Protein 7TH4 (pdb70)

B-factor: mean 32.33, std 13.58, range [15.91, 173.48]

Foldseek 3Di:
DFPLVCLVDPPAAAAEEEEEPAPDDVLVVLLLVVLLVCCLLVHQEYEYEADQQRPCLPVLLVVLLSCVVSVGQYAREAAWANHACVRRVVSVVSNVVSVHQHYEQYHGDDPPLDLDDDHDPRIDRGSLVVLLVCCVPQNNSHAYEYEAELLAQPNDPDPVVRVVVVVSSVVSPHQEYEYQAELDLVSVVVSVVVCVVVVHDHAYAYEHEFFQAPVCVCCCCRPSVYDDDDVLVVQCVVCRVPRVSSLVSRLVSRLVSVVVVSVVPHNYYYYHDYSPDCSVVSSCVVVVSSD/DAPLVCLVPPDAAAAEEEEEDADDDVLVVLLVVVLLVCVVLVHQEYAYDQDAQCPCLPVRLVVCLSCVVSVGQYAREAEWANDAQVSSVVSVVSNVVSVRQHYEQAHGDDPPPDHDGDHDPRIDDGSLVVLLVCCVPPNNSHAYEYEDELQAFPPDPDVVRRLVVVVSSVVSPHQEYEYQAELDLVSVVVSVVVCVVVPNDHAYAYEHEFFQAPVCVCCCCRHSVYDDDPVLNVQCVVCRVPRVSSLVSRLVSRLVSVVVVSVVRRNYYYYHDYSPDCSVVSSCVVNVSHD

Sequence (582 aa):
MKIRDLLKARRGPLFSFEFFPPKDPEGEEALFRTLEELKAFRPAFVSITYGAMGSTRERSVAWAQRIQSLGLNPLAHLTVAGQSRKEVAEVLHRFVESGVENLLALRGDPPRGERVFRPHPEGFRYAAELVALIRERYGDRVSVGGAAYPEGHPESESLEADLRHFKAKVEAGLDFAITQLFFNNAHYFGFLERARRAGIGIPILPGIMPVTSYRQLRRFTEVCGASIPGPLLAKLERHQDDPKAVLEIGVEHAVRQVAELLEAGVEGVHFYTLNKSPATRMVLERLGLRPMKIRDLLKARRGPLFSFEFFPPKDPEEGEEALFRTLEELKAFRPAFVVSITYGAMGSTRERSVAWAQRIQSLGLNPLAHLTVAGQSRKEVAEVLHRFVESGVENLLALRGDPPRGERVFRPHPEGFRYAAELVALIRERYGDRVSVGGAAYPEGHPESESLEADLRHFKAKVEAGLDFAITQLFFNNAHYFGFLERARRAGIGIPILPGIMPVTSYRQLRRRFTEVCGASIPGPLLAKLERHQDDPKAVLEIGVEHAVRQVAELLEAGVEGVHFYTLNKSPATRMVLERLGLRP

Secondary structure (DSSP, 8-state):
--HHHHHHH-SS-EEEEEE---SSHHHHHHHHHHHHHHGGG--SEEEEPPPTTSTTHHHHHHHHHHHHHTT--B-EEEE-TTS-HHHHHHHHHHHHHTT--EEEEE--PPGGG-SS----TTS-SSHHHHHHHHHHHHGGGSEEEEEE-TT--TT-S-HHHHHHHHHHHHHTT-SEEEEEE-S-HHHHHHHHHHHHHTT--S-EEEEE-----GGGHHHHHHTS-----HHHHHHHHHTTT-HHHHHHHHHHHHHHHHHHHHHTT-SEEEEE--TT--HHHHHHHHTT---/--HHHHHHT-SS-EEEEEE---SSHHHHHHHHHHHHHHGGG--SEEEEPPPGGGTTHHHHHHHHHHHHHTT--B-EEE--TTS-HHHHHHHHHHHHHTT--EEEE---PPPTT--S----TTS-SSHHHHHHHHHHHHGGGSEEEEEE-TT--TTSS-HHHHHHHHHHHHHTT-SEEEEPP-S-HHHHHHHHHHHHHTT--S-EEPEE-----TTHHHIIIIIS-----HHHHHHHHHSTT-HHHHHHHHHHHHHHHHHHHHHTT-SEEEEE--TT--HHHHHHHHTTS--

InterPro domains:
  IPR003171 Methylenetetrahydrofolate reductase-like, catalytic domain [PF02219] (4-288)
  IPR003171 Methylenetetrahydrofolate reductase-like, catalytic domain [cd00537] (15-287)
  IPR004620 5,10-methylenetetrahydrofolate reductase [TIGR00676] (15-287)
  IPR029041 FAD-linked oxidoreductase-like [SSF51730] (1-291)

Organism: Thermus thermophilus (strain ATCC 27634 / DSM 579 / HB8) (NCBI:txid300852)

Solvent-accessible surface area: 26859 Å² total; per-residue (Å²): 121,43,0,49,47,41,2,152,71,102,252,36,56,14,21,1,0,13,1,55,42,17,204,71,111,110,6,52,74,34,1,5,160,16,0,82,106,0,79,40,11,184,19,19,1,0,1,15,36,8,14,37,92,9,85,5,63,121,114,10,2,53,11,6,84,86,4,51,97,45,70,17,28,8,4,5,8,0,7,0,1,24,3,17,125,176,75,0,10,82,0,0,81,83,2,28,131,31,44,4,58,0,0,9,0,32,45,17,77,16,43,206,62,71,226,92,18,171,36,56,117,120,12,16,108,131,9,26,56,0,0,38,15,0,49,144,136,19,33,102,151,3,0,0,0,0,14,0,40,5,43,6,58,80,91,33,169,47,74,112,13,5,16,150,112,10,62,58,20,16,125,29,23,11,28,0,0,6,0,36,10,2,5,27,11,2,51,2,8,4,1,16,8,67,0,4,104,34,58,4,29,29,10,6,1,0,0,2,16,4,2,21,48,64,211,28,17,182,154,5,58,118,55,17,20,4,45,23,28,50,96,1,61,38,97,0,80,184,78,79,137,67,103,76,23,2,48,60,25,1,0,88,40,2,25,171,11,0,46,41,0,44,92,3,40,13,9,0,1,0,0,30,2,69,28,147,16,64,2,2,44,44,0,1,77,113,44,64,60,123,91,119,46,0,67,58,38,10,180,71,84,239,33,54,22,23,1,3,13,5,54,36,15,201,82,110,110,8,53,65,31,2,4,125,50,0,99,124,16,87,84,27,206,16,15,1,0,1,13,34,13,10,69,72,7,74,6,92,144,119,9,16,52,11,6,78,85,3,54,103,32,67,15,30,7,4,4,8,0,12,0,2,23,19,17,118,169,60,2,36,87,10,1,49,110,2,15,94,25,41,4,56,0,0,9,0,31,48,22,86,25,40,232,57,103,228,106,31,198,53,50,122,109,6,18,129,115,9,26,66,0,0,47,42,0,51,161,119,10,27,106,119,0,0,0,0,0,13,0,38,5,42,7,60,75,111,37,175,55,84,131,12,7,24,141,118,11,66,58,21,15,128,30,20,11,31,0,0,6,0,34,10,1,6,24,11,2,53,2,9,4,3,12,16,81,0,5,104,34,59,4,25,29,10,0,2,0,0,2,16,5,1,25,46,74,213,28,16,126,130,5,56,120,56,18,21,4,44,22,29,50,93,5,58,57,110,0,83,80,72,85,141,63,94,174,22,1,40,70,26,1,0,68,44,2,17,179,11,0,41,39,0,48,100,2,41,5,8,0,1,0,0,29,12,68,35,162,28,52,2,7,119,38,0,3,63,101,41,66,61,54,156

Structure (mmCIF, N/CA/C/O backbone):
data_7TH4
#
_entry.id   7TH4
#
_cell.length_a   45.069
_cell.length_b   89.545
_cell.length_c   161.258
_cell.angle_alpha   90.000
_cell.angle_beta   90.000
_cell.angle_gamma   90.000
#
_symmetry.space_group_name_H-M   'P 21 21 21'
#
loop_
_entity.id
_entity.type
_entity.pdbx_description
1 polymer 'Methylenetetrahydrofolate reductase'
2 non-polymer 'FLAVIN-ADENINE DINUCLEOTIDE'
3 non-polymer 'N-[4-({[(6S)-2-amino-5-formyl-4-oxo-3,4,5,6,7,8-hexahydropteridin-6-yl]methyl}amino)benzoyl]-L-glutamic acid'
4 non-polymer 'CHLORIDE ION'
5 non-polymer 'ACETATE ION'
6 water water
#
loop_
_atom_site.group_PDB
_atom_site.id
_atom_site.type_symbol
_atom_site.label_atom_id
_atom_site.label_alt_id
_atom_site.label_comp_id
_atom_site.label_asym_id
_atom_site.label_entity_id
_atom_site.label_seq_id
_atom_site.pdbx_PDB_ins_code
_atom_site.Cartn_x
_atom_site.Cartn_y
_atom_site.Cartn_z
_atom_site.occupancy
_atom_site.B_iso_or_equiv
_atom_site.auth_seq_id
_atom_site.auth_comp_id
_atom_site.auth_asym_id
_atom_site.auth_atom_id
_atom_site.pdbx_PDB_model_num
ATOM 1 N N . MET A 1 1 ? 20.119 -9.634 -36.166 1.00 33.45 1 MET A N 1
ATOM 2 C CA . MET A 1 1 ? 20.641 -10.260 -34.926 1.00 30.93 1 MET A CA 1
ATOM 3 C C . MET A 1 1 ? 19.507 -10.661 -33.984 1.00 27.07 1 MET A C 1
ATOM 4 O O . MET A 1 1 ? 18.451 -10.051 -33.916 1.00 27.89 1 MET A O 1
ATOM 19 N N . LYS A 1 2 ? 19.741 -11.726 -33.223 1.00 27.40 2 LYS A N 1
ATOM 20 C CA . LYS A 1 2 ? 18.803 -12.099 -32.175 1.00 25.72 2 LYS A CA 1
ATOM 21 C C . LYS A 1 2 ? 18.785 -11.035 -31.071 1.00 24.70 2 LYS A C 1
ATOM 22 O O . LYS A 1 2 ? 19.845 -10.573 -30.616 1.00 27.08 2 LYS A O 1
ATOM 41 N N . ILE A 1 3 ? 17.578 -10.724 -30.607 1.00 23.91 3 ILE A N 1
ATOM 42 C CA . ILE A 1 3 ? 17.406 -9.731 -29.550 1.00 23.72 3 ILE A CA 1
ATOM 43 C C . ILE A 1 3 ? 18.167 -10.105 -28.282 1.00 25.11 3 ILE A C 1
ATOM 44 O O . ILE A 1 3 ? 18.761 -9.230 -27.652 1.00 27.12 3 ILE A O 1
ATOM 60 N N . ARG A 1 4 ? 18.214 -11.386 -27.924 1.00 26.28 4 ARG A N 1
ATOM 61 C CA . ARG A 1 4 ? 18.961 -11.727 -26.719 1.00 30.47 4 ARG A CA 1
ATOM 62 C C . ARG A 1 4 ? 20.439 -11.331 -26.853 1.00 28.94 4 ARG A C 1
ATOM 63 O O . ARG A 1 4 ? 21.053 -10.922 -25.871 1.00 32.93 4 ARG A O 1
ATOM 84 N N . ASP A 1 5 ? 21.006 -11.443 -28.067 1.00 29.96 5 ASP A N 1
ATOM 85 C CA . ASP A 1 5 ? 22.379 -11.067 -28.348 1.00 29.99 5 ASP A CA 1
ATOM 86 C C . ASP A 1 5 ? 22.535 -9.539 -28.362 1.00 28.48 5 ASP A C 1
ATOM 87 O O . ASP A 1 5 ? 23.519 -9.029 -27.837 1.00 28.37 5 ASP A O 1
ATOM 96 N N . LEU A 1 6 ? 21.591 -8.819 -28.991 1.00 27.21 6 LEU A N 1
ATOM 97 C CA . LEU A 1 6 ? 21.627 -7.356 -28.959 1.00 26.79 6 LEU A CA 1
ATOM 98 C C . LEU A 1 6 ? 21.613 -6.851 -27.517 1.00 30.26 6 LEU A C 1
ATOM 99 O O . LEU A 1 6 ? 22.313 -5.886 -27.180 1.00 31.32 6 LEU A O 1
ATOM 115 N N . LEU A 1 7 ? 20.862 -7.524 -26.646 1.00 29.97 7 LEU A N 1
ATOM 116 C CA . LEU A 1 7 ? 20.783 -7.068 -25.267 1.00 33.91 7 LEU A CA 1
ATOM 117 C C . LEU A 1 7 ? 22.096 -7.300 -24.531 1.00 41.98 7 LEU A C 1
ATOM 118 O O . LEU A 1 7 ? 22.540 -6.409 -23.799 1.00 50.36 7 LEU A O 1
ATOM 134 N N . LYS A 1 8 ? 22.730 -8.455 -24.769 1.00 33.77 8 LYS A N 1
ATOM 135 C CA . LYS A 1 8 ? 23.989 -8.820 -24.122 1.00 41.46 8 LYS A CA 1
ATOM 136 C C . LYS A 1 8 ? 25.137 -7.914 -24.565 1.00 36.15 8 LYS A C 1
ATOM 137 O O . LYS A 1 8 ? 26.137 -7.820 -23.864 1.00 44.64 8 LYS A O 1
ATOM 156 N N . ALA A 1 9 ? 25.004 -7.278 -25.735 1.00 32.45 9 ALA A N 1
ATOM 157 C CA . ALA A 1 9 ? 26.107 -6.612 -26.405 1.00 40.41 9 ALA A CA 1
ATOM 158 C C . ALA A 1 9 ? 26.021 -5.103 -26.282 1.00 46.78 9 ALA A C 1
ATOM 159 O O . ALA A 1 9 ? 26.908 -4.407 -26.756 1.00 59.22 9 ALA A O 1
ATOM 166 N N . ARG A 1 10 ? 24.943 -4.583 -25.700 1.00 53.53 10 ARG A N 1
ATOM 167 C CA . ARG A 1 10 ? 24.560 -3.210 -26.005 1.00 50.44 10 ARG A CA 1
ATOM 168 C C . ARG A 1 10 ? 25.661 -2.239 -25.538 1.00 49.20 10 ARG A C 1
ATOM 169 O O . ARG A 1 10 ? 26.367 -2.488 -24.562 1.00 54.52 10 ARG A O 1
ATOM 190 N N . ARG A 1 11 ? 25.840 -1.138 -26.284 1.00 51.76 11 ARG A N 1
ATOM 191 C CA . ARG A 1 11 ? 26.712 -0.043 -25.882 1.00 55.34 11 ARG A CA 1
ATOM 192 C C . ARG A 1 11 ? 25.893 1.059 -25.224 1.00 57.87 11 ARG A C 1
ATOM 193 O O . ARG A 1 11 ? 26.448 2.016 -24.683 1.00 68.16 11 ARG A O 1
ATOM 214 N N . GLY A 1 12 ? 24.570 0.921 -25.311 1.00 50.63 12 GLY A N 1
ATOM 215 C CA . GLY A 1 12 ? 23.631 1.830 -24.681 1.00 49.16 12 GLY A CA 1
ATOM 216 C C . GLY A 1 12 ? 22.240 1.219 -24.750 1.00 42.50 12 GLY A C 1
ATOM 217 O O . GLY A 1 12 ? 22.096 0.113 -25.283 1.00 40.67 12 GLY A O 1
ATOM 221 N N . PRO A 1 13 ? 21.178 1.910 -24.273 1.00 41.09 13 PRO A N 1
ATOM 222 C CA . PRO A 1 13 ? 19.823 1.348 -24.322 1.00 36.56 13 PRO A CA 1
ATOM 223 C C . PRO A 1 13 ? 19.358 1.040 -25.747 1.00 30.54 13 PRO A C 1
ATOM 224 O O . PRO A 1 13 ? 19.633 1.811 -26.650 1.00 39.17 13 PRO A O 1
ATOM 235 N N . LEU A 1 14 ? 18.657 -0.086 -25.920 1.00 30.94 14 LEU A N 1
ATOM 236 C CA . LEU A 1 14 ? 18.035 -0.448 -27.184 1.00 32.12 14 LEU A CA 1
ATOM 237 C C . LEU A 1 14 ? 16.714 0.300 -27.283 1.00 28.38 14 LEU A C 1
ATOM 238 O O . LEU A 1 14 ? 15.851 0.168 -26.389 1.00 28.65 14 LEU A O 1
ATOM 254 N N . PHE A 1 15 ? 16.495 0.973 -28.431 1.00 25.53 15 PHE A N 1
ATOM 255 C CA . PHE A 1 15 ? 15.200 1.551 -28.704 1.00 22.18 15 PHE A CA 1
ATOM 256 C C . PHE A 1 15 ? 14.504 0.781 -29.829 1.00 23.39 15 PHE A C 1
ATOM 257 O O . PHE A 1 15 ? 15.097 0.569 -30.893 1.00 25.87 15 PHE A O 1
ATOM 274 N N . SER A 1 16 ? 13.252 0.400 -29.585 1.00 22.23 16 SER A N 1
ATOM 275 C CA . SER A 1 16 ? 12.473 -0.374 -30.538 1.00 22.85 16 SER A CA 1
ATOM 276 C C . SER A 1 16 ? 11.117 0.289 -30.743 1.00 22.93 16 SER A C 1
ATOM 277 O O . SER A 1 16 ? 10.690 1.145 -29.945 1.00 21.23 16 SER A O 1
ATOM 285 N N . PHE A 1 17 ? 10.464 -0.083 -31.843 1.00 21.84 17 PHE A N 1
ATOM 286 C CA . PHE A 1 17 ? 9.274 0.592 -32.295 1.00 20.47 17 PHE A CA 1
ATOM 287 C C . PHE A 1 17 ? 8.300 -0.438 -32.853 1.00 21.19 17 PHE A C 1
ATOM 288 O O . PHE A 1 17 ? 8.678 -1.330 -33.647 1.00 23.76 17 PHE A O 1
ATOM 305 N N . GLU A 1 18 ? 7.072 -0.351 -32.373 1.00 20.33 18 GLU A N 1
ATOM 306 C CA . GLU A 1 18 ? 5.975 -1.200 -32.808 1.00 19.29 18 GLU A CA 1
ATOM 307 C C . GLU A 1 18 ? 4.901 -0.335 -33.436 1.00 22.30 18 GLU A C 1
ATOM 308 O O . GLU A 1 18 ? 4.366 0.571 -32.799 1.00 22.33 18 GLU A O 1
ATOM 320 N N . PHE A 1 19 ? 4.559 -0.691 -34.680 1.00 21.11 19 PHE A N 1
ATOM 321 C CA . PHE A 1 19 ? 3.519 -0.061 -35.464 1.00 19.74 19 PHE A CA 1
ATOM 322 C C . PHE A 1 19 ? 2.285 -0.960 -35.565 1.00 21.67 19 PHE A C 1
ATOM 323 O O . PHE A 1 19 ? 2.230 -2.012 -34.931 1.00 23.52 19 PHE A O 1
ATOM 340 N N . PHE A 1 20 ? 1.306 -0.579 -36.404 1.00 24.32 20 PHE A N 1
ATOM 341 C CA . PHE A 1 20 ? -0.010 -1.196 -36.463 1.00 24.74 20 PHE A CA 1
ATOM 342 C C . PHE A 1 20 ? -0.372 -1.494 -37.898 1.00 24.65 20 PHE A C 1
ATOM 343 O O . PHE A 1 20 ? 0.159 -0.863 -38.818 1.00 24.27 20 PHE A O 1
ATOM 360 N N . PRO A 1 21 ? -1.206 -2.526 -38.131 1.00 24.36 21 PRO A N 1
ATOM 361 C CA . PRO A 1 21 ? -1.630 -2.821 -39.498 1.00 24.34 21 PRO A CA 1
ATOM 362 C C . PRO A 1 21 ? -2.190 -1.553 -40.150 1.00 26.68 21 PRO A C 1
ATOM 363 O O . PRO A 1 21 ? -3.081 -0.874 -39.620 1.00 27.17 21 PRO A O 1
ATOM 374 N N . PRO A 1 22 ? -1.698 -1.187 -41.352 1.00 24.93 22 PRO A N 1
ATOM 375 C CA . PRO A 1 22 ? -2.211 -0.000 -42.032 1.00 30.66 22 PRO A CA 1
ATOM 376 C C . PRO A 1 22 ? -3.664 -0.223 -42.462 1.00 28.59 22 PRO A C 1
ATOM 377 O O . PRO A 1 22 ? -4.064 -1.350 -42.700 1.00 30.90 22 PRO A O 1
ATOM 388 N N . LYS A 1 23 ? -4.440 0.857 -42.580 1.00 30.54 23 LYS A N 1
ATOM 389 C CA . LYS A 1 23 ? -5.864 0.809 -42.886 1.00 34.25 23 LYS A CA 1
ATOM 390 C C . LYS A 1 23 ? -6.142 0.779 -44.388 1.00 33.78 23 LYS A C 1
ATOM 391 O O . LYS A 1 23 ? -7.227 0.382 -44.764 1.00 36.31 23 LYS A O 1
ATOM 410 N N . ASP A 1 24 ? -5.180 1.199 -45.211 1.00 30.34 24 ASP A N 1
ATOM 411 C CA . ASP A 1 24 ? -5.421 1.270 -46.649 1.00 31.72 24 ASP A CA 1
ATOM 412 C C . ASP A 1 24 ? -4.072 1.239 -47.357 1.00 28.42 24 ASP A C 1
ATOM 413 O O . ASP A 1 24 ? -3.030 1.329 -46.735 1.00 27.23 24 ASP A O 1
ATOM 422 N N . PRO A 1 25 ? -4.040 1.101 -48.700 1.00 28.77 25 PRO A N 1
ATOM 423 C CA . PRO A 1 25 ? -2.765 1.005 -49.410 1.00 28.28 25 PRO A CA 1
ATOM 424 C C . PRO A 1 25 ? -1.862 2.230 -49.261 1.00 24.75 25 PRO A C 1
ATOM 425 O O . PRO A 1 25 ? -0.667 2.071 -49.111 1.00 27.31 25 PRO A O 1
ATOM 436 N N . GLU A 1 26 ? -2.430 3.452 -49.342 1.00 27.44 26 GLU A N 1
ATOM 437 C CA . GLU A 1 26 ? -1.638 4.662 -49.119 1.00 32.15 26 GLU A CA 1
ATOM 438 C C . GLU A 1 26 ? -1.003 4.609 -47.734 1.00 25.92 26 GLU A C 1
ATOM 439 O O . GLU A 1 26 ? 0.155 5.012 -47.553 1.00 27.99 26 GLU A O 1
ATOM 451 N N . GLY A 1 27 ? -1.778 4.154 -46.747 1.00 27.25 27 GLY A N 1
ATOM 452 C CA . GLY A 1 27 ? -1.276 4.139 -45.381 1.00 28.65 27 GLY A CA 1
ATOM 453 C C . GLY A 1 27 ? -0.137 3.132 -45.209 1.00 27.05 27 GLY A C 1
ATOM 454 O O . GLY A 1 27 ? 0.815 3.366 -44.474 1.00 26.37 27 GLY A O 1
ATOM 458 N N . GLU A 1 28 ? -0.240 1.998 -45.925 1.00 24.21 28 GLU A N 1
ATOM 459 C CA . GLU A 1 28 ? 0.777 0.970 -45.900 1.00 29.09 28 GLU A CA 1
ATOM 460 C C . GLU A 1 28 ? 2.071 1.515 -46.485 1.00 24.02 28 GLU A C 1
ATOM 461 O O . GLU A 1 28 ? 3.140 1.322 -45.914 1.00 25.27 28 GLU A O 1
ATOM 473 N N . GLU A 1 29 ? 1.982 2.202 -47.646 1.00 24.72 29 GLU A N 1
ATOM 474 C CA . GLU A 1 29 ? 3.186 2.770 -48.229 1.00 26.42 29 GLU A CA 1
ATOM 475 C C . GLU A 1 29 ? 3.792 3.843 -47.308 1.00 26.04 29 GLU A C 1
ATOM 476 O O . GLU A 1 29 ? 5.018 3.922 -47.145 1.00 25.77 29 GLU A O 1
ATOM 488 N N . ALA A 1 30 ? 2.924 4.657 -46.685 1.00 25.94 30 ALA A N 1
ATOM 489 C CA . ALA A 1 30 ? 3.384 5.695 -45.767 1.00 25.67 30 ALA A CA 1
ATOM 490 C C . ALA A 1 30 ? 4.092 5.082 -44.551 1.00 24.49 30 ALA A C 1
ATOM 491 O O . ALA A 1 30 ? 5.114 5.618 -44.087 1.00 25.36 30 ALA A O 1
ATOM 498 N N . LEU A 1 31 ? 3.581 3.944 -44.048 1.00 24.01 31 LEU A N 1
ATOM 499 C CA . LEU A 1 31 ? 4.227 3.251 -42.930 1.00 23.57 31 LEU A CA 1
ATOM 500 C C . LEU A 1 31 ? 5.635 2.786 -43.313 1.00 22.53 31 LEU A C 1
ATOM 501 O O . LEU A 1 31 ? 6.592 2.985 -42.582 1.00 24.33 31 LEU A O 1
ATOM 517 N N . PHE A 1 32 ? 5.796 2.228 -44.532 1.00 25.09 32 PHE A N 1
ATOM 518 C CA . PHE A 1 32 ? 7.110 1.735 -44.927 1.00 27.08 32 PHE A CA 1
ATOM 519 C C . PHE A 1 32 ? 8.077 2.881 -45.237 1.00 26.06 32 PHE A C 1
ATOM 520 O O . PHE A 1 32 ? 9.282 2.730 -45.050 1.00 29.25 32 PHE A O 1
ATOM 537 N N . ARG A 1 33 ? 7.569 4.035 -45.694 1.00 26.58 33 ARG A N 1
ATOM 538 C CA . ARG A 1 33 ? 8.421 5.224 -45.779 1.00 27.57 33 ARG A CA 1
ATOM 539 C C . ARG A 1 33 ? 8.836 5.682 -44.381 1.00 24.41 33 ARG A C 1
ATOM 540 O O . ARG A 1 33 ? 9.986 6.094 -44.218 1.00 27.69 33 ARG A O 1
ATOM 561 N N . THR A 1 34 ? 7.916 5.591 -43.400 1.00 26.04 34 THR A N 1
ATOM 562 C CA . THR A 1 34 ? 8.221 5.937 -42.007 1.00 26.95 34 THR A CA 1
ATOM 563 C C . THR A 1 34 ? 9.313 5.034 -41.453 1.00 25.43 34 THR A C 1
ATOM 564 O O . THR A 1 34 ? 10.223 5.506 -40.780 1.00 27.40 34 THR A O 1
ATOM 575 N N . LEU A 1 35 ? 9.253 3.738 -41.782 1.00 26.29 35 LEU A N 1
ATOM 576 C CA . LEU A 1 35 ? 10.273 2.806 -41.323 1.00 28.57 35 LEU A CA 1
ATOM 577 C C . LEU A 1 35 ? 11.622 3.147 -41.946 1.00 31.34 35 LEU A C 1
ATOM 578 O O . LEU A 1 35 ? 12.670 3.019 -41.310 1.00 29.50 35 LEU A O 1
ATOM 594 N N . GLU A 1 36 ? 11.606 3.539 -43.241 1.00 30.43 36 GLU A N 1
ATOM 595 C CA . GLU A 1 36 ? 12.830 3.986 -43.874 1.00 33.49 36 GLU A CA 1
ATOM 596 C C . GLU A 1 36 ? 13.398 5.212 -43.130 1.00 35.36 36 GLU A C 1
ATOM 597 O O . GLU A 1 36 ? 14.602 5.283 -42.888 1.00 36.22 36 GLU A O 1
ATOM 609 N N . GLU A 1 37 ? 12.548 6.196 -42.802 1.00 33.57 37 GLU A N 1
ATOM 610 C CA . GLU A 1 37 ? 12.969 7.411 -42.104 1.00 37.98 37 GLU A CA 1
ATOM 611 C C . GLU A 1 37 ? 13.468 7.057 -40.702 1.00 39.55 37 GLU A C 1
ATOM 612 O O . GLU A 1 37 ? 14.347 7.722 -40.166 1.00 38.30 37 GLU A O 1
ATOM 624 N N . LEU A 1 38 ? 12.973 5.945 -40.154 1.00 35.35 38 LEU A N 1
ATOM 625 C CA . LEU A 1 38 ? 13.248 5.578 -38.768 1.00 34.94 38 LEU A CA 1
ATOM 626 C C . LEU A 1 38 ? 14.688 5.108 -38.583 1.00 36.70 38 LEU A C 1
ATOM 627 O O . LEU A 1 38 ? 15.189 5.136 -37.466 1.00 34.93 38 LEU A O 1
ATOM 643 N N . LYS A 1 39 ? 15.380 4.705 -39.650 1.00 37.24 39 LYS A N 1
ATOM 644 C CA . LYS A 1 39 ? 16.798 4.379 -39.515 1.00 42.91 39 LYS A CA 1
ATOM 645 C C . LYS A 1 39 ? 17.607 5.506 -38.862 1.00 43.21 39 LYS A C 1
ATOM 646 O O . LYS A 1 39 ? 18.669 5.260 -38.289 1.00 43.96 39 LYS A O 1
ATOM 665 N N . ALA A 1 40 ? 17.103 6.740 -38.936 1.00 39.27 40 ALA A N 1
ATOM 666 C CA . ALA A 1 40 ? 17.769 7.882 -38.304 1.00 42.59 40 ALA A CA 1
ATOM 667 C C . ALA A 1 40 ? 17.949 7.653 -36.807 1.00 42.83 40 ALA A C 1
ATOM 668 O O . ALA A 1 40 ? 18.841 8.243 -36.208 1.00 47.20 40 ALA A O 1
ATOM 675 N N . PHE A 1 41 ? 17.079 6.813 -36.227 1.00 39.11 41 PHE A N 1
ATOM 676 C CA . PHE A 1 41 ? 17.091 6.571 -34.797 1.00 36.72 41 PHE A CA 1
ATOM 677 C C . PHE A 1 41 ? 17.823 5.272 -34.471 1.00 39.71 41 PHE A C 1
ATOM 678 O O . PHE A 1 41 ? 17.896 4.927 -33.295 1.00 40.01 41 PHE A O 1
ATOM 695 N N . ARG A 1 42 ? 18.343 4.564 -35.494 1.00 40.86 42 ARG A N 1
ATOM 696 C CA . ARG A 1 42 ? 19.072 3.308 -35.332 1.00 39.27 42 ARG A CA 1
ATOM 697 C C . ARG A 1 42 ? 18.302 2.305 -34.465 1.00 35.91 42 ARG A C 1
ATOM 698 O O . ARG A 1 42 ? 18.797 1.809 -33.450 1.00 32.99 42 ARG A O 1
ATOM 719 N N . PRO A 1 43 ? 17.075 1.922 -34.843 1.00 32.38 43 PRO A N 1
ATOM 720 C CA . PRO A 1 43 ? 16.260 1.063 -33.992 1.00 25.57 43 PRO A CA 1
ATOM 721 C C . PRO A 1 43 ? 16.858 -0.338 -33.835 1.00 26.14 43 PRO A C 1
ATOM 722 O O . PRO A 1 43 ? 17.351 -0.931 -34.785 1.00 28.14 43 PRO A O 1
ATOM 733 N N . ALA A 1 44 ? 16.818 -0.861 -32.615 1.00 27.00 44 ALA A N 1
ATOM 734 C CA . ALA A 1 44 ? 17.301 -2.211 -32.358 1.00 26.16 44 ALA A CA 1
ATOM 735 C C . ALA A 1 44 ? 16.442 -3.263 -33.058 1.00 26.28 44 ALA A C 1
ATOM 736 O O . ALA A 1 44 ? 16.975 -4.235 -33.568 1.00 24.61 44 ALA A O 1
ATOM 743 N N . PHE A 1 45 ? 15.132 -3.046 -33.097 1.00 23.73 45 PHE A N 1
ATOM 744 C CA . PHE A 1 45 ? 14.192 -3.892 -33.810 1.00 23.75 45 PHE A CA 1
ATOM 745 C C . PHE A 1 45 ? 12.906 -3.104 -34.039 1.00 21.60 45 PHE A C 1
ATOM 746 O O . PHE A 1 45 ? 12.657 -2.093 -33.365 1.00 21.84 45 PHE A O 1
ATOM 763 N N . VAL A 1 46 ? 12.095 -3.560 -35.013 1.00 21.75 46 VAL A N 1
ATOM 764 C CA . VAL A 1 46 ? 10.845 -2.924 -35.377 1.00 21.36 46 VAL A CA 1
ATOM 765 C C . VAL A 1 46 ? 9.840 -4.044 -35.590 1.00 20.59 46 VAL A C 1
ATOM 766 O O . VAL A 1 46 ? 10.215 -5.155 -35.957 1.00 23.22 46 VAL A O 1
ATOM 779 N N . SER A 1 47 ? 8.577 -3.748 -35.352 1.00 23.61 47 SER A N 1
ATOM 780 C CA . SER A 1 47 ? 7.509 -4.706 -35.560 1.00 24.29 47 SER A CA 1
ATOM 781 C C . SER A 1 47 ? 6.234 -4.012 -36.005 1.00 20.52 47 SER A C 1
ATOM 782 O O . SER A 1 47 ? 6.088 -2.790 -35.880 1.00 21.80 47 SER A O 1
ATOM 790 N N . ILE A 1 48 ? 5.314 -4.810 -36.526 1.00 22.47 48 ILE A N 1
ATOM 791 C CA . ILE A 1 48 ? 3.952 -4.397 -36.762 1.00 24.36 48 ILE A CA 1
ATOM 792 C C . ILE A 1 48 ? 3.041 -5.386 -36.040 1.00 22.10 48 ILE A C 1
ATOM 793 O O . ILE A 1 48 ? 3.228 -6.603 -36.116 1.00 23.97 48 ILE A O 1
ATOM 809 N N . THR A 1 49 ? 2.101 -4.851 -35.290 1.00 23.91 49 THR A N 1
ATOM 810 C CA . THR A 1 49 ? 1.172 -5.651 -34.493 1.00 23.17 49 THR A CA 1
ATOM 811 C C . THR A 1 49 ? 0.508 -6.685 -35.417 1.00 22.96 49 THR A C 1
ATOM 812 O O . THR A 1 49 ? 0.174 -6.358 -36.575 1.00 25.12 49 THR A O 1
ATOM 823 N N . TYR A 1 50 ? 0.303 -7.920 -34.924 1.00 23.90 50 TYR A N 1
ATOM 824 C CA . TYR A 1 50 ? -0.380 -8.999 -35.645 1.00 23.75 50 TYR A CA 1
ATOM 825 C C . TYR A 1 50 ? -1.894 -9.004 -35.363 1.00 25.17 50 TYR A C 1
ATOM 826 O O . TYR A 1 50 ? -2.284 -8.912 -34.192 1.00 29.59 50 TYR A O 1
ATOM 844 N N . GLY A 1 51 ? -2.778 -9.042 -36.392 1.00 29.70 51 GLY A N 1
ATOM 845 C CA . GLY A 1 51 ? -4.221 -9.073 -36.138 1.00 36.29 51 GLY A CA 1
ATOM 846 C C . GLY A 1 51 ? -4.602 -10.238 -35.220 1.00 32.84 51 GLY A C 1
ATOM 847 O O . GLY A 1 51 ? -4.182 -11.347 -35.473 1.00 36.21 51 GLY A O 1
ATOM 851 N N . ALA A 1 52 ? -5.394 -10.001 -34.159 1.00 46.34 52 ALA A N 1
ATOM 852 C CA . ALA A 1 52 ? -5.470 -10.915 -33.004 1.00 46.73 52 ALA A CA 1
ATOM 853 C C . ALA A 1 52 ? -5.938 -12.319 -33.387 1.00 35.44 52 ALA A C 1
ATOM 854 O O . ALA A 1 52 ? -5.487 -13.299 -32.782 1.00 40.75 52 ALA A O 1
ATOM 861 N N . MET A 1 53 ? -6.892 -12.395 -34.331 1.00 33.69 53 MET A N 1
ATOM 862 C CA . MET A 1 53 ? -7.554 -13.642 -34.694 1.00 39.60 53 MET A CA 1
ATOM 863 C C . MET A 1 53 ? -6.972 -14.204 -35.996 1.00 35.30 53 MET A C 1
ATOM 864 O O . MET A 1 53 ? -7.549 -15.104 -36.598 1.00 40.99 53 MET A O 1
ATOM 878 N N . GLY A 1 54 ? -5.829 -13.682 -36.415 1.00 31.72 54 GLY A N 1
ATOM 879 C CA . GLY A 1 54 ? -5.174 -14.149 -37.629 1.00 35.21 54 GLY A CA 1
ATOM 880 C C . GLY A 1 54 ? -5.609 -13.424 -38.902 1.00 38.83 54 GLY A C 1
ATOM 881 O O . GLY A 1 54 ? -5.272 -13.929 -39.973 1.00 42.10 54 GLY A O 1
ATOM 885 N N . SER A 1 55 ? -6.287 -12.253 -38.784 1.00 38.00 55 SER A N 1
ATOM 886 C CA . SER A 1 55 ? -6.815 -11.490 -39.920 1.00 41.03 55 SER A CA 1
ATOM 887 C C . SER A 1 55 ? -5.702 -11.012 -40.854 1.00 37.08 55 SER A C 1
ATOM 888 O O . SER A 1 55 ? -5.976 -10.702 -42.010 1.00 45.71 55 SER A O 1
ATOM 896 N N . THR A 1 56 ? -4.476 -10.872 -40.320 1.00 30.18 56 THR A N 1
ATOM 897 C CA . THR A 1 56 ? -3.311 -10.421 -41.072 1.00 29.08 56 THR A CA 1
ATOM 898 C C . THR A 1 56 ? -2.283 -11.521 -41.324 1.00 28.06 56 THR A C 1
ATOM 899 O O . THR A 1 56 ? -1.173 -11.199 -41.680 1.00 30.45 56 THR A O 1
ATOM 910 N N . ARG A 1 57 ? -2.655 -12.805 -41.244 1.00 30.86 57 ARG A N 1
ATOM 911 C CA . ARG A 1 57 ? -1.645 -13.860 -41.269 1.00 32.26 57 ARG A CA 1
ATOM 912 C C . ARG A 1 57 ? -0.768 -13.793 -42.534 1.00 35.04 57 ARG A C 1
ATOM 913 O O . ARG A 1 57 ? 0.442 -13.899 -42.411 1.00 35.79 57 ARG A O 1
ATOM 934 N N . GLU A 1 58 ? -1.306 -13.557 -43.743 1.00 30.04 58 GLU A N 1
ATOM 935 C CA . GLU A 1 58 ? -0.447 -13.531 -44.925 1.00 31.23 58 GLU A CA 1
ATOM 936 C C . GLU A 1 58 ? 0.306 -12.197 -45.022 1.00 28.01 58 GLU A C 1
ATOM 937 O O . GLU A 1 58 ? 1.495 -12.148 -45.403 1.00 28.32 58 GLU A O 1
ATOM 949 N N . ARG A 1 59 ? -0.415 -11.104 -44.734 1.00 24.34 59 ARG A N 1
ATOM 950 C CA . ARG A 1 59 ? 0.198 -9.790 -44.831 1.00 25.88 59 ARG A CA 1
ATOM 951 C C . ARG A 1 59 ? 1.375 -9.665 -43.855 1.00 23.24 59 ARG A C 1
ATOM 952 O O . ARG A 1 59 ? 2.422 -9.086 -44.185 1.00 23.33 59 ARG A O 1
ATOM 973 N N . SER A 1 60 ? 1.210 -10.225 -42.638 1.00 22.85 60 SER A N 1
ATOM 974 C CA . SER A 1 60 ? 2.240 -10.104 -41.612 1.00 24.22 60 SER A CA 1
ATOM 975 C C . SER A 1 60 ? 3.554 -10.775 -42.033 1.00 23.03 60 SER A C 1
ATOM 976 O O . SER A 1 60 ? 4.644 -10.315 -41.737 1.00 23.06 60 SER A O 1
ATOM 984 N N . VAL A 1 61 ? 3.463 -11.923 -42.743 1.00 23.80 61 VAL A N 1
ATOM 985 C CA . VAL A 1 61 ? 4.684 -12.555 -43.225 1.00 23.42 61 VAL A CA 1
ATOM 986 C C . VAL A 1 61 ? 5.350 -11.664 -44.274 1.00 23.94 61 VAL A C 1
ATOM 987 O O . VAL A 1 61 ? 6.567 -11.490 -44.252 1.00 23.43 61 VAL A O 1
ATOM 1000 N N . ALA A 1 62 ? 4.539 -11.109 -45.191 1.00 23.62 62 ALA A N 1
ATOM 1001 C CA . ALA A 1 62 ? 5.086 -10.238 -46.234 1.00 24.18 62 ALA A CA 1
ATOM 1002 C C . ALA A 1 62 ? 5.680 -8.960 -45.618 1.00 22.16 62 ALA A C 1
ATOM 1003 O O . ALA A 1 62 ? 6.744 -8.534 -46.031 1.00 23.44 62 ALA A O 1
ATOM 1010 N N . TRP A 1 63 ? 5.079 -8.444 -44.542 1.00 23.18 63 TRP A N 1
ATOM 1011 C CA . TRP A 1 63 ? 5.626 -7.281 -43.863 1.00 24.12 63 TRP A CA 1
ATOM 1012 C C . TRP A 1 63 ? 6.979 -7.586 -43.199 1.00 22.52 63 TRP A C 1
ATOM 1013 O O . TRP A 1 63 ? 7.877 -6.756 -43.254 1.00 22.67 63 TRP A O 1
ATOM 1034 N N . ALA A 1 64 ? 7.137 -8.775 -42.570 1.00 24.00 64 ALA A N 1
ATOM 1035 C CA . ALA A 1 64 ? 8.400 -9.183 -41.985 1.00 26.17 64 ALA A CA 1
ATOM 1036 C C . ALA A 1 64 ? 9.477 -9.189 -43.061 1.00 22.82 64 ALA A C 1
ATOM 1037 O O . ALA A 1 64 ? 10.586 -8.677 -42.838 1.00 27.03 64 ALA A O 1
ATOM 1044 N N . GLN A 1 65 ? 9.120 -9.716 -44.247 1.00 23.95 65 GLN A N 1
ATOM 1045 C CA . GLN A 1 65 ? 10.047 -9.761 -45.386 1.00 23.56 65 GLN A CA 1
ATOM 1046 C C . GLN A 1 65 ? 10.420 -8.340 -45.814 1.00 22.89 65 GLN A C 1
ATOM 1047 O O . GLN A 1 65 ? 11.580 -8.059 -46.074 1.00 25.18 65 GLN A O 1
ATOM 1061 N N . ARG A 1 66 ? 9.439 -7.435 -45.867 1.00 23.92 66 ARG A N 1
ATOM 1062 C CA . ARG A 1 66 ? 9.690 -6.092 -46.370 1.00 24.53 66 ARG A CA 1
ATOM 1063 C C . ARG A 1 66 ? 10.560 -5.327 -45.372 1.00 24.45 66 ARG A C 1
ATOM 1064 O O . ARG A 1 66 ? 11.471 -4.615 -45.776 1.00 25.95 66 ARG A O 1
ATOM 1085 N N . ILE A 1 67 ? 10.305 -5.520 -44.061 1.00 22.84 67 ILE A N 1
ATOM 1086 C CA . ILE A 1 67 ? 11.182 -4.935 -43.054 1.00 25.11 67 ILE A CA 1
ATOM 1087 C C . ILE A 1 67 ? 12.634 -5.392 -43.255 1.00 23.16 67 ILE A C 1
ATOM 1088 O O . ILE A 1 67 ? 13.557 -4.585 -43.187 1.00 24.13 67 ILE A O 1
ATOM 1104 N N . GLN A 1 68 ? 12.859 -6.704 -43.461 1.00 25.13 68 GLN A N 1
ATOM 1105 C CA . GLN A 1 68 ? 14.212 -7.221 -43.626 1.00 28.59 68 GLN A CA 1
ATOM 1106 C C . GLN A 1 68 ? 14.856 -6.633 -44.882 1.00 28.06 68 GLN A C 1
ATOM 1107 O O . GLN A 1 68 ? 16.015 -6.286 -44.885 1.00 28.47 68 GLN A O 1
ATOM 1121 N N . SER A 1 69 ? 14.074 -6.458 -45.943 1.00 30.03 69 SER A N 1
ATOM 1122 C CA . SER A 1 69 ? 14.632 -5.973 -47.202 1.00 30.83 69 SER A CA 1
ATOM 1123 C C . SER A 1 69 ? 14.975 -4.472 -47.100 1.00 29.33 69 SER A C 1
ATOM 1124 O O . SER A 1 69 ? 15.797 -3.984 -47.880 1.00 31.94 69 SER A O 1
ATOM 1132 N N . LEU A 1 70 ? 14.443 -3.736 -46.089 1.00 29.78 70 LEU A N 1
ATOM 1133 C CA . LEU A 1 70 ? 14.876 -2.367 -45.770 1.00 32.40 70 LEU A CA 1
ATOM 1134 C C . LEU A 1 70 ? 16.137 -2.331 -44.897 1.00 30.85 70 LEU A C 1
ATOM 1135 O O . LEU A 1 70 ? 16.636 -1.255 -44.591 1.00 35.15 70 LEU A O 1
ATOM 1151 N N . GLY A 1 71 ? 16.658 -3.485 -44.472 1.00 28.58 71 GLY A N 1
ATOM 1152 C CA . GLY A 1 71 ? 17.837 -3.521 -43.615 1.00 30.23 71 GLY A CA 1
ATOM 1153 C C . GLY A 1 71 ? 17.498 -3.299 -42.139 1.00 29.15 71 GLY A C 1
ATOM 1154 O O . GLY A 1 71 ? 18.375 -2.986 -41.3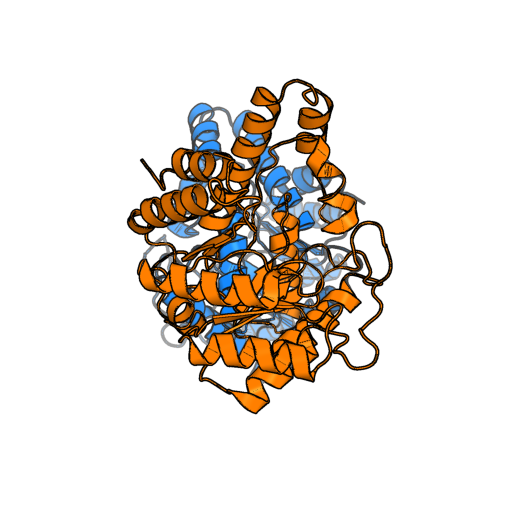50 1.00 34.99 71 GLY A O 1
ATOM 1158 N N . LEU A 1 72 ? 16.233 -3.460 -41.772 1.00 27.01 72 LEU A N 1
ATOM 1159 C CA . LEU A 1 72 ? 15.814 -3.365 -40.369 1.00 28.33 72 LEU A CA 1
ATOM 1160 C C . LEU A 1 72 ? 15.664 -4.777 -39.805 1.00 26.73 72 LEU A C 1
ATOM 1161 O O . LEU A 1 72 ? 15.547 -5.749 -40.554 1.00 27.26 72 LEU A O 1
ATOM 1177 N N . ASN A 1 73 ? 15.616 -4.880 -38.467 1.00 24.67 73 ASN A N 1
ATOM 1178 C CA . ASN A 1 73 ? 15.592 -6.137 -37.762 1.00 24.19 73 ASN A CA 1
ATOM 1179 C C . ASN A 1 73 ? 14.158 -6.362 -37.305 1.00 23.53 73 ASN A C 1
ATOM 1180 O O . ASN A 1 73 ? 13.691 -5.695 -36.379 1.00 23.42 73 ASN A O 1
ATOM 1191 N N . PRO A 1 74 ? 13.379 -7.285 -37.927 1.00 23.03 74 PRO A N 1
ATOM 1192 C CA . PRO A 1 74 ? 11.992 -7.471 -37.532 1.00 22.89 74 PRO A CA 1
ATOM 1193 C C . PRO A 1 74 ? 11.850 -8.322 -36.270 1.00 22.89 74 PRO A C 1
ATOM 1194 O O . PRO A 1 74 ? 12.538 -9.316 -36.074 1.00 25.22 74 PRO A O 1
ATOM 1205 N N . LEU A 1 75 ? 10.947 -7.886 -35.417 1.00 20.70 75 LEU A N 1
ATOM 1206 C CA . LEU A 1 75 ? 10.369 -8.725 -34.380 1.00 21.58 75 LEU A CA 1
ATOM 1207 C C . LEU A 1 75 ? 8.994 -9.129 -34.901 1.00 22.85 75 LEU A C 1
ATOM 1208 O O . LEU A 1 75 ? 8.143 -8.293 -35.173 1.00 23.76 75 LEU A O 1
ATOM 1224 N N . ALA A 1 76 ? 8.799 -10.444 -35.065 1.00 21.71 76 ALA A N 1
ATOM 1225 C CA . ALA A 1 76 ? 7.573 -10.950 -35.623 1.00 21.34 76 ALA A CA 1
ATOM 1226 C C . ALA A 1 76 ? 6.605 -11.277 -34.494 1.00 21.31 76 ALA A C 1
ATOM 1227 O O . ALA A 1 76 ? 6.843 -12.242 -33.748 1.00 23.12 76 ALA A O 1
ATOM 1234 N N . HIS A 1 77 ? 5.544 -10.487 -34.369 1.00 21.18 77 HIS A N 1
ATOM 1235 C CA . HIS A 1 77 ? 4.459 -10.796 -33.423 1.00 21.28 77 HIS A CA 1
ATOM 1236 C C . HIS A 1 77 ? 3.623 -11.950 -33.993 1.00 21.67 77 HIS A C 1
ATOM 1237 O O . HIS A 1 77 ? 3.289 -11.958 -35.202 1.00 23.75 77 HIS A O 1
ATOM 1251 N N . LEU A 1 78 ? 3.209 -12.875 -33.121 1.00 21.52 78 LEU A N 1
ATOM 1252 C CA . LEU A 1 78 ? 2.355 -13.984 -33.499 1.00 22.50 78 LEU A CA 1
ATOM 1253 C C . LEU A 1 78 ? 1.442 -14.313 -32.320 1.00 21.78 78 LEU A C 1
ATOM 1254 O O . LEU A 1 78 ? 1.952 -14.444 -31.214 1.00 22.47 78 LEU A O 1
ATOM 1270 N N . THR A 1 79 ? 0.149 -14.413 -32.575 1.00 21.90 79 THR A N 1
ATOM 1271 C CA . THR A 1 79 ? -0.860 -14.730 -31.564 1.00 21.64 79 THR A CA 1
ATOM 1272 C C . THR A 1 79 ? -1.429 -16.123 -31.804 1.00 22.89 79 THR A C 1
ATOM 1273 O O . THR A 1 79 ? -1.223 -16.719 -32.878 1.00 24.80 79 THR A O 1
ATOM 1284 N N . VAL A 1 80 ? -2.221 -16.618 -30.834 1.00 22.81 80 VAL A N 1
ATOM 1285 C CA . VAL A 1 80 ? -2.869 -17.919 -30.961 1.00 25.42 80 VAL A CA 1
ATOM 1286 C C . VAL A 1 80 ? -4.397 -17.816 -31.052 1.00 25.62 80 VAL A C 1
ATOM 1287 O O . VAL A 1 80 ? -5.054 -18.796 -31.448 1.00 27.20 80 VAL A O 1
ATOM 1300 N N . ALA A 1 81 ? -4.984 -16.640 -30.766 1.00 28.19 81 ALA A N 1
ATOM 1301 C CA . ALA A 1 81 ? -6.430 -16.478 -30.808 1.00 31.04 81 ALA A CA 1
ATOM 1302 C C . ALA A 1 81 ? -6.975 -16.718 -32.214 1.00 35.13 81 ALA A C 1
ATOM 1303 O O . ALA A 1 81 ? -6.357 -16.334 -33.205 1.00 30.86 81 ALA A O 1
ATOM 1310 N N . GLY A 1 82 ? -8.145 -17.358 -32.281 1.00 34.02 82 GLY A N 1
ATOM 1311 C CA . GLY A 1 82 ? -8.894 -17.413 -33.522 1.00 37.55 82 GLY A CA 1
ATOM 1312 C C . GLY A 1 82 ? -8.272 -18.325 -34.582 1.00 32.94 82 GLY A C 1
ATOM 1313 O O . GLY A 1 82 ? -8.726 -18.311 -35.715 1.00 37.35 82 GLY A O 1
ATOM 1317 N N . GLN A 1 83 ? -7.256 -19.109 -34.214 1.00 31.64 83 GLN A N 1
ATOM 1318 C CA . GLN A 1 83 ? -6.442 -19.867 -35.161 1.00 34.55 83 GLN A CA 1
ATOM 1319 C C . GLN A 1 83 ? -6.217 -21.277 -34.618 1.00 31.63 83 GLN A C 1
ATOM 1320 O O . GLN A 1 83 ? -6.106 -21.446 -33.397 1.00 33.47 83 GLN A O 1
ATOM 1334 N N . SER A 1 84 ? -6.155 -22.302 -35.475 1.00 33.71 84 SER A N 1
ATOM 1335 C CA . SER A 1 84 ? -5.810 -23.637 -34.988 1.00 32.61 84 SER A CA 1
ATOM 1336 C C . SER A 1 84 ? -4.313 -23.703 -34.650 1.00 31.75 84 SER A C 1
ATOM 1337 O O . SER A 1 84 ? -3.521 -22.868 -35.087 1.00 30.29 84 SER A O 1
ATOM 1345 N N . ARG A 1 85 ? -3.898 -24.738 -33.906 1.00 30.96 85 ARG A N 1
ATOM 1346 C CA . ARG A 1 85 ? -2.482 -24.959 -33.649 1.00 30.80 85 ARG A CA 1
ATOM 1347 C C . ARG A 1 85 ? -1.701 -25.145 -34.956 1.00 32.66 85 ARG A C 1
ATOM 1348 O O . ARG A 1 85 ? -0.561 -24.671 -35.048 1.00 30.02 85 ARG A O 1
ATOM 1369 N N . LYS A 1 86 ? -2.280 -25.867 -35.934 1.00 33.53 86 LYS A N 1
ATOM 1370 C CA . LYS A 1 86 ? -1.631 -26.066 -37.227 1.00 36.08 86 LYS A CA 1
ATOM 1371 C C . LYS A 1 86 ? -1.460 -24.719 -37.930 1.00 29.23 86 LYS A C 1
ATOM 1372 O O . LYS A 1 86 ? -0.381 -24.466 -38.474 1.00 32.73 86 LYS A O 1
ATOM 1391 N N . GLU A 1 87 ? -2.492 -23.857 -37.891 1.00 31.74 87 GLU A N 1
ATOM 1392 C CA . GLU A 1 87 ? -2.438 -22.566 -38.586 1.00 29.44 87 GLU A CA 1
ATOM 1393 C C . GLU A 1 87 ? -1.353 -21.688 -37.956 1.00 28.38 87 GLU A C 1
ATOM 1394 O O . GLU A 1 87 ? -0.586 -21.034 -38.660 1.00 30.76 87 GLU A O 1
ATOM 1406 N N . VAL A 1 88 ? -1.231 -21.735 -36.606 1.00 29.54 88 VAL A N 1
ATOM 1407 C CA . VAL A 1 88 ? -0.219 -20.942 -35.920 1.00 27.77 88 VAL A CA 1
ATOM 1408 C C . VAL A 1 88 ? 1.173 -21.449 -36.290 1.00 24.49 88 VAL A C 1
ATOM 1409 O O . VAL A 1 88 ? 2.105 -20.678 -36.561 1.00 26.54 88 VAL A O 1
ATOM 1422 N N . ALA A 1 89 ? 1.337 -22.773 -36.270 1.00 27.48 89 ALA A N 1
ATOM 1423 C CA . ALA A 1 89 ? 2.639 -23.341 -36.586 1.00 28.79 89 ALA A CA 1
ATOM 1424 C C . ALA A 1 89 ? 3.024 -23.028 -38.028 1.00 28.54 89 ALA A C 1
ATOM 1425 O O . ALA A 1 89 ? 4.210 -22.880 -38.284 1.00 27.22 89 ALA A O 1
ATOM 1432 N N . GLU A 1 90 ? 2.053 -22.983 -38.960 1.00 30.57 90 GLU A N 1
ATOM 1433 C CA . GLU A 1 90 ? 2.361 -22.651 -40.355 1.00 30.39 90 GLU A CA 1
ATOM 1434 C C . GLU A 1 90 ? 2.906 -21.214 -40.467 1.00 28.02 90 GLU A C 1
ATOM 1435 O O . GLU A 1 90 ? 3.904 -20.957 -41.162 1.00 27.83 90 GLU A O 1
ATOM 1447 N N . VAL A 1 91 ? 2.274 -20.266 -39.779 1.00 27.12 91 VAL A N 1
ATOM 1448 C CA . VAL A 1 91 ? 2.738 -18.885 -39.839 1.00 26.79 91 VAL A CA 1
ATOM 1449 C C . VAL A 1 91 ? 4.141 -18.787 -39.239 1.00 26.67 91 VAL A C 1
ATOM 1450 O O . VAL A 1 91 ? 5.029 -18.138 -39.803 1.00 25.59 91 VAL A O 1
ATOM 1463 N N . LEU A 1 92 ? 4.347 -19.439 -38.088 1.00 27.02 92 LEU A N 1
ATOM 1464 C CA . LEU A 1 92 ? 5.654 -19.473 -37.456 1.00 26.12 92 LEU A CA 1
ATOM 1465 C C . LEU A 1 92 ? 6.716 -19.950 -38.441 1.00 23.66 92 LEU A C 1
ATOM 1466 O O . LEU A 1 92 ? 7.775 -19.337 -38.555 1.00 25.80 92 LEU A O 1
ATOM 1482 N N . HIS A 1 93 ? 6.415 -21.049 -39.140 1.00 26.58 93 HIS A N 1
ATOM 1483 C CA . HIS A 1 93 ? 7.340 -21.645 -40.097 1.00 29.30 93 HIS A CA 1
ATOM 1484 C C . HIS A 1 93 ? 7.664 -20.656 -41.217 1.00 27.47 93 HIS A C 1
ATOM 1485 O O . HIS A 1 93 ? 8.834 -20.525 -41.600 1.00 29.48 93 HIS A O 1
ATOM 1499 N N . ARG A 1 94 ? 6.637 -19.932 -41.694 1.00 28.53 94 ARG A N 1
ATOM 1500 C CA . ARG A 1 94 ? 6.862 -18.968 -42.774 1.00 28.82 94 ARG A CA 1
ATOM 1501 C C . ARG A 1 94 ? 7.745 -17.817 -42.295 1.00 25.63 94 ARG A C 1
ATOM 1502 O O . ARG A 1 94 ? 8.618 -17.374 -43.032 1.00 26.97 94 ARG A O 1
ATOM 1523 N N . PHE A 1 95 ? 7.562 -17.354 -41.040 1.00 25.19 95 PHE A N 1
ATOM 1524 C CA . PHE A 1 95 ? 8.437 -16.305 -40.542 1.00 25.58 95 PHE A CA 1
ATOM 1525 C C . PHE A 1 95 ? 9.888 -16.775 -40.528 1.00 25.51 95 PHE A C 1
ATOM 1526 O O . PHE A 1 95 ? 10.770 -16.055 -40.990 1.00 27.00 95 PHE A O 1
ATOM 1543 N N . VAL A 1 96 ? 10.140 -17.972 -39.959 1.00 25.75 96 VAL A N 1
ATOM 1544 C CA . VAL A 1 96 ? 11.511 -18.412 -39.757 1.00 27.20 96 VAL A CA 1
ATOM 1545 C C . VAL A 1 96 ? 12.177 -18.707 -41.096 1.00 30.17 96 VAL A C 1
ATOM 1546 O O . VAL A 1 96 ? 13.358 -18.360 -41.296 1.00 31.60 96 VAL A O 1
ATOM 1559 N N . GLU A 1 97 ? 11.413 -19.333 -42.005 1.00 30.60 97 GLU A N 1
ATOM 1560 C CA . GLU A 1 97 ? 11.913 -19.620 -43.355 1.00 34.11 97 GLU A CA 1
ATOM 1561 C C . GLU A 1 97 ? 12.291 -18.327 -44.078 1.00 33.71 97 GLU A C 1
ATOM 1562 O O . GLU A 1 97 ? 13.135 -18.369 -44.967 1.00 37.23 97 GLU A O 1
ATOM 1574 N N . SER A 1 98 ? 11.639 -17.203 -43.712 1.00 34.87 98 SER A N 1
ATOM 1575 C CA . SER A 1 98 ? 11.904 -15.884 -44.288 1.00 30.47 98 SER A CA 1
ATOM 1576 C C . SER A 1 98 ? 13.177 -15.259 -43.739 1.00 32.22 98 SER A C 1
ATOM 1577 O O . SER A 1 98 ? 13.580 -14.218 -44.227 1.00 36.94 98 SER A O 1
ATOM 1585 N N . GLY A 1 99 ? 13.760 -15.828 -42.685 1.00 28.85 99 GLY A N 1
ATOM 1586 C CA . GLY A 1 99 ? 14.975 -15.279 -42.102 1.00 33.83 99 GLY A CA 1
ATOM 1587 C C . GLY A 1 99 ? 14.718 -14.525 -40.788 1.00 30.42 99 GLY A C 1
ATOM 1588 O O . GLY A 1 99 ? 15.645 -13.978 -40.202 1.00 28.34 99 GLY A O 1
ATOM 1592 N N . VAL A 1 100 ? 13.469 -14.504 -40.331 1.00 27.06 100 VAL A N 1
ATOM 1593 C CA . VAL A 1 100 ? 13.138 -13.922 -39.031 1.00 25.58 100 VAL A CA 1
ATOM 1594 C C . VAL A 1 100 ? 13.792 -14.728 -37.908 1.00 25.37 100 VAL A C 1
ATOM 1595 O O . VAL A 1 100 ? 13.626 -15.947 -37.876 1.00 27.39 100 VAL A O 1
ATOM 1608 N N . GLU A 1 101 ? 14.476 -14.013 -36.991 1.00 24.22 101 GLU A N 1
ATOM 1609 C CA . GLU A 1 101 ? 15.240 -14.585 -35.893 1.00 28.23 101 GLU A CA 1
ATOM 1610 C C . GLU A 1 101 ? 14.624 -14.243 -34.533 1.00 24.82 101 GLU A C 1
ATOM 1611 O O . GLU A 1 101 ? 15.127 -14.711 -33.498 1.00 28.90 101 GLU A O 1
ATOM 1623 N N . ASN A 1 102 ? 13.588 -13.393 -34.551 1.00 22.40 102 ASN A N 1
ATOM 1624 C CA . ASN A 1 102 ? 12.997 -12.808 -33.346 1.00 23.38 102 ASN A CA 1
ATOM 1625 C C . ASN A 1 102 ? 11.471 -12.906 -33.393 1.00 23.51 102 ASN A C 1
ATOM 1626 O O . ASN A 1 102 ? 10.855 -12.392 -34.321 1.00 22.77 102 ASN A O 1
ATOM 1637 N N . LEU A 1 103 ? 10.879 -13.542 -32.369 1.00 22.26 103 LEU A N 1
ATOM 1638 C CA . LEU A 1 103 ? 9.463 -13.796 -32.287 1.00 22.39 103 LEU A CA 1
ATOM 1639 C C . LEU A 1 103 ? 8.919 -13.253 -30.971 1.00 18.51 103 LEU A C 1
ATOM 1640 O O . LEU A 1 103 ? 9.580 -13.383 -29.938 1.00 22.11 103 LEU A O 1
ATOM 1656 N N . LEU A 1 104 ? 7.756 -12.606 -31.055 1.00 19.03 104 LEU A N 1
ATOM 1657 C CA . LEU A 1 104 ? 7.015 -12.210 -29.859 1.00 18.97 104 LEU A CA 1
ATOM 1658 C C . LEU A 1 104 ? 5.769 -13.101 -29.806 1.00 20.59 104 LEU A C 1
ATOM 1659 O O . LEU A 1 104 ? 4.855 -13.000 -30.639 1.00 21.11 104 LEU A O 1
ATOM 1675 N N . ALA A 1 105 ? 5.753 -14.006 -28.808 1.00 20.07 105 ALA A N 1
ATOM 1676 C CA . ALA A 1 105 ? 4.695 -14.984 -28.662 1.00 20.46 105 ALA A CA 1
ATOM 1677 C C . ALA A 1 105 ? 3.600 -14.423 -27.755 1.00 18.70 105 ALA A C 1
ATOM 1678 O O . ALA A 1 105 ? 3.881 -14.091 -26.604 1.00 21.31 105 ALA A O 1
ATOM 1685 N N . LEU A 1 106 ? 2.402 -14.316 -28.294 1.00 20.48 106 LEU A N 1
ATOM 1686 C CA . LEU A 1 106 ? 1.256 -13.638 -27.685 1.00 22.55 106 LEU A CA 1
ATOM 1687 C C . LEU A 1 106 ? -0.005 -14.488 -27.748 1.00 21.20 106 LEU A C 1
ATOM 1688 O O . LEU A 1 106 ? -0.174 -15.318 -28.653 1.00 23.21 106 LEU A O 1
ATOM 1704 N N . ARG A 1 107 ? -0.925 -14.236 -26.837 1.00 19.68 107 ARG A N 1
ATOM 1705 C CA . ARG A 1 107 ? -2.229 -14.884 -26.894 1.00 21.77 107 ARG A CA 1
ATOM 1706 C C . ARG A 1 107 ? -3.116 -14.207 -27.933 1.00 23.06 107 ARG A C 1
ATOM 1707 O O . ARG A 1 107 ? -3.700 -14.914 -28.756 1.00 24.38 107 ARG A O 1
ATOM 1728 N N . GLY A 1 108 ? -3.272 -12.880 -27.823 1.00 22.99 108 GLY A N 1
ATOM 1729 C CA . GLY A 1 108 ? -4.374 -12.133 -28.426 1.00 23.78 108 GLY A CA 1
ATOM 1730 C C . GLY A 1 108 ? -5.507 -11.834 -27.440 1.00 25.66 108 GLY A C 1
ATOM 1731 O O . GLY A 1 108 ? -5.747 -12.611 -26.510 1.00 27.69 108 GLY A O 1
ATOM 1735 N N . ASP A 1 109 ? -6.196 -10.695 -27.613 1.00 28.76 109 ASP A N 1
ATOM 1736 C CA . ASP A 1 109 ? -7.382 -10.368 -26.833 1.00 31.48 109 ASP A CA 1
ATOM 1737 C C . ASP A 1 109 ? -8.563 -11.200 -27.309 1.00 28.93 109 ASP A C 1
ATOM 1738 O O . ASP A 1 109 ? -8.614 -11.575 -28.485 1.00 35.65 109 ASP A O 1
ATOM 1747 N N . PRO A 1 110 ?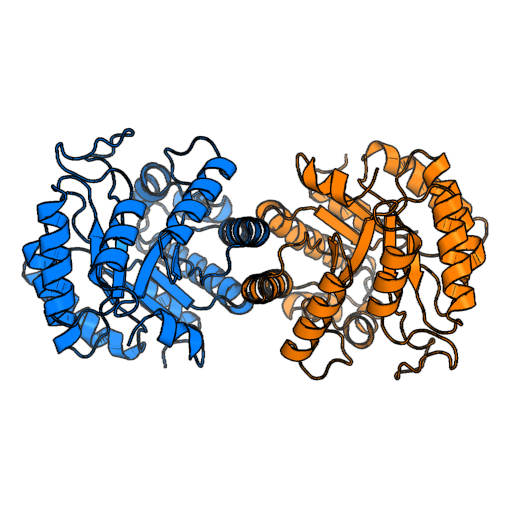 -9.600 -11.368 -26.459 1.00 37.01 110 PRO A N 1
ATOM 1748 C CA . PRO A 1 110 ? -10.910 -11.831 -26.922 1.00 41.35 110 PRO A CA 1
ATOM 1749 C C . PRO A 1 110 ? -11.465 -10.777 -27.861 1.00 43.68 110 PRO A C 1
ATOM 1750 O O . PRO A 1 110 ? -11.035 -9.627 -27.796 1.00 42.23 110 PRO A O 1
ATOM 1761 N N . PRO A 1 111 ? -12.429 -11.122 -28.746 1.00 47.13 111 PRO A N 1
ATOM 1762 C CA . PRO A 1 111 ? -12.924 -10.152 -29.730 1.00 52.38 111 PRO A CA 1
ATOM 1763 C C . PRO A 1 111 ? -13.798 -9.068 -29.092 1.00 51.97 111 PRO A C 1
ATOM 1764 O O . PRO A 1 111 ? -14.290 -9.263 -27.973 1.00 55.81 111 PRO A O 1
ATOM 1775 N N . ARG A 1 112 ? -13.937 -7.929 -29.813 1.00 48.76 112 ARG A N 1
ATOM 1776 C CA . ARG A 1 112 ? -14.895 -6.849 -29.538 1.00 49.75 112 ARG A CA 1
ATOM 1777 C C . ARG A 1 112 ? -14.921 -6.410 -28.059 1.00 61.41 112 ARG A C 1
ATOM 1778 O O . ARG A 1 112 ? -15.950 -5.947 -27.547 1.00 51.59 112 ARG A O 1
ATOM 1799 N N . GLY A 1 113 ? -13.800 -6.545 -27.346 1.00 58.84 113 GLY A N 1
ATOM 1800 C CA . GLY A 1 113 ? -13.730 -6.055 -25.983 1.00 55.97 113 GLY A CA 1
ATOM 1801 C C . GLY A 1 113 ? -14.453 -6.946 -24.970 1.00 52.83 113 GLY A C 1
ATOM 1802 O O . GLY A 1 113 ? -14.598 -6.545 -23.818 1.00 66.39 113 GLY A O 1
ATOM 1806 N N . GLU A 1 114 ? -14.879 -8.152 -25.368 1.00 50.28 114 GLU A N 1
ATOM 1807 C CA . GLU A 1 114 ? -15.361 -9.140 -24.404 1.00 47.28 114 GLU A CA 1
ATOM 1808 C C . GLU A 1 114 ? -14.335 -9.416 -23.297 1.00 48.21 114 GLU A C 1
ATOM 1809 O O . GLU A 1 114 ? -13.114 -9.379 -23.528 1.00 49.07 114 GLU A O 1
ATOM 1821 N N . ARG A 1 115 ? -14.856 -9.728 -22.100 1.00 44.60 115 ARG A N 1
ATOM 1822 C CA . ARG A 1 115 ? -14.018 -9.948 -20.922 1.00 49.61 115 ARG A CA 1
ATOM 1823 C C . ARG A 1 115 ? -13.403 -11.351 -20.966 1.00 51.68 115 ARG A C 1
ATOM 1824 O O . ARG A 1 115 ? -12.257 -11.501 -20.527 1.00 55.48 115 ARG A O 1
ATOM 1845 N N . VAL A 1 116 ? -14.131 -12.366 -21.481 1.00 46.53 116 VAL A N 1
ATOM 1846 C CA . VAL A 1 116 ? -13.669 -13.753 -21.347 1.00 48.71 116 VAL A CA 1
ATOM 1847 C C . VAL A 1 116 ? -13.103 -14.311 -22.659 1.00 48.89 116 VAL A C 1
ATOM 1848 O O . VAL A 1 116 ? -13.814 -14.349 -23.665 1.00 53.16 116 VAL A O 1
ATOM 1861 N N . PHE A 1 117 ? -11.857 -14.830 -22.601 1.00 40.22 117 PHE A N 1
ATOM 1862 C CA . PHE A 1 117 ? -11.158 -15.472 -23.719 1.00 39.76 117 PHE A CA 1
ATOM 1863 C C . PHE A 1 117 ? -11.629 -16.910 -23.926 1.00 39.30 117 PHE A C 1
ATOM 1864 O O . PHE A 1 117 ? -11.686 -17.649 -22.947 1.00 44.16 117 PHE A O 1
ATOM 1881 N N . ARG A 1 118 ? -11.903 -17.280 -25.200 1.00 46.14 118 ARG A N 1
ATOM 1882 C CA . ARG A 1 118 ? -12.237 -18.645 -25.612 1.00 44.57 118 ARG A CA 1
ATOM 1883 C C . ARG A 1 118 ? -11.305 -19.066 -26.742 1.00 40.28 118 ARG A C 1
ATOM 1884 O O . ARG A 1 118 ? -11.267 -18.422 -27.793 1.00 44.07 118 ARG A O 1
ATOM 1905 N N . PRO A 1 119 ? -10.537 -20.163 -26.585 1.00 38.69 119 PRO A N 1
ATOM 1906 C CA . PRO A 1 119 ? -9.596 -20.591 -27.621 1.00 38.66 119 PRO A CA 1
ATOM 1907 C C . PRO A 1 119 ? -10.354 -21.073 -28.844 1.00 39.32 119 PRO A C 1
ATOM 1908 O O . PRO A 1 119 ? -11.452 -21.577 -28.703 1.00 42.46 119 PRO A O 1
ATOM 1919 N N . HIS A 1 120 ? -9.704 -21.003 -30.001 1.00 37.37 120 HIS A N 1
ATOM 1920 C CA . HIS A 1 120 ? -10.184 -21.689 -31.195 1.00 39.22 120 HIS A CA 1
ATOM 1921 C C . HIS A 1 120 ? -10.299 -23.188 -30.897 1.00 44.50 120 HIS A C 1
ATOM 1922 O O . HIS A 1 120 ? -9.447 -23.742 -30.203 1.00 48.68 120 HIS A O 1
ATOM 1936 N N . PRO A 1 121 ? -11.334 -23.897 -31.419 1.00 46.57 121 PRO A N 1
ATOM 1937 C CA . PRO A 1 121 ? -11.552 -25.310 -31.095 1.00 53.40 121 PRO A CA 1
ATOM 1938 C C . PRO A 1 121 ? -10.346 -26.250 -31.124 1.00 54.23 121 PRO A C 1
ATOM 1939 O O . PRO A 1 121 ? -10.274 -27.161 -30.302 1.00 59.67 121 PRO A O 1
ATOM 1950 N N . GLU A 1 122 ? -9.445 -26.074 -32.096 1.00 53.10 122 GLU A N 1
ATOM 1951 C CA . GLU A 1 122 ? -8.242 -26.891 -32.193 1.00 54.15 122 GLU A CA 1
ATOM 1952 C C . GLU A 1 122 ? -7.004 -26.020 -31.971 1.00 41.17 122 GLU A C 1
ATOM 1953 O O . GLU A 1 122 ? -5.962 -26.256 -32.580 1.00 35.48 122 GLU A O 1
ATOM 1965 N N . GLY A 1 123 ? -7.135 -25.031 -31.080 1.00 36.68 123 GLY A N 1
ATOM 1966 C CA . GLY A 1 123 ? -6.134 -23.977 -30.909 1.00 34.85 123 GLY A CA 1
ATOM 1967 C C . GLY A 1 123 ? -5.439 -24.024 -29.546 1.00 32.51 123 GLY A C 1
ATOM 1968 O O . GLY A 1 123 ? -5.674 -24.933 -28.749 1.00 35.69 123 GLY A O 1
ATOM 1972 N N . PHE A 1 124 ? -4.549 -23.051 -29.319 1.00 28.47 124 PHE A N 1
ATOM 1973 C CA . PHE A 1 124 ? -3.908 -22.841 -28.027 1.00 27.54 124 PHE A CA 1
ATOM 1974 C C . PHE A 1 124 ? -4.727 -21.894 -27.141 1.00 28.79 124 PHE A C 1
ATOM 1975 O O . PHE A 1 124 ? -5.519 -21.073 -27.612 1.00 27.72 124 PHE A O 1
ATOM 1992 N N . ARG A 1 125 ? -4.525 -22.012 -25.828 1.00 24.94 125 ARG A N 1
ATOM 1993 C CA . ARG A 1 125 ? -5.177 -21.127 -24.854 1.00 23.41 125 ARG A CA 1
ATOM 1994 C C . ARG A 1 125 ? -4.223 -20.044 -24.318 1.00 24.43 125 ARG A C 1
ATOM 1995 O O . ARG A 1 125 ? -4.679 -18.944 -23.993 1.00 26.05 125 ARG A O 1
ATOM 2016 N N . TYR A 1 126 ? -2.928 -20.359 -24.198 1.00 22.43 126 TYR A N 1
ATOM 2017 C CA . TYR A 1 126 ? -1.979 -19.479 -23.516 1.00 22.29 126 TYR A CA 1
ATOM 2018 C C . TYR A 1 126 ? -0.750 -19.207 -24.379 1.00 21.09 126 TYR A C 1
ATOM 2019 O O . TYR A 1 126 ? -0.320 -20.089 -25.118 1.00 22.36 126 TYR A O 1
ATOM 2037 N N . ALA A 1 127 ? -0.203 -17.984 -24.304 1.00 20.61 127 ALA A N 1
ATOM 2038 C CA . ALA A 1 127 ? 1.030 -17.646 -24.998 1.00 20.86 127 ALA A CA 1
ATOM 2039 C C . ALA A 1 127 ? 2.162 -18.629 -24.685 1.00 19.97 127 ALA A C 1
ATOM 2040 O O . ALA A 1 127 ? 2.993 -18.911 -25.521 1.00 21.44 127 ALA A O 1
ATOM 2047 N N . ALA A 1 128 ? 2.244 -19.122 -23.446 1.00 20.98 128 ALA A N 1
ATOM 2048 C CA . ALA A 1 128 ? 3.283 -20.063 -23.054 1.00 21.12 128 ALA A CA 1
ATOM 2049 C C . ALA A 1 128 ? 3.320 -21.314 -23.955 1.00 19.35 128 ALA A C 1
ATOM 2050 O O . ALA A 1 128 ? 4.405 -21.851 -24.192 1.00 21.39 128 ALA A O 1
ATOM 2057 N N . GLU A 1 129 ? 2.159 -21.703 -24.480 1.00 20.94 129 GLU A N 1
ATOM 2058 C CA . GLU A 1 129 ? 2.105 -22.886 -25.341 1.00 21.93 129 GLU A CA 1
ATOM 2059 C C . GLU A 1 129 ? 2.799 -22.584 -26.678 1.00 23.02 129 GLU A C 1
ATOM 2060 O O . GLU A 1 129 ? 3.469 -23.461 -27.233 1.00 24.12 129 GLU A O 1
ATOM 2072 N N . LEU A 1 130 ? 2.667 -21.333 -27.166 1.00 21.29 130 LEU A N 1
ATOM 2073 C CA . LEU A 1 130 ? 3.376 -20.915 -28.362 1.00 23.51 130 LEU A CA 1
ATOM 2074 C C . LEU A 1 130 ? 4.873 -20.754 -28.097 1.00 22.03 130 LEU A C 1
ATOM 2075 O O . LEU A 1 130 ? 5.686 -21.187 -28.904 1.00 23.12 130 LEU A O 1
ATOM 2091 N N . VAL A 1 131 ? 5.276 -20.190 -26.938 1.00 21.09 131 VAL A N 1
ATOM 2092 C CA . VAL A 1 131 ? 6.686 -20.195 -26.584 1.00 20.68 131 VAL A CA 1
ATOM 2093 C C . VAL A 1 131 ? 7.248 -21.618 -26.642 1.00 20.52 131 VAL A C 1
ATOM 2094 O O . VAL A 1 131 ? 8.331 -21.834 -27.182 1.00 21.91 131 VAL A O 1
ATOM 2107 N N . ALA A 1 132 ? 6.549 -22.565 -25.998 1.00 22.63 132 ALA A N 1
ATOM 2108 C CA . ALA A 1 132 ? 7.048 -23.929 -25.984 1.00 24.71 132 ALA A CA 1
ATOM 2109 C C . ALA A 1 132 ? 7.125 -24.556 -27.376 1.00 24.65 132 ALA A C 1
ATOM 2110 O O . ALA A 1 132 ? 8.066 -25.283 -27.658 1.00 26.79 132 ALA A O 1
ATOM 2117 N N . LEU A 1 133 ? 6.157 -24.252 -28.233 1.00 23.73 133 LEU A N 1
ATOM 2118 C CA . LEU A 1 133 ? 6.172 -24.750 -29.606 1.00 24.70 133 LEU A CA 1
ATOM 2119 C C . LEU A 1 133 ? 7.421 -24.229 -30.304 1.00 24.55 133 LEU A C 1
ATOM 2120 O O . LEU A 1 133 ? 8.088 -24.981 -31.019 1.00 26.84 133 LEU A O 1
ATOM 2136 N N . ILE A 1 134 ? 7.681 -22.926 -30.175 1.00 23.54 134 ILE A N 1
ATOM 2137 C CA . ILE A 1 134 ? 8.826 -22.347 -30.857 1.00 25.39 134 ILE A CA 1
ATOM 2138 C C . ILE A 1 134 ? 10.099 -23.057 -30.406 1.00 25.03 134 ILE A C 1
ATOM 2139 O O . ILE A 1 134 ? 10.925 -23.395 -31.233 1.00 27.10 134 ILE A O 1
ATOM 2155 N N . ARG A 1 135 ? 10.275 -23.248 -29.089 1.00 24.93 135 ARG A N 1
ATOM 2156 C CA . ARG A 1 135 ? 11.464 -23.917 -28.592 1.00 25.58 135 ARG A CA 1
ATOM 2157 C C . ARG A 1 135 ? 11.549 -25.374 -29.058 1.00 26.32 135 ARG A C 1
ATOM 2158 O O . ARG A 1 135 ? 12.657 -25.843 -29.336 1.00 29.30 135 ARG A O 1
ATOM 2179 N N . GLU A 1 136 ? 10.417 -26.088 -29.092 1.00 25.42 136 GLU A N 1
ATOM 2180 C CA . GLU A 1 136 ? 10.425 -27.485 -29.505 1.00 29.58 136 GLU A CA 1
ATOM 2181 C C . GLU A 1 136 ? 10.983 -27.572 -30.935 1.00 32.95 136 GLU A C 1
ATOM 2182 O O . GLU A 1 136 ? 11.796 -28.433 -31.255 1.00 33.86 136 GLU A O 1
ATOM 2194 N N . ARG A 1 137 ? 10.553 -26.635 -31.795 1.00 29.98 137 ARG A N 1
ATOM 2195 C CA . ARG A 1 137 ? 10.825 -26.722 -33.229 1.00 31.72 137 ARG A CA 1
ATOM 2196 C C . ARG A 1 137 ? 12.146 -26.061 -33.601 1.00 31.84 137 ARG A C 1
ATOM 2197 O O . ARG A 1 137 ? 12.835 -26.570 -34.474 1.00 36.40 137 ARG A O 1
ATOM 2218 N N . TYR A 1 138 ? 12.528 -24.978 -32.913 1.00 30.49 138 TYR A N 1
ATOM 2219 C CA . TYR A 1 138 ? 13.683 -24.207 -33.354 1.00 32.57 138 TYR A CA 1
ATOM 2220 C C . TYR A 1 138 ? 14.785 -24.075 -32.299 1.00 29.25 138 TYR A C 1
ATOM 2221 O O . TYR A 1 138 ? 15.870 -23.568 -32.605 1.00 30.67 138 TYR A O 1
ATOM 2239 N N . GLY A 1 139 ? 14.529 -24.543 -31.069 1.00 31.23 139 GLY A N 1
ATOM 2240 C CA . GLY A 1 139 ? 15.512 -24.446 -29.992 1.00 32.35 139 GLY A CA 1
ATOM 2241 C C . GLY A 1 139 ? 15.977 -23.007 -29.822 1.00 33.43 139 GLY A C 1
ATOM 2242 O O . GLY A 1 139 ? 15.143 -22.111 -29.846 1.00 33.09 139 GLY A O 1
ATOM 2246 N N . ASP A 1 140 ? 17.297 -22.798 -29.745 1.00 35.02 140 ASP A N 1
ATOM 2247 C CA . ASP A 1 140 ? 17.863 -21.475 -29.518 1.00 34.12 140 ASP A CA 1
ATOM 2248 C C . ASP A 1 140 ? 18.212 -20.785 -30.838 1.00 37.04 140 ASP A C 1
ATOM 2249 O O . ASP A 1 140 ? 18.882 -19.757 -30.817 1.00 38.47 140 ASP A O 1
ATOM 2258 N N . ARG A 1 141 ? 17.723 -21.300 -31.980 1.00 38.70 141 ARG A N 1
ATOM 2259 C CA . ARG A 1 141 ? 18.046 -20.716 -33.277 1.00 39.55 141 ARG A CA 1
ATOM 2260 C C . ARG A 1 141 ? 17.242 -19.430 -33.495 1.00 30.49 141 ARG A C 1
ATOM 2261 O O . ARG A 1 141 ? 17.541 -18.663 -34.395 1.00 38.06 141 ARG A O 1
ATOM 2282 N N . VAL A 1 142 ? 16.265 -19.160 -32.619 1.00 28.28 142 VAL A N 1
ATOM 2283 C CA . VAL A 1 142 ? 15.529 -17.903 -32.618 1.00 29.90 142 VAL A CA 1
ATOM 2284 C C . VAL A 1 142 ? 15.526 -17.350 -31.193 1.00 28.36 142 VAL A C 1
ATOM 2285 O O . VAL A 1 142 ? 15.746 -18.070 -30.212 1.00 28.45 142 VAL A O 1
ATOM 2298 N N . SER A 1 143 ? 15.232 -16.066 -31.082 1.00 26.47 143 SER A N 1
ATOM 2299 C CA . SER A 1 143 ? 15.023 -15.416 -29.793 1.00 23.97 143 SER A CA 1
ATOM 2300 C C . SER A 1 143 ? 13.531 -15.159 -29.636 1.00 23.45 143 SER A C 1
ATOM 2301 O O . SER A 1 143 ? 12.895 -14.707 -30.588 1.00 26.06 143 SER A O 1
ATOM 2309 N N . VAL A 1 144 ? 12.991 -15.439 -28.437 1.00 22.51 144 VAL A N 1
ATOM 2310 C CA . VAL A 1 144 ? 11.570 -15.421 -28.167 1.00 21.42 144 VAL A CA 1
ATOM 2311 C C . VAL A 1 144 ? 11.319 -14.468 -27.006 1.00 20.62 144 VAL A C 1
ATOM 2312 O O . VAL A 1 144 ? 11.902 -14.627 -25.921 1.00 22.66 144 VAL A O 1
ATOM 2325 N N . GLY A 1 145 ? 10.417 -13.516 -27.257 1.00 19.65 145 GLY A N 1
ATOM 2326 C CA . GLY A 1 145 ? 9.905 -12.673 -26.191 1.00 20.19 145 GLY A CA 1
ATOM 2327 C C . GLY A 1 145 ? 8.422 -12.926 -25.925 1.00 21.42 145 GLY A C 1
ATOM 2328 O O . GLY A 1 145 ? 7.718 -13.579 -26.706 1.00 20.55 145 GLY A O 1
ATOM 2332 N N . GLY A 1 146 ? 7.949 -12.392 -24.786 1.00 20.97 146 GLY A N 1
ATOM 2333 C CA . GLY A 1 146 ? 6.538 -12.367 -24.500 1.00 22.02 146 GLY A CA 1
ATOM 2334 C C . GLY A 1 146 ? 6.133 -11.074 -23.797 1.00 18.82 146 GLY A C 1
ATOM 2335 O O . GLY A 1 146 ? 7.024 -10.291 -23.463 1.00 20.05 146 GLY A O 1
ATOM 2339 N N . ALA A 1 147 ? 4.831 -10.899 -23.639 1.00 19.16 147 ALA A N 1
ATOM 2340 C CA . ALA A 1 147 ? 4.278 -9.718 -22.992 1.00 18.36 147 ALA A CA 1
ATOM 2341 C C . ALA A 1 147 ? 4.330 -9.890 -21.470 1.00 18.68 147 ALA A C 1
ATOM 2342 O O . ALA A 1 147 ? 4.102 -10.994 -20.982 1.00 19.97 147 ALA A O 1
ATOM 2349 N N . ALA A 1 148 ? 4.645 -8.784 -20.784 1.00 17.56 148 ALA A N 1
ATOM 2350 C CA . ALA A 1 148 ? 4.591 -8.681 -19.327 1.00 19.71 148 ALA A CA 1
ATOM 2351 C C . ALA A 1 148 ? 3.623 -7.570 -18.934 1.00 18.13 148 ALA A C 1
ATOM 2352 O O . ALA A 1 148 ? 3.556 -6.547 -19.621 1.00 19.74 148 ALA A O 1
ATOM 2359 N N . TYR A 1 149 ? 3.002 -7.673 -17.755 1.00 19.36 149 TYR A N 1
ATOM 2360 C CA . TYR A 1 149 ? 1.948 -6.729 -17.363 1.00 20.22 149 TYR A CA 1
ATOM 2361 C C . TYR A 1 149 ? 2.234 -6.183 -15.977 1.00 21.15 149 TYR A C 1
ATOM 2362 O O . TYR A 1 149 ? 1.782 -6.765 -14.978 1.00 21.46 149 TYR A O 1
ATOM 2380 N N . PRO A 1 150 ? 2.940 -5.045 -15.873 1.00 20.44 150 PRO A N 1
ATOM 2381 C CA . PRO A 1 150 ? 3.265 -4.465 -14.573 1.00 20.65 150 PRO A CA 1
ATOM 2382 C C . PRO A 1 150 ? 2.036 -4.235 -13.694 1.00 19.77 150 PRO A C 1
ATOM 2383 O O . PRO A 1 150 ? 2.185 -4.263 -12.459 1.00 22.65 150 PRO A O 1
ATOM 2394 N N . GLU A 1 151 ? 0.874 -3.944 -14.311 1.00 20.77 151 GLU A N 1
ATOM 2395 C CA . GLU A 1 151 ? -0.366 -3.621 -13.611 1.00 20.88 151 GLU A CA 1
ATOM 2396 C C . GLU A 1 151 ? -1.336 -4.803 -13.638 1.00 23.00 151 GLU A C 1
ATOM 2397 O O . GLU A 1 151 ? -2.455 -4.697 -13.167 1.00 25.67 151 GLU A O 1
ATOM 2409 N N . GLY A 1 152 ? -0.866 -5.924 -14.188 1.00 22.53 152 GLY A N 1
ATOM 2410 C CA . GLY A 1 152 ? -1.630 -7.158 -14.244 1.00 22.89 152 GLY A CA 1
ATOM 2411 C C . GLY A 1 152 ? -2.511 -7.208 -15.489 1.00 21.55 152 GLY A C 1
ATOM 2412 O O . GLY A 1 152 ? -3.094 -6.200 -15.897 1.00 24.71 152 GLY A O 1
ATOM 2416 N N . HIS A 1 153 ? -2.666 -8.394 -16.090 1.00 22.92 153 HIS A N 1
ATOM 2417 C CA . HIS A 1 153 ? -3.748 -8.550 -17.067 1.00 24.85 153 HIS A CA 1
ATOM 2418 C C . HIS A 1 153 ? -5.097 -8.184 -16.429 1.00 24.97 153 HIS A C 1
ATOM 2419 O O . HIS A 1 153 ? -5.373 -8.589 -15.288 1.00 27.53 153 HIS A O 1
ATOM 2434 N N . PRO A 1 154 ? -6.001 -7.430 -17.103 1.00 27.53 154 PRO A N 1
ATOM 2435 C CA . PRO A 1 154 ? -7.344 -7.160 -16.551 1.00 31.64 154 PRO A CA 1
ATOM 2436 C C . PRO A 1 154 ? -8.114 -8.381 -16.037 1.00 29.06 154 PRO A C 1
ATOM 2437 O O . PRO A 1 154 ? -8.789 -8.315 -15.001 1.00 33.74 154 PRO A O 1
ATOM 2448 N N . GLU A 1 155 ? -7.924 -9.527 -16.699 1.00 28.99 155 GLU A N 1
ATOM 2449 C CA . GLU A 1 155 ? -8.674 -10.725 -16.364 1.00 31.51 155 GLU A CA 1
ATOM 2450 C C . GLU A 1 155 ? -8.031 -11.507 -15.219 1.00 31.70 155 GLU A C 1
ATOM 2451 O O . GLU A 1 155 ? -8.663 -12.426 -14.755 1.00 33.53 155 GLU A O 1
ATOM 2463 N N . SER A 1 156 ? -6.842 -11.133 -14.723 1.00 30.39 156 SER A N 1
ATOM 2464 C CA . SER A 1 156 ? -6.208 -11.850 -13.601 1.00 33.25 156 SER A CA 1
ATOM 2465 C C . SER A 1 156 ? -6.887 -11.502 -12.275 1.00 29.91 156 SER A C 1
ATOM 2466 O O . SER A 1 156 ? -7.402 -10.409 -12.146 1.00 34.11 156 SER A O 1
ATOM 2474 N N . GLU A 1 157 ? -6.872 -12.414 -11.277 1.00 34.89 157 GLU A N 1
ATOM 2475 C CA . GLU A 1 157 ? -7.565 -12.176 -10.003 1.00 38.00 157 GLU A CA 1
ATOM 2476 C C . GLU A 1 157 ? -6.740 -11.310 -9.040 1.00 38.44 157 GLU A C 1
ATOM 2477 O O . GLU A 1 157 ? -7.313 -10.654 -8.156 1.00 39.55 157 GLU A O 1
ATOM 2489 N N . SER A 1 158 ? -5.415 -11.294 -9.228 1.00 35.30 158 SER A N 1
ATOM 2490 C CA . SER A 1 158 ? -4.479 -10.601 -8.350 1.00 30.64 158 SER A CA 1
ATOM 2491 C C . SER A 1 158 ? -3.141 -10.412 -9.041 1.00 28.55 158 SER A C 1
ATOM 2492 O O . SER A 1 158 ? -2.826 -11.122 -10.009 1.00 27.01 158 SER A O 1
ATOM 2500 N N . LEU A 1 159 ? -2.369 -9.418 -8.579 1.00 27.36 159 LEU A N 1
ATOM 2501 C CA . LEU A 1 159 ? -1.024 -9.241 -9.116 1.00 26.42 159 LEU A CA 1
ATOM 2502 C C . LEU A 1 159 ? -0.137 -10.457 -8.808 1.00 24.11 159 LEU A C 1
ATOM 2503 O O . LEU A 1 159 ? 0.759 -10.805 -9.559 1.00 25.65 159 LEU A O 1
ATOM 2519 N N . GLU A 1 160 ? -0.359 -11.102 -7.663 1.00 27.01 160 GLU A N 1
ATOM 2520 C CA . GLU A 1 160 ? 0.396 -12.290 -7.276 1.00 28.63 160 GLU A CA 1
ATOM 2521 C C . GLU A 1 160 ? 0.141 -13.444 -8.252 1.00 26.50 160 GLU A C 1
ATOM 2522 O O . GLU A 1 160 ? 1.111 -14.079 -8.694 1.00 26.03 160 GLU A O 1
ATOM 2534 N N . ALA A 1 161 ? -1.130 -13.699 -8.601 1.00 27.51 161 ALA A N 1
ATOM 2535 C CA . ALA A 1 161 ? -1.436 -14.757 -9.562 1.00 26.66 161 ALA A CA 1
ATOM 2536 C C . ALA A 1 161 ? -0.831 -14.380 -10.930 1.00 24.41 161 ALA A C 1
ATOM 2537 O O . ALA A 1 161 ? -0.239 -15.210 -11.611 1.00 24.84 161 ALA A O 1
ATOM 2544 N N . ASP A 1 162 ? -0.968 -13.100 -11.311 1.00 21.27 162 ASP A N 1
ATOM 2545 C CA . ASP A 1 162 ? -0.454 -12.645 -12.601 1.00 24.14 162 ASP A CA 1
ATOM 2546 C C . ASP A 1 162 ? 1.054 -12.894 -12.704 1.00 22.07 162 ASP A C 1
ATOM 2547 O O . ASP A 1 162 ? 1.570 -13.390 -13.705 1.00 21.70 162 ASP A O 1
ATOM 2556 N N . LEU A 1 163 ? 1.811 -12.597 -11.638 1.00 22.06 163 LEU A N 1
ATOM 2557 C CA . LEU A 1 163 ? 3.242 -12.836 -11.639 1.00 21.15 163 LEU A CA 1
ATOM 2558 C C . LEU A 1 163 ? 3.531 -14.337 -11.741 1.00 21.70 163 LEU A C 1
ATOM 2559 O O . LEU A 1 163 ? 4.468 -14.689 -12.429 1.00 20.83 163 LEU A O 1
ATOM 2575 N N . ARG A 1 164 ? 2.825 -15.190 -10.977 1.00 20.72 164 ARG A N 1
ATOM 2576 C CA . ARG A 1 164 ? 3.077 -16.627 -11.091 1.00 23.27 164 ARG A CA 1
ATOM 2577 C C . ARG A 1 164 ? 2.919 -17.091 -12.554 1.00 22.41 164 ARG A C 1
ATOM 2578 O O . ARG A 1 164 ? 3.731 -17.899 -13.057 1.00 22.42 164 ARG A O 1
ATOM 2599 N N . HIS A 1 165 ? 1.893 -16.572 -13.231 1.00 21.37 165 HIS A N 1
ATOM 2600 C CA . HIS A 1 165 ? 1.631 -16.928 -14.624 1.00 22.28 165 HIS A CA 1
ATOM 2601 C C . HIS A 1 165 ? 2.719 -16.421 -15.555 1.00 21.65 165 HIS A C 1
ATOM 2602 O O . HIS A 1 165 ? 3.119 -17.093 -16.509 1.00 20.64 165 HIS A O 1
ATOM 2616 N N . PHE A 1 166 ? 3.220 -15.210 -15.295 1.00 19.62 166 PHE A N 1
ATOM 2617 C CA . PHE A 1 166 ? 4.385 -14.708 -16.002 1.00 19.50 166 PHE A CA 1
ATOM 2618 C C . PHE A 1 166 ? 5.618 -15.589 -15.830 1.00 19.82 166 PHE A C 1
ATOM 2619 O O . PHE A 1 166 ? 6.329 -15.885 -16.779 1.00 20.53 166 PHE A O 1
ATOM 2636 N N . LYS A 1 167 ? 5.900 -16.000 -14.581 1.00 20.38 167 LYS A N 1
ATOM 2637 C CA . LYS A 1 167 ? 7.009 -16.874 -14.329 1.00 19.60 167 LYS A CA 1
ATOM 2638 C C . LYS A 1 167 ? 6.873 -18.187 -15.134 1.00 18.73 167 LYS A C 1
ATOM 2639 O O . LYS A 1 167 ? 7.862 -18.651 -15.704 1.00 20.69 167 LYS A O 1
ATOM 2658 N N . ALA A 1 168 ? 5.660 -18.743 -15.195 1.00 19.56 168 ALA A N 1
ATOM 2659 C CA . ALA A 1 168 ? 5.402 -19.953 -15.971 1.00 20.08 168 ALA A CA 1
ATOM 2660 C C . ALA A 1 168 ? 5.717 -19.749 -17.455 1.00 21.25 168 ALA A C 1
ATOM 2661 O O . ALA A 1 168 ? 6.393 -20.601 -18.068 1.00 20.45 168 ALA A O 1
ATOM 2668 N N . LYS A 1 169 ? 5.369 -18.565 -17.983 1.00 20.78 169 LYS A N 1
ATOM 2669 C CA . LYS A 1 169 ? 5.660 -18.254 -19.372 1.00 21.65 169 LYS A CA 1
ATOM 2670 C C . LYS A 1 169 ? 7.154 -18.078 -19.604 1.00 2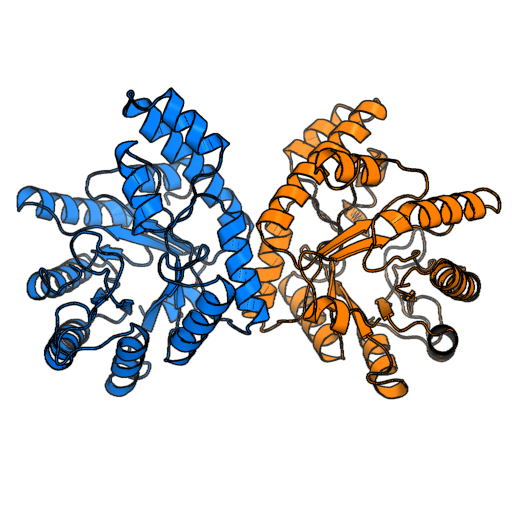1.19 169 LYS A C 1
ATOM 2671 O O . LYS A 1 169 ? 7.683 -18.539 -20.621 1.00 20.25 169 LYS A O 1
ATOM 2690 N N . VAL A 1 170 ? 7.858 -17.397 -18.686 1.00 20.23 170 VAL A N 1
ATOM 2691 C CA . VAL A 1 170 ? 9.303 -17.322 -18.767 1.00 20.45 170 VAL A CA 1
ATOM 2692 C C . VAL A 1 170 ? 9.896 -18.726 -18.844 1.00 21.04 170 VAL A C 1
ATOM 2693 O O . VAL A 1 170 ? 10.775 -18.982 -19.681 1.00 20.22 170 VAL A O 1
ATOM 2706 N N . GLU A 1 171 ? 9.429 -19.601 -17.951 1.00 21.09 171 GLU A N 1
ATOM 2707 C CA . GLU A 1 171 ? 9.969 -20.956 -17.871 1.00 22.57 171 GLU A CA 1
ATOM 2708 C C . GLU A 1 171 ? 9.681 -21.784 -19.126 1.00 21.65 171 GLU A C 1
ATOM 2709 O O . GLU A 1 171 ? 10.427 -22.717 -19.390 1.00 25.18 171 GLU A O 1
ATOM 2721 N N . ALA A 1 172 ? 8.661 -21.415 -19.912 1.00 21.12 172 ALA A N 1
ATOM 2722 C CA . ALA A 1 172 ? 8.431 -22.071 -21.189 1.00 22.73 172 ALA A CA 1
ATOM 2723 C C . ALA A 1 172 ? 9.551 -21.788 -22.205 1.00 22.17 172 ALA A C 1
ATOM 2724 O O . ALA A 1 172 ? 9.612 -22.473 -23.226 1.00 24.44 172 ALA A O 1
ATOM 2731 N N . GLY A 1 173 ? 10.335 -20.723 -22.007 1.00 21.36 173 GLY A N 1
ATOM 2732 C CA . GLY A 1 173 ? 11.495 -20.448 -22.823 1.00 23.26 173 GLY A CA 1
ATOM 2733 C C . GLY A 1 173 ? 11.590 -19.020 -23.328 1.00 22.44 173 GLY A C 1
ATOM 2734 O O . GLY A 1 173 ? 12.132 -18.833 -24.415 1.00 24.68 173 GLY A O 1
ATOM 2738 N N . LEU A 1 174 ? 11.191 -17.997 -22.555 1.00 20.81 174 LEU A N 1
ATOM 2739 C CA . LEU A 1 174 ? 11.447 -16.624 -23.011 1.00 19.95 174 LEU A CA 1
ATOM 2740 C C . LEU A 1 174 ? 12.921 -16.258 -22.792 1.00 21.09 174 LEU A C 1
ATOM 2741 O O . LEU A 1 174 ? 13.536 -16.541 -21.748 1.00 23.47 174 LEU A O 1
ATOM 2757 N N . ASP A 1 175 ? 13.463 -15.472 -23.744 1.00 20.02 175 ASP A N 1
ATOM 2758 C CA . ASP A 1 175 ? 14.749 -14.799 -23.651 1.00 21.39 175 ASP A CA 1
ATOM 2759 C C . ASP A 1 175 ? 14.585 -13.370 -23.112 1.00 21.21 175 ASP A C 1
ATOM 2760 O O . ASP A 1 175 ? 15.544 -12.803 -22.572 1.00 22.74 175 ASP A O 1
ATOM 2769 N N . PHE A 1 176 ? 13.408 -12.780 -23.309 1.00 19.94 176 PHE A N 1
ATOM 2770 C CA . PHE A 1 176 ? 13.157 -11.395 -22.906 1.00 19.14 176 PHE A CA 1
ATOM 2771 C C . PHE A 1 176 ? 11.646 -11.195 -22.795 1.00 18.78 176 PHE A C 1
ATOM 2772 O O . PHE A 1 176 ? 10.849 -12.007 -23.300 1.00 18.59 176 PHE A O 1
ATOM 2789 N N . ALA A 1 177 ? 11.237 -10.038 -22.243 1.00 19.67 177 ALA A N 1
ATOM 2790 C CA . ALA A 1 177 ? 9.845 -9.660 -22.251 1.00 19.54 177 ALA A CA 1
ATOM 2791 C C . ALA A 1 177 ? 9.763 -8.172 -22.544 1.00 19.75 177 ALA A C 1
ATOM 2792 O O . ALA A 1 177 ? 10.757 -7.454 -22.333 1.00 20.05 177 ALA A O 1
ATOM 2799 N N . ILE A 1 178 ? 8.584 -7.775 -23.033 1.00 18.40 178 ILE A N 1
ATOM 2800 C CA . ILE A 1 178 ? 8.254 -6.364 -23.270 1.00 17.57 178 ILE A CA 1
ATOM 2801 C C . ILE A 1 178 ? 6.998 -6.079 -22.474 1.00 17.82 178 ILE A C 1
ATOM 2802 O O . ILE A 1 178 ? 6.022 -6.842 -22.542 1.00 18.48 178 ILE A O 1
ATOM 2818 N N . THR A 1 179 ? 6.990 -4.952 -21.745 1.00 18.65 179 THR A N 1
ATOM 2819 C CA . THR A 1 179 ? 5.791 -4.698 -20.978 1.00 19.85 179 THR A CA 1
ATOM 2820 C C . THR A 1 179 ? 4.665 -4.041 -21.782 1.00 18.34 179 THR A C 1
ATOM 2821 O O . THR A 1 179 ? 4.891 -3.243 -22.710 1.00 20.43 179 THR A O 1
ATOM 2832 N N . GLN A 1 180 ? 3.449 -4.288 -21.317 1.00 19.53 180 GLN A N 1
ATOM 2833 C CA . GLN A 1 180 ? 2.286 -3.443 -21.559 1.00 19.69 180 GLN A CA 1
ATOM 2834 C C . GLN A 1 180 ? 2.658 -1.982 -21.273 1.00 16.95 180 GLN A C 1
ATOM 2835 O O . GLN A 1 180 ? 3.485 -1.691 -20.384 1.00 19.40 180 GLN A O 1
ATOM 2849 N N . LEU A 1 181 ? 2.028 -1.090 -22.024 1.00 19.01 181 LEU A N 1
ATOM 2850 C CA . LEU A 1 181 ? 2.232 0.330 -21.783 1.00 19.42 181 LEU A CA 1
ATOM 2851 C C . LEU A 1 181 ? 1.806 0.690 -20.363 1.00 20.11 181 LEU A C 1
ATOM 2852 O O . LEU A 1 181 ? 0.839 0.153 -19.843 1.00 21.24 181 LEU A O 1
ATOM 2868 N N . PHE A 1 182 ? 2.503 1.683 -19.808 1.00 21.47 182 PHE A N 1
ATOM 2869 C CA . PHE A 1 182 ? 2.188 2.217 -18.481 1.00 19.90 182 PHE A CA 1
ATOM 2870 C C . PHE A 1 182 ? 2.555 3.697 -18.495 1.00 21.29 182 PHE A C 1
ATOM 2871 O O . PHE A 1 182 ? 3.408 4.111 -19.250 1.00 20.67 182 PHE A O 1
ATOM 2888 N N . PHE A 1 183 ? 1.916 4.427 -17.569 1.00 20.95 183 PHE A N 1
ATOM 2889 C CA . PHE A 1 183 ? 2.085 5.857 -17.394 1.00 22.61 183 PHE A CA 1
ATOM 2890 C C . PHE A 1 183 ? 2.676 6.204 -16.029 1.00 20.93 183 PHE A C 1
ATOM 2891 O O . PHE A 1 183 ? 3.196 7.296 -15.881 1.00 22.88 183 PHE A O 1
ATOM 2908 N N . ASN A 1 184 ? 2.706 5.255 -15.105 1.00 24.34 184 ASN A N 1
ATOM 2909 C CA . ASN A 1 184 ? 3.232 5.462 -13.760 1.00 23.02 184 ASN A CA 1
ATOM 2910 C C . ASN A 1 184 ? 4.472 4.581 -13.604 1.00 21.06 184 ASN A C 1
ATOM 2911 O O . ASN A 1 184 ? 4.343 3.347 -13.498 1.00 21.72 184 ASN A O 1
ATOM 2922 N N . ASN A 1 185 ? 5.674 5.158 -13.693 1.00 21.60 185 ASN A N 1
ATOM 2923 C CA . ASN A 1 185 ? 6.890 4.367 -13.633 1.00 21.04 185 ASN A CA 1
ATOM 2924 C C . ASN A 1 185 ? 6.953 3.491 -12.381 1.00 20.94 185 ASN A C 1
ATOM 2925 O O . ASN A 1 185 ? 7.544 2.392 -12.442 1.00 21.65 185 ASN A O 1
ATOM 2936 N N . ALA A 1 186 ? 6.401 3.958 -11.255 1.00 21.66 186 ALA A N 1
ATOM 2937 C CA . ALA A 1 186 ? 6.503 3.147 -10.033 1.00 21.30 186 ALA A CA 1
ATOM 2938 C C . ALA A 1 186 ? 5.907 1.762 -10.277 1.00 21.04 186 ALA A C 1
ATOM 2939 O O . ALA A 1 186 ? 6.360 0.799 -9.653 1.00 20.97 186 ALA A O 1
ATOM 2946 N N . HIS A 1 187 ? 4.889 1.657 -11.142 1.00 21.63 187 HIS A N 1
ATOM 2947 C CA . HIS A 1 187 ? 4.273 0.348 -11.324 1.00 20.29 187 HIS A CA 1
ATOM 2948 C C . HIS A 1 187 ? 5.190 -0.598 -12.114 1.00 20.82 187 HIS A C 1
ATOM 2949 O O . HIS A 1 187 ? 5.222 -1.806 -11.843 1.00 21.79 187 HIS A O 1
ATOM 2963 N N . TYR A 1 188 ? 5.989 -0.044 -13.020 1.00 19.99 188 TYR A N 1
ATOM 2964 C CA . TYR A 1 188 ? 7.000 -0.819 -13.750 1.00 19.50 188 TYR A CA 1
ATOM 2965 C C . TYR A 1 188 ? 8.103 -1.266 -12.791 1.00 17.70 188 TYR A C 1
ATOM 2966 O O . TYR A 1 188 ? 8.470 -2.452 -12.733 1.00 19.82 188 TYR A O 1
ATOM 2984 N N . PHE A 1 189 ? 8.601 -0.330 -11.970 1.00 20.09 189 PHE A N 1
ATOM 2985 C CA . PHE A 1 189 ? 9.638 -0.702 -11.036 1.00 19.75 189 PHE A CA 1
ATOM 2986 C C . PHE A 1 189 ? 9.128 -1.734 -10.009 1.00 19.66 189 PHE A C 1
ATOM 2987 O O . PHE A 1 189 ? 9.841 -2.670 -9.650 1.00 20.25 189 PHE A O 1
ATOM 3004 N N . GLY A 1 190 ? 7.885 -1.592 -9.589 1.00 19.87 190 GLY A N 1
ATOM 3005 C CA . GLY A 1 190 ? 7.264 -2.573 -8.706 1.00 22.31 190 GLY A CA 1
ATOM 3006 C C . GLY A 1 190 ? 7.176 -3.975 -9.295 1.00 21.51 190 GLY A C 1
ATOM 3007 O O . GLY A 1 190 ? 7.439 -4.975 -8.619 1.00 21.18 190 GLY A O 1
ATOM 3011 N N . PHE A 1 191 ? 6.788 -4.039 -10.569 1.00 19.53 191 PHE A N 1
ATOM 3012 C CA . PHE A 1 191 ? 6.746 -5.326 -11.269 1.00 21.14 191 PHE A CA 1
ATOM 3013 C C . PHE A 1 191 ? 8.155 -5.926 -11.347 1.00 21.08 191 PHE A C 1
ATOM 3014 O O . PHE A 1 191 ? 8.328 -7.120 -11.116 1.00 20.41 191 PHE A O 1
ATOM 3031 N N . LEU A 1 192 ? 9.184 -5.131 -11.677 1.00 19.51 192 LEU A N 1
ATOM 3032 C CA . LEU A 1 192 ? 10.545 -5.651 -11.694 1.00 20.29 192 LEU A CA 1
ATOM 3033 C C . LEU A 1 192 ? 10.931 -6.232 -10.332 1.00 18.97 192 LEU A C 1
ATOM 3034 O O . LEU A 1 192 ? 11.710 -7.197 -10.275 1.00 21.29 192 LEU A O 1
ATOM 3050 N N . GLU A 1 193 ? 10.547 -5.546 -9.248 1.00 20.29 193 GLU A N 1
ATOM 3051 C CA . GLU A 1 193 ? 10.894 -6.020 -7.903 1.00 22.30 193 GLU A CA 1
ATOM 3052 C C . GLU A 1 193 ? 10.179 -7.342 -7.625 1.00 21.71 193 GLU A C 1
ATOM 3053 O O . GLU A 1 193 ? 10.803 -8.273 -7.060 1.00 23.44 193 GLU A O 1
ATOM 3065 N N . ARG A 1 194 ? 8.897 -7.451 -8.008 1.00 21.03 194 ARG A N 1
ATOM 3066 C CA . ARG A 1 194 ? 8.186 -8.723 -7.824 1.00 21.26 194 ARG A CA 1
ATOM 3067 C C . ARG A 1 194 ? 8.891 -9.817 -8.631 1.00 20.91 194 ARG A C 1
ATOM 3068 O O . ARG A 1 194 ? 9.09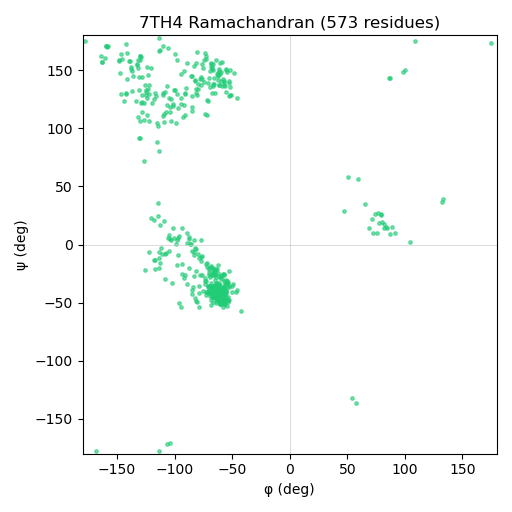4 -10.956 -8.179 1.00 23.89 194 ARG A O 1
ATOM 3089 N N . ALA A 1 195 ? 9.276 -9.473 -9.862 1.00 19.66 195 ALA A N 1
ATOM 3090 C CA . ALA A 1 195 ? 10.010 -10.420 -10.689 1.00 20.15 195 ALA A CA 1
ATOM 3091 C C . ALA A 1 195 ? 11.318 -10.855 -10.036 1.00 19.72 195 ALA A C 1
ATOM 3092 O O . ALA A 1 195 ? 11.659 -12.046 -10.026 1.00 20.95 195 ALA A O 1
ATOM 3099 N N . ARG A 1 196 ? 12.095 -9.914 -9.504 1.00 20.23 196 ARG A N 1
ATOM 3100 C CA . ARG A 1 196 ? 13.348 -10.242 -8.830 1.00 18.90 196 ARG A CA 1
ATOM 3101 C C . ARG A 1 196 ? 13.102 -11.190 -7.650 1.00 21.08 196 ARG A C 1
ATOM 3102 O O . ARG A 1 196 ? 13.852 -12.151 -7.472 1.00 21.33 196 ARG A O 1
ATOM 3123 N N . ARG A 1 197 ? 12.077 -10.913 -6.860 1.00 19.95 197 ARG A N 1
ATOM 3124 C CA . ARG A 1 197 ? 11.830 -11.755 -5.685 1.00 22.20 197 ARG A CA 1
ATOM 3125 C C . ARG A 1 197 ? 11.415 -13.177 -6.101 1.00 23.44 197 ARG A C 1
ATOM 3126 O O . ARG A 1 197 ? 11.586 -14.107 -5.333 1.00 26.03 197 ARG A O 1
ATOM 3147 N N . ALA A 1 198 ? 10.830 -13.297 -7.295 1.00 23.61 198 ALA A N 1
ATOM 3148 C CA . ALA A 1 198 ? 10.394 -14.562 -7.863 1.00 23.05 198 ALA A CA 1
ATOM 3149 C C . ALA A 1 198 ? 11.514 -15.278 -8.626 1.00 23.50 198 ALA A C 1
ATOM 3150 O O . ALA A 1 198 ? 11.265 -16.313 -9.258 1.00 25.08 198 ALA A O 1
ATOM 3157 N N . GLY A 1 199 ? 12.700 -14.699 -8.665 1.00 22.51 199 GLY A N 1
ATOM 3158 C CA . GLY A 1 199 ? 13.838 -15.332 -9.308 1.00 22.96 199 GLY A CA 1
ATOM 3159 C C . GLY A 1 199 ? 13.839 -15.203 -10.829 1.00 22.40 199 GLY A C 1
ATOM 3160 O O . GLY A 1 199 ? 14.470 -15.996 -11.495 1.00 24.48 199 GLY A O 1
ATOM 3164 N N . ILE A 1 200 ? 13.203 -14.169 -11.352 1.00 22.22 200 ILE A N 1
ATOM 3165 C CA . ILE A 1 200 ? 13.197 -13.932 -12.794 1.00 21.29 200 ILE A CA 1
ATOM 3166 C C . ILE A 1 200 ? 14.310 -12.963 -13.161 1.00 22.16 200 ILE A C 1
ATOM 3167 O O . ILE A 1 200 ? 14.275 -11.814 -12.729 1.00 23.49 200 ILE A O 1
ATOM 3183 N N . GLY A 1 201 ? 15.221 -13.417 -14.031 1.00 22.48 201 GLY A N 1
ATOM 3184 C CA . GLY A 1 201 ? 16.426 -12.681 -14.370 1.00 22.93 201 GLY A CA 1
ATOM 3185 C C . GLY A 1 201 ? 16.447 -12.146 -15.803 1.00 23.84 201 GLY A C 1
ATOM 3186 O O . GLY A 1 201 ? 17.389 -11.415 -16.130 1.00 25.74 201 GLY A O 1
ATOM 3190 N N . ILE A 1 202 ? 15.467 -12.526 -16.639 1.00 22.65 202 ILE A N 1
ATOM 3191 C CA . ILE A 1 202 ? 15.531 -12.142 -18.036 1.00 21.76 202 ILE A CA 1
ATOM 3192 C C . ILE A 1 202 ? 15.375 -10.626 -18.194 1.00 21.23 202 ILE A C 1
ATOM 3193 O O . ILE A 1 202 ? 14.705 -9.954 -17.412 1.00 21.55 202 ILE A O 1
ATOM 3209 N N . PRO A 1 203 ? 15.885 -10.044 -19.292 1.00 21.40 203 PRO A N 1
ATOM 3210 C CA . PRO A 1 203 ? 15.590 -8.638 -19.595 1.00 20.59 203 PRO A CA 1
ATOM 3211 C C . PRO A 1 203 ? 14.097 -8.400 -19.802 1.00 22.51 203 PRO A C 1
ATOM 3212 O O . PRO A 1 203 ? 13.397 -9.201 -20.440 1.00 21.84 203 PRO A O 1
ATOM 3223 N N . ILE A 1 204 ? 13.619 -7.292 -19.219 1.00 22.39 204 ILE A N 1
ATOM 3224 C CA . ILE A 1 204 ? 12.237 -6.891 -19.261 1.00 21.27 204 ILE A CA 1
ATOM 3225 C C . ILE A 1 204 ? 12.235 -5.424 -19.712 1.00 23.67 204 ILE A C 1
ATOM 3226 O O . ILE A 1 204 ? 12.628 -4.536 -18.942 1.00 26.08 204 ILE A O 1
ATOM 3242 N N . LEU A 1 205 ? 11.831 -5.179 -20.970 1.00 19.47 205 LEU A N 1
ATOM 3243 C CA . LEU A 1 205 ? 11.888 -3.845 -21.574 1.00 19.20 205 LEU A CA 1
ATOM 3244 C C . LEU A 1 205 ? 10.574 -3.147 -21.317 1.00 19.19 205 LEU A C 1
ATOM 3245 O O . LEU A 1 205 ? 9.476 -3.649 -21.597 1.00 19.93 205 LEU A O 1
ATOM 3261 N N . PRO A 1 206 ? 10.630 -1.893 -20.807 1.00 20.27 206 PRO A N 1
ATOM 3262 C CA . PRO A 1 206 ? 9.400 -1.144 -20.620 1.00 19.75 206 PRO A CA 1
ATOM 3263 C C . PRO A 1 206 ? 8.842 -0.725 -21.987 1.00 18.21 206 PRO A C 1
ATOM 3264 O O . PRO A 1 206 ? 9.595 -0.242 -22.874 1.00 21.24 206 PRO A O 1
ATOM 3275 N N . GLY A 1 207 ? 7.531 -0.841 -22.091 1.00 18.53 207 GLY A N 1
ATOM 3276 C CA . GLY A 1 207 ? 6.776 -0.356 -23.233 1.00 19.12 207 GLY A CA 1
ATOM 3277 C C . GLY A 1 207 ? 6.125 0.979 -22.870 1.00 20.29 207 GLY A C 1
ATOM 3278 O O . GLY A 1 207 ? 5.453 1.103 -21.834 1.00 21.09 207 GLY A O 1
ATOM 3282 N N . ILE A 1 208 ? 6.275 1.941 -23.787 1.00 19.20 208 ILE A N 1
ATOM 3283 C CA . ILE A 1 208 ? 5.811 3.304 -23.622 1.00 20.47 208 ILE A CA 1
ATOM 3284 C C . ILE A 1 208 ? 4.974 3.674 -24.837 1.00 20.06 208 ILE A C 1
ATOM 3285 O O . ILE A 1 208 ? 5.416 3.510 -25.965 1.00 22.83 208 ILE A O 1
ATOM 3301 N N . MET A 1 209 ? 3.791 4.178 -24.579 1.00 19.60 209 MET A N 1
ATOM 3302 C CA . MET A 1 209 ? 2.915 4.761 -25.585 1.00 20.90 209 MET A CA 1
ATOM 3303 C C . MET A 1 209 ? 2.540 6.147 -25.095 1.00 23.87 209 MET A C 1
ATOM 3304 O O . MET A 1 209 ? 1.722 6.270 -24.202 1.00 25.41 209 MET A O 1
ATOM 3318 N N . PRO A 1 210 ? 3.079 7.228 -25.703 1.00 24.03 210 PRO A N 1
ATOM 3319 C CA . PRO A 1 210 ? 2.679 8.566 -25.308 1.00 25.44 210 PRO A CA 1
ATOM 3320 C C . PRO A 1 210 ? 1.193 8.747 -25.584 1.00 26.41 210 PRO A C 1
ATOM 3321 O O . PRO A 1 210 ? 0.677 8.282 -26.597 1.00 26.01 210 PRO A O 1
ATOM 3332 N N . VAL A 1 211 ? 0.509 9.505 -24.719 1.00 25.36 211 VAL A N 1
ATOM 3333 C CA . VAL A 1 211 ? -0.878 9.844 -24.999 1.00 25.49 211 VAL A CA 1
ATOM 3334 C C . VAL A 1 211 ? -0.897 10.854 -26.148 1.00 27.09 211 VAL A C 1
ATOM 3335 O O . VAL A 1 211 ? -0.287 11.940 -26.042 1.00 30.29 211 VAL A O 1
ATOM 3348 N N . THR A 1 212 ? -1.633 10.496 -27.204 1.00 27.80 212 THR A N 1
ATOM 3349 C CA . THR A 1 212 ? -1.761 11.388 -28.358 1.00 28.83 212 THR A CA 1
ATOM 3350 C C . THR A 1 212 ? -3.196 11.868 -28.600 1.00 30.01 212 THR A C 1
ATOM 3351 O O . THR A 1 212 ? -3.403 12.876 -29.297 1.00 35.22 212 THR A O 1
ATOM 3362 N N . SER A 1 213 ? -4.201 11.153 -28.083 1.00 33.23 213 SER A N 1
ATOM 3363 C CA . SER A 1 213 ? -5.600 11.580 -28.157 1.00 38.75 213 SER A CA 1
ATOM 3364 C C . SER A 1 213 ? -6.302 11.246 -26.849 1.00 32.51 213 SER A C 1
ATOM 3365 O O . SER A 1 213 ? -6.060 10.190 -26.270 1.00 36.94 213 SER A O 1
ATOM 3373 N N . TYR A 1 214 ? -7.187 12.143 -26.415 1.00 38.82 214 TYR A N 1
ATOM 3374 C CA . TYR A 1 214 ? -8.021 11.913 -25.259 1.00 39.03 214 TYR A CA 1
ATOM 3375 C C . TYR A 1 214 ? -8.858 10.641 -25.391 1.00 38.08 214 TYR A C 1
ATOM 3376 O O . TYR A 1 214 ? -9.055 9.943 -24.386 1.00 38.18 214 TYR A O 1
ATOM 3394 N N . ARG A 1 215 ? -9.348 10.351 -26.609 1.00 32.39 215 ARG A N 1
ATOM 3395 C CA . ARG A 1 215 ? -10.174 9.171 -26.841 1.00 34.76 215 ARG A CA 1
ATOM 3396 C C . ARG A 1 215 ? -9.433 7.890 -26.442 1.00 33.20 215 ARG A C 1
ATOM 3397 O O . ARG A 1 215 ? -10.099 6.908 -26.151 1.00 32.69 215 ARG A O 1
ATOM 3418 N N . GLN A 1 216 ? -8.089 7.877 -26.448 1.00 31.50 216 GLN A N 1
ATOM 3419 C CA . GLN A 1 216 ? -7.311 6.670 -26.142 1.00 29.78 216 GLN A CA 1
ATOM 3420 C C . GLN A 1 216 ? -7.519 6.181 -24.715 1.00 29.64 216 GLN A C 1
ATOM 3421 O O . GLN A 1 216 ? -7.257 5.008 -24.444 1.00 28.78 216 GLN A O 1
ATOM 3435 N N . LEU A 1 217 ? -7.963 7.037 -23.798 1.00 30.12 217 LEU A N 1
ATOM 3436 C CA . LEU A 1 217 ? -7.883 6.647 -22.393 1.00 31.97 217 LEU A CA 1
ATOM 3437 C C . LEU A 1 217 ? -8.766 5.437 -22.117 1.00 29.81 217 LEU A C 1
ATOM 3438 O O . LEU A 1 217 ? -8.398 4.609 -21.271 1.00 33.15 217 LEU A O 1
ATOM 3454 N N . ARG A 1 218 ? -9.902 5.332 -22.819 1.00 34.48 218 ARG A N 1
ATOM 3455 C CA . ARG A 1 218 ? -10.801 4.207 -22.621 1.00 32.25 218 ARG A CA 1
ATOM 3456 C C . ARG A 1 218 ? -10.090 2.902 -22.958 1.00 31.89 218 ARG A C 1
ATOM 3457 O O . ARG A 1 218 ? -10.203 1.954 -22.192 1.00 35.32 218 ARG A O 1
ATOM 3478 N N . ARG A 1 219 ? -9.373 2.843 -24.091 1.00 30.01 219 ARG A N 1
ATOM 3479 C CA . ARG A 1 219 ? -8.657 1.619 -24.432 1.00 29.46 219 ARG A CA 1
ATOM 3480 C C . ARG A 1 219 ? -7.541 1.368 -23.409 1.00 28.14 219 ARG A C 1
ATOM 3481 O O . ARG A 1 219 ? -7.314 0.231 -22.972 1.00 31.32 219 ARG A O 1
ATOM 3502 N N . PHE A 1 220 ? -6.787 2.412 -23.054 1.00 25.73 220 PHE A N 1
ATOM 3503 C CA . PHE A 1 220 ? -5.648 2.223 -22.155 1.00 24.76 220 PHE A CA 1
ATOM 3504 C C . PHE A 1 220 ? -6.122 1.607 -20.833 1.00 28.27 220 PHE A C 1
ATOM 3505 O O . PHE A 1 220 ? -5.421 0.747 -20.272 1.00 26.91 220 PHE A O 1
ATOM 3522 N N . THR A 1 221 ? -7.268 2.082 -20.299 1.00 28.52 221 THR A N 1
ATOM 3523 C CA . THR A 1 221 ? -7.705 1.602 -18.984 1.00 28.74 221 THR A CA 1
ATOM 3524 C C . THR A 1 221 ? -8.492 0.286 -19.105 1.00 31.58 221 THR A C 1
ATOM 3525 O O . THR A 1 221 ? -8.246 -0.646 -18.339 1.00 34.79 221 THR A O 1
ATOM 3536 N N . GLU A 1 222 ? -9.385 0.173 -20.100 1.00 34.42 222 GLU A N 1
ATOM 3537 C CA . GLU A 1 222 ? -10.329 -0.939 -20.143 1.00 35.27 222 GLU A CA 1
ATOM 3538 C C . GLU A 1 222 ? -9.712 -2.178 -20.796 1.00 35.65 222 GLU A C 1
ATOM 3539 O O . GLU A 1 222 ? -9.976 -3.311 -20.386 1.00 40.32 222 GLU A O 1
ATOM 3551 N N . VAL A 1 223 ? -8.924 -1.963 -21.846 1.00 30.51 223 VAL A N 1
ATOM 3552 C CA . VAL A 1 223 ? -8.335 -3.049 -22.598 1.00 34.61 223 VAL A CA 1
ATOM 3553 C C . VAL A 1 223 ? -6.940 -3.349 -22.080 1.00 28.80 223 VAL A C 1
ATOM 3554 O O . VAL A 1 223 ? -6.636 -4.514 -21.768 1.00 30.36 223 VAL A O 1
ATOM 3567 N N . CYS A 1 224 ? -6.104 -2.308 -22.031 1.00 27.01 224 CYS A N 1
ATOM 3568 C CA . CYS A 1 224 ? -4.712 -2.486 -21.660 1.00 26.99 224 CYS A CA 1
ATOM 3569 C C . CYS A 1 224 ? -4.543 -2.695 -20.149 1.00 25.65 224 CYS A C 1
ATOM 3570 O O . CYS A 1 224 ? -3.530 -3.255 -19.730 1.00 29.02 224 CYS A O 1
ATOM 3578 N N . GLY A 1 225 ? -5.478 -2.178 -19.343 1.00 26.22 225 GLY A N 1
ATOM 3579 C CA . GLY A 1 225 ? -5.376 -2.306 -17.886 1.00 27.81 225 GLY A CA 1
ATOM 3580 C C . GLY A 1 225 ? -4.384 -1.343 -17.241 1.00 27.09 225 GLY A C 1
ATOM 3581 O O . GLY A 1 225 ? -3.958 -1.574 -16.088 1.00 27.33 225 GLY A O 1
ATOM 3585 N N . ALA A 1 226 ? -4.017 -0.263 -17.964 1.00 26.90 226 ALA A N 1
ATOM 3586 C CA . ALA A 1 226 ? -3.087 0.741 -17.447 1.00 25.58 226 ALA A CA 1
ATOM 3587 C C . ALA A 1 226 ? -3.844 1.766 -16.610 1.00 28.95 226 ALA A C 1
ATOM 3588 O O . ALA A 1 226 ? -4.970 2.149 -16.937 1.00 33.10 226 ALA A O 1
ATOM 3595 N N . SER A 1 227 ? -3.178 2.243 -15.556 1.00 27.26 227 SER A N 1
ATOM 3596 C CA . SER A 1 227 ? -3.745 3.320 -14.747 1.00 26.21 227 SER A CA 1
ATOM 3597 C C . SER A 1 227 ? -3.196 4.659 -15.255 1.00 26.69 227 SER A C 1
ATOM 3598 O O . SER A 1 227 ? -2.063 4.735 -15.729 1.00 25.94 227 SER A O 1
ATOM 3606 N N . ILE A 1 228 ? -4.029 5.703 -15.161 1.00 27.95 228 ILE A N 1
ATOM 3607 C CA . ILE A 1 228 ? -3.623 7.043 -15.536 1.00 28.58 228 ILE A CA 1
ATOM 3608 C C . ILE A 1 228 ? -3.370 7.817 -14.245 1.00 26.42 228 ILE A C 1
ATOM 3609 O O . ILE A 1 228 ? -4.301 8.069 -13.480 1.00 28.88 228 ILE A O 1
ATOM 3625 N N . PRO A 1 229 ? -2.120 8.222 -13.944 1.00 26.79 229 PRO A N 1
ATOM 3626 C CA . PRO A 1 229 ? -1.845 8.925 -12.689 1.00 28.25 229 PRO A CA 1
ATOM 3627 C C . PRO A 1 229 ? -2.614 10.242 -12.622 1.00 29.91 229 PRO A C 1
ATOM 3628 O O . PRO A 1 229 ? -2.905 10.859 -13.662 1.00 27.99 229 PRO A O 1
ATOM 3639 N N . GLY A 1 230 ? -2.968 10.625 -11.383 1.00 31.89 230 GLY A N 1
ATOM 3640 C CA . GLY A 1 230 ? -3.765 11.811 -11.079 1.00 36.80 230 GLY A CA 1
ATOM 3641 C C . GLY A 1 230 ? -3.402 13.066 -11.886 1.00 34.32 230 GLY A C 1
ATOM 3642 O O . GLY A 1 230 ? -4.280 13.684 -12.497 1.00 38.25 230 GLY A O 1
ATOM 3646 N N . PRO A 1 231 ? -2.123 13.505 -11.822 1.00 32.62 231 PRO A N 1
ATOM 3647 C CA . PRO A 1 231 ? -1.708 14.755 -12.462 1.00 35.73 231 PRO A CA 1
ATOM 3648 C C . PRO A 1 231 ? -1.903 14.700 -13.974 1.00 33.37 231 PRO A C 1
ATOM 3649 O O . PRO A 1 231 ? -2.460 15.633 -14.536 1.00 33.64 231 PRO A O 1
ATOM 3660 N N . LEU A 1 232 ? -1.515 13.580 -14.601 1.00 33.37 232 LEU A N 1
ATOM 3661 C CA . LEU A 1 232 ? -1.699 13.419 -16.038 1.00 30.54 232 LEU A CA 1
ATOM 3662 C C . LEU A 1 232 ? -3.182 13.477 -16.402 1.00 28.49 232 LEU A C 1
ATOM 3663 O O . LEU A 1 232 ? -3.548 14.142 -17.368 1.00 30.94 232 LEU A O 1
ATOM 3679 N N . LEU A 1 233 ? -4.027 12.703 -15.697 1.00 28.34 233 LEU A N 1
ATOM 3680 C CA . LEU A 1 233 ? -5.465 12.638 -15.967 1.00 31.31 233 LEU A CA 1
ATOM 3681 C C . LEU A 1 233 ? -6.067 14.041 -15.865 1.00 34.81 233 LEU A C 1
ATOM 3682 O O . LEU A 1 233 ? -6.883 14.404 -16.709 1.00 34.18 233 LEU A O 1
ATOM 3698 N N . ALA A 1 234 ? -5.650 14.812 -14.853 1.00 30.75 234 ALA A N 1
ATOM 3699 C CA . ALA A 1 234 ? -6.254 16.127 -14.651 1.00 33.84 234 ALA A CA 1
ATOM 3700 C C . ALA A 1 234 ? -5.922 17.041 -15.832 1.00 39.07 234 ALA A C 1
ATOM 3701 O O . ALA A 1 234 ? -6.821 17.732 -16.348 1.00 40.79 234 ALA A O 1
ATOM 3708 N N . LYS A 1 235 ? -4.646 17.004 -16.271 1.00 36.43 235 LYS A N 1
ATOM 3709 C CA . LYS A 1 235 ? -4.205 17.827 -17.395 1.00 33.27 235 LYS A CA 1
ATOM 3710 C C . LYS A 1 235 ? -4.977 17.445 -18.655 1.00 34.31 235 LYS A C 1
ATOM 3711 O O . LYS A 1 235 ? -5.391 18.317 -19.433 1.00 39.76 235 LYS A O 1
ATOM 3730 N N . LEU A 1 236 ? -5.105 16.138 -18.917 1.00 31.39 236 LEU A N 1
ATOM 3731 C CA . LEU A 1 236 ? -5.839 15.713 -20.107 1.00 32.23 236 LEU A CA 1
ATOM 3732 C C . LEU A 1 236 ? -7.319 16.089 -20.029 1.00 36.36 236 LEU A C 1
ATOM 3733 O O . LEU A 1 236 ? -7.896 16.549 -21.015 1.00 37.09 236 LEU A O 1
ATOM 3749 N N . GLU A 1 237 ? -7.952 15.913 -18.871 1.00 35.88 237 GLU A N 1
ATOM 3750 C CA . GLU A 1 237 ? -9.344 16.326 -18.724 1.00 41.39 237 GLU A CA 1
ATOM 3751 C C . GLU A 1 237 ? -9.497 17.834 -18.993 1.00 45.65 237 GLU A C 1
ATOM 3752 O O . GLU A 1 237 ? -10.425 18.270 -19.692 1.00 42.08 237 GLU A O 1
ATOM 3764 N N . ARG A 1 238 ? -8.549 18.639 -18.505 1.00 45.03 238 ARG A N 1
ATOM 3765 C CA . ARG A 1 238 ? -8.660 20.097 -18.620 1.00 47.08 238 ARG A CA 1
ATOM 3766 C C . ARG A 1 238 ? -8.544 20.540 -20.076 1.00 43.01 238 ARG A C 1
ATOM 3767 O O . ARG A 1 238 ? -9.049 21.598 -20.457 1.00 55.04 238 ARG A O 1
ATOM 3788 N N . HIS A 1 239 ? -7.858 19.724 -20.895 1.00 40.13 239 HIS A N 1
ATOM 3789 C CA . HIS A 1 239 ? -7.549 20.082 -22.280 1.00 41.78 239 HIS A CA 1
ATOM 3790 C C . HIS A 1 239 ? -8.131 19.089 -23.275 1.00 38.69 239 HIS A C 1
ATOM 3791 O O . HIS A 1 239 ? -7.648 19.012 -24.411 1.00 46.84 239 HIS A O 1
ATOM 3805 N N . GLN A 1 240 ? -9.177 18.363 -22.870 1.00 39.29 240 GLN A N 1
ATOM 3806 C CA . GLN A 1 240 ? -9.657 17.226 -23.647 1.00 46.51 240 GLN A CA 1
ATOM 3807 C C . GLN A 1 240 ? -10.179 17.628 -25.032 1.00 46.94 240 GLN A C 1
ATOM 3808 O O . GLN A 1 240 ? -10.257 16.767 -25.905 1.00 52.83 240 GLN A O 1
ATOM 3822 N N . ASP A 1 241 ? -10.558 18.900 -25.240 1.00 44.38 241 ASP A N 1
ATOM 3823 C CA . ASP A 1 241 ? -11.093 19.324 -26.535 1.00 50.89 241 ASP A CA 1
ATOM 3824 C C . ASP A 1 241 ? -10.020 19.988 -27.410 1.00 55.90 241 ASP A C 1
ATOM 3825 O O . ASP A 1 241 ? -10.336 20.479 -28.502 1.00 53.34 241 ASP A O 1
ATOM 3834 N N . ASP A 1 242 ? -8.764 20.024 -26.926 1.00 54.16 242 ASP A N 1
ATOM 3835 C CA . ASP A 1 242 ? -7.645 20.668 -27.610 1.00 50.15 242 ASP A CA 1
ATOM 3836 C C . ASP A 1 242 ? -6.594 19.625 -28.008 1.00 48.44 242 ASP A C 1
ATOM 3837 O O . ASP A 1 242 ? -5.662 19.378 -27.234 1.00 44.63 242 ASP A O 1
ATOM 3846 N N . PRO A 1 243 ? -6.708 18.987 -29.205 1.00 44.64 243 PRO A N 1
ATOM 3847 C CA . PRO A 1 243 ? -5.785 17.944 -29.635 1.00 44.26 243 PRO A CA 1
ATOM 3848 C C . PRO A 1 243 ? -4.301 18.312 -29.627 1.00 43.79 243 PRO A C 1
ATOM 3849 O O . PRO A 1 243 ? -3.456 17.465 -29.361 1.00 47.39 243 PRO A O 1
ATOM 3860 N N . LYS A 1 244 ? -3.969 19.570 -29.905 1.00 43.90 244 LYS A N 1
ATOM 3861 C CA . LYS A 1 244 ? -2.581 20.020 -29.925 1.00 43.53 244 LYS A CA 1
ATOM 3862 C C . LYS A 1 244 ? -2.024 20.026 -28.495 1.00 41.75 244 LYS A C 1
ATOM 3863 O O . LYS A 1 244 ? -0.884 19.598 -28.261 1.00 42.61 244 LYS A O 1
ATOM 3869 N N . ALA A 1 245 ? -2.868 20.455 -27.545 1.00 43.07 245 ALA A N 1
ATOM 3870 C CA . ALA A 1 245 ? -2.515 20.508 -26.132 1.00 41.97 245 ALA A CA 1
ATOM 3871 C C . ALA A 1 245 ? -2.337 19.082 -25.630 1.00 39.13 245 ALA A C 1
ATOM 3872 O O . ALA A 1 245 ? -1.364 18.809 -24.933 1.00 38.88 245 ALA A O 1
ATOM 3879 N N . VAL A 1 246 ? -3.272 18.194 -26.000 1.00 38.01 246 VAL A N 1
ATOM 3880 C CA . VAL A 1 246 ? -3.199 16.794 -25.554 1.00 34.68 246 VAL A CA 1
ATOM 3881 C C . VAL A 1 246 ? -1.885 16.142 -26.000 1.00 38.02 246 VAL A C 1
ATOM 3882 O O . VAL A 1 246 ? -1.207 15.461 -25.233 1.00 34.70 246 VAL A O 1
ATOM 3895 N N . LEU A 1 247 ? -1.520 16.309 -27.272 1.00 35.30 247 LEU A N 1
ATOM 3896 C CA . LEU A 1 247 ? -0.268 15.768 -27.767 1.00 34.69 247 LEU A CA 1
ATOM 3897 C C . LEU A 1 247 ? 0.918 16.261 -26.952 1.00 35.22 247 LEU A C 1
ATOM 3898 O O . LEU A 1 247 ? 1.787 15.457 -26.603 1.00 31.28 247 LEU A O 1
ATOM 3914 N N . GLU A 1 248 ? 0.992 17.577 -26.708 1.00 32.35 248 GLU A N 1
ATOM 3915 C CA . GLU A 1 248 ? 2.107 18.117 -25.942 1.00 34.16 248 GLU A CA 1
ATOM 3916 C C . GLU A 1 248 ? 2.130 17.513 -24.531 1.00 30.74 248 GLU A C 1
ATOM 3917 O O . GLU A 1 248 ? 3.214 17.226 -24.001 1.00 32.63 248 GLU A O 1
ATOM 3929 N N . ILE A 1 249 ? 0.950 17.343 -23.927 1.00 29.75 249 ILE A N 1
ATOM 3930 C CA . ILE A 1 249 ? 0.874 16.764 -22.584 1.00 28.35 249 ILE A CA 1
ATOM 3931 C C . ILE A 1 249 ? 1.429 15.344 -22.600 1.00 28.29 249 ILE A C 1
ATOM 3932 O O . ILE A 1 249 ? 2.200 14.953 -21.714 1.00 27.97 249 ILE A O 1
ATOM 3948 N N . GLY A 1 250 ? 1.017 14.563 -23.602 1.00 29.24 250 GLY A N 1
ATOM 3949 C CA . GLY A 1 250 ? 1.436 13.174 -23.687 1.00 28.97 250 GLY A CA 1
ATOM 3950 C C . GLY A 1 250 ? 2.925 13.060 -23.944 1.00 28.21 250 GLY A C 1
ATOM 3951 O O . GLY A 1 250 ? 3.587 12.209 -23.343 1.00 30.63 250 GLY A O 1
ATOM 3955 N N . VAL A 1 251 ? 3.462 13.883 -24.867 1.00 26.71 251 VAL A N 1
ATOM 3956 C CA . VAL A 1 251 ? 4.891 13.870 -25.110 1.00 24.79 251 VAL A CA 1
ATOM 3957 C C . VAL A 1 251 ? 5.669 14.257 -23.852 1.00 27.37 251 VAL A C 1
ATOM 3958 O O . VAL A 1 251 ? 6.671 13.599 -23.539 1.00 26.11 251 VAL A O 1
ATOM 3971 N N . GLU A 1 252 ? 5.268 15.352 -23.192 1.00 29.70 252 GLU A N 1
ATOM 3972 C CA . GLU A 1 252 ? 6.003 15.783 -22.010 1.00 28.57 252 GLU A CA 1
ATOM 3973 C C . GLU A 1 252 ? 5.997 14.671 -20.951 1.00 25.61 252 GLU A C 1
ATOM 3974 O O . GLU A 1 252 ? 7.028 14.423 -20.290 1.00 27.16 252 GLU A O 1
ATOM 3986 N N . HIS A 1 253 ? 4.847 13.992 -20.784 1.00 25.92 253 HIS A N 1
ATOM 3987 C CA . HIS A 1 253 ? 4.749 12.950 -19.758 1.00 25.34 253 HIS A CA 1
ATOM 3988 C C . HIS A 1 253 ? 5.691 11.790 -20.088 1.00 25.42 253 HIS A C 1
ATOM 3989 O O . HIS A 1 253 ? 6.415 11.252 -19.207 1.00 24.33 253 HIS A O 1
ATOM 4003 N N . ALA A 1 254 ? 5.693 11.382 -21.364 1.00 25.01 254 ALA A N 1
ATOM 4004 C CA . ALA A 1 254 ? 6.544 10.275 -21.786 1.00 22.57 254 ALA A CA 1
ATOM 4005 C C . ALA A 1 254 ? 8.019 10.627 -21.685 1.00 23.96 254 ALA A C 1
ATOM 4006 O O . ALA A 1 254 ? 8.808 9.754 -21.320 1.00 24.84 254 ALA A O 1
ATOM 4013 N N . VAL A 1 255 ? 8.384 11.895 -21.987 1.00 23.71 255 VAL A N 1
ATOM 4014 C CA . VAL A 1 255 ? 9.772 12.318 -21.836 1.00 24.52 255 VAL A CA 1
ATOM 4015 C C . VAL A 1 255 ? 10.219 12.132 -20.388 1.00 24.61 255 VAL A C 1
ATOM 4016 O O . VAL A 1 255 ? 11.309 11.602 -20.152 1.00 25.66 255 VAL A O 1
ATOM 4029 N N . ARG A 1 256 ? 9.397 12.587 -19.440 1.00 22.98 256 ARG A N 1
ATOM 4030 C CA . ARG A 1 256 ? 9.776 12.460 -18.031 1.00 25.61 256 ARG A CA 1
ATOM 4031 C C . ARG A 1 256 ? 9.834 10.991 -17.612 1.00 25.14 256 ARG A C 1
ATOM 4032 O O . ARG A 1 256 ? 10.744 10.598 -16.877 1.00 25.67 256 ARG A O 1
ATOM 4053 N N . GLN A 1 257 ? 8.910 10.170 -18.131 1.00 22.24 257 GLN A N 1
ATOM 4054 C CA . GLN A 1 257 ? 8.934 8.750 -17.815 1.00 22.86 257 GLN A CA 1
ATOM 4055 C C . GLN A 1 257 ? 10.242 8.129 -18.284 1.00 23.13 257 GLN A C 1
ATOM 4056 O O . GLN A 1 257 ? 10.915 7.427 -17.528 1.00 22.31 257 GLN A O 1
ATOM 4070 N N . VAL A 1 258 ? 10.569 8.378 -19.558 1.00 22.60 258 VAL A N 1
ATOM 4071 C CA . VAL A 1 258 ? 11.730 7.743 -20.166 1.00 22.54 258 VAL A CA 1
ATOM 4072 C C . VAL A 1 258 ? 13.033 8.217 -19.524 1.00 22.93 258 VAL A C 1
ATOM 4073 O O . VAL A 1 258 ? 13.931 7.399 -19.309 1.00 22.96 258 VAL A O 1
ATOM 4086 N N . ALA A 1 259 ? 13.141 9.510 -19.192 1.00 23.66 259 ALA A N 1
ATOM 4087 C CA . ALA A 1 259 ? 14.327 10.011 -18.511 1.00 25.10 259 ALA A CA 1
ATOM 4088 C C . ALA A 1 259 ? 14.574 9.236 -17.210 1.00 25.39 259 ALA A C 1
ATOM 4089 O O . ALA A 1 259 ? 15.727 8.867 -16.955 1.00 25.46 259 ALA A O 1
ATOM 4096 N N . GLU A 1 260 ? 13.506 8.911 -16.452 1.00 23.00 260 GLU A N 1
ATOM 4097 C CA . GLU A 1 260 ? 13.714 8.232 -15.169 1.00 23.02 260 GLU A CA 1
ATOM 4098 C C . GLU A 1 260 ? 14.072 6.767 -15.428 1.00 23.65 260 GLU A C 1
ATOM 4099 O O . GLU A 1 260 ? 14.942 6.218 -14.770 1.00 22.85 260 GLU A O 1
ATOM 4111 N N . LEU A 1 261 ? 13.413 6.145 -16.413 1.00 22.16 261 LEU A N 1
ATOM 4112 C CA . LEU A 1 261 ? 13.700 4.748 -16.735 1.00 21.62 261 LEU A CA 1
ATOM 4113 C C . LEU A 1 261 ? 15.168 4.605 -17.108 1.00 22.09 261 LEU A C 1
ATOM 4114 O O . LEU A 1 261 ? 15.850 3.663 -16.677 1.00 22.05 261 LEU A O 1
ATOM 4130 N N . LEU A 1 262 ? 15.649 5.488 -17.997 1.00 24.10 262 LEU A N 1
ATOM 4131 C CA . LEU A 1 262 ? 17.039 5.427 -18.405 1.00 25.82 262 LEU A CA 1
ATOM 4132 C C . LEU A 1 262 ? 17.976 5.618 -17.217 1.00 26.05 262 LEU A C 1
ATOM 4133 O O . LEU A 1 262 ? 18.970 4.905 -17.092 1.00 26.75 262 LEU A O 1
ATOM 4149 N N . GLU A 1 263 ? 17.661 6.550 -16.318 1.00 24.29 263 GLU A N 1
ATOM 4150 C CA . GLU A 1 263 ? 18.520 6.758 -15.152 1.00 27.81 263 GLU A CA 1
ATOM 4151 C C . GLU A 1 263 ? 18.538 5.518 -14.248 1.00 24.06 263 GLU A C 1
ATOM 4152 O O . GLU A 1 263 ? 19.527 5.302 -13.548 1.00 29.26 263 GLU A O 1
ATOM 4164 N N . ALA A 1 264 ? 17.439 4.743 -14.286 1.00 24.14 264 ALA A N 1
ATOM 4165 C CA . ALA A 1 264 ? 17.244 3.536 -13.488 1.00 25.31 264 ALA A CA 1
ATOM 4166 C C . ALA A 1 264 ? 17.778 2.300 -14.213 1.00 27.43 264 ALA A C 1
ATOM 4167 O O . ALA A 1 264 ? 17.509 1.160 -13.768 1.00 30.66 264 ALA A O 1
ATOM 4174 N N . GLY A 1 265 ? 18.506 2.518 -15.325 1.00 28.60 265 GLY A N 1
ATOM 4175 C CA . GLY A 1 265 ? 19.313 1.473 -15.939 1.00 30.33 265 GLY A CA 1
ATOM 4176 C C . GLY A 1 265 ? 18.528 0.463 -16.792 1.00 27.20 265 GLY A C 1
ATOM 4177 O O . GLY A 1 265 ? 18.989 -0.665 -16.982 1.00 29.05 265 GLY A O 1
ATOM 4181 N N . VAL A 1 266 ? 17.368 0.838 -17.335 1.00 24.30 266 VAL A N 1
ATOM 4182 C CA . VAL A 1 266 ? 16.637 -0.103 -18.184 1.00 21.99 266 VAL A CA 1
ATOM 4183 C C . VAL A 1 266 ? 17.511 -0.435 -19.390 1.00 24.28 266 VAL A C 1
ATOM 4184 O O . VAL A 1 266 ? 18.320 0.395 -19.813 1.00 24.64 266 VAL A O 1
ATOM 4197 N N . GLU A 1 267 ? 17.327 -1.648 -19.939 1.00 24.02 267 GLU A N 1
ATOM 4198 C CA . GLU A 1 267 ? 18.132 -2.106 -21.063 1.00 25.09 267 GLU A CA 1
ATOM 4199 C C . GLU A 1 267 ? 17.673 -1.507 -22.397 1.00 24.13 267 GLU A C 1
ATOM 4200 O O . GLU A 1 267 ? 18.435 -1.546 -23.371 1.00 27.68 267 GLU A O 1
ATOM 4212 N N . GLY A 1 268 ? 16.512 -0.872 -22.388 1.00 24.94 268 GLY A N 1
ATOM 4213 C CA . GLY A 1 268 ? 15.887 -0.379 -23.602 1.00 27.80 268 GLY A CA 1
ATOM 4214 C C . GLY A 1 268 ? 14.511 0.194 -23.307 1.00 23.93 268 GLY A C 1
ATOM 4215 O O . GLY A 1 268 ? 14.040 0.082 -22.181 1.00 22.50 268 GLY A O 1
ATOM 4219 N N . VAL A 1 269 ? 13.898 0.802 -24.330 1.00 22.75 269 VAL A N 1
ATOM 4220 C CA . VAL A 1 269 ? 12.530 1.247 -24.280 1.00 20.68 269 VAL A CA 1
ATOM 4221 C C . VAL A 1 269 ? 11.917 0.843 -25.617 1.00 21.17 269 VAL A C 1
ATOM 4222 O O . VAL A 1 269 ? 12.534 1.046 -26.680 1.00 21.77 269 VAL A O 1
ATOM 4235 N N . HIS A 1 270 ? 10.747 0.241 -25.495 1.00 20.67 270 HIS A N 1
ATOM 4236 C CA . HIS A 1 270 ? 9.902 -0.159 -26.616 1.00 19.66 270 HIS A CA 1
ATOM 4237 C C . HIS A 1 270 ? 8.781 0.861 -26.784 1.00 19.42 270 HIS A C 1
ATOM 4238 O O . HIS A 1 270 ? 7.931 1.043 -25.886 1.00 21.76 270 HIS A O 1
ATOM 4252 N N . PHE A 1 271 ? 8.720 1.484 -27.987 1.00 19.74 271 PHE A N 1
ATOM 4253 C CA . PHE A 1 271 ? 7.781 2.558 -28.219 1.00 21.31 271 PHE A CA 1
ATOM 4254 C C . PHE A 1 271 ? 6.647 2.099 -29.116 1.00 21.78 271 PHE A C 1
ATOM 4255 O O . PHE A 1 271 ? 6.846 1.773 -30.299 1.00 23.59 271 PHE A O 1
ATOM 4272 N N . TYR A 1 272 ? 5.460 2.068 -28.551 1.00 20.03 272 TYR A N 1
ATOM 4273 C CA . TYR A 1 272 ? 4.217 1.857 -29.295 1.00 19.96 272 TYR A CA 1
ATOM 4274 C C . TYR A 1 272 ? 3.846 3.104 -30.082 1.00 19.49 272 TYR A C 1
ATOM 4275 O O . TYR A 1 272 ? 3.547 4.141 -29.501 1.00 22.11 272 TYR A O 1
ATOM 4293 N N . THR A 1 273 ? 3.916 2.988 -31.424 1.00 22.18 273 THR A N 1
ATOM 4294 C CA . THR A 1 273 ? 3.930 4.128 -32.326 1.00 23.83 273 THR A CA 1
ATOM 4295 C C . THR A 1 273 ? 2.760 4.019 -33.292 1.00 23.21 273 THR A C 1
ATOM 4296 O O . THR A 1 273 ? 2.798 3.192 -34.233 1.00 25.82 273 THR A O 1
ATOM 4307 N N . LEU A 1 274 ? 1.727 4.851 -33.091 1.00 24.90 274 LEU A N 1
ATOM 4308 C CA . LEU A 1 274 ? 0.677 4.946 -34.113 1.00 25.55 274 LEU A CA 1
ATOM 4309 C C . LEU A 1 274 ? 1.334 5.352 -35.429 1.00 24.66 274 LEU A C 1
ATOM 4310 O O . LEU A 1 274 ? 2.260 6.151 -35.437 1.00 27.03 274 LEU A O 1
ATOM 4326 N N . ASN A 1 275 ? 0.870 4.758 -36.546 1.00 25.48 275 ASN A N 1
ATOM 4327 C CA . ASN A 1 275 ? 1.577 4.855 -37.820 1.00 25.11 275 ASN A CA 1
ATOM 4328 C C . ASN A 1 275 ? 1.819 6.308 -38.243 1.00 24.71 275 ASN A C 1
ATOM 4329 O O . ASN A 1 275 ? 2.909 6.607 -38.720 1.00 29.50 275 ASN A O 1
ATOM 4340 N N . LYS A 1 276 ? 0.827 7.188 -38.055 1.00 29.99 276 LYS A N 1
ATOM 4341 C CA . LYS A 1 276 ? 0.934 8.557 -38.547 1.00 31.62 276 LYS A CA 1
ATOM 4342 C C . LYS A 1 276 ? 1.402 9.520 -37.433 1.00 28.81 276 LYS A C 1
ATOM 4343 O O . LYS A 1 276 ? 1.435 10.726 -37.647 1.00 37.30 276 LYS A O 1
ATOM 4362 N N . SER A 1 277 ? 1.762 9.042 -36.239 1.00 28.10 277 SER A N 1
ATOM 4363 C CA . SER A 1 277 ? 2.105 9.921 -35.135 1.00 29.88 277 SER A CA 1
ATOM 4364 C C . SER A 1 277 ? 3.620 10.064 -34.984 1.00 29.16 277 SER A C 1
ATOM 4365 O O . SER A 1 277 ? 4.374 9.069 -34.829 1.00 33.10 277 SER A O 1
ATOM 4373 N N . PRO A 1 278 ? 4.086 11.316 -34.837 1.00 35.41 278 PRO A N 1
ATOM 4374 C CA . PRO A 1 278 ? 5.488 11.605 -34.578 1.00 33.71 278 PRO A CA 1
ATOM 4375 C C . PRO A 1 278 ? 5.877 11.554 -33.102 1.00 34.84 278 PRO A C 1
ATOM 4376 O O . PRO A 1 278 ? 7.039 11.809 -32.788 1.00 36.42 278 PRO A O 1
ATOM 4387 N N . ALA A 1 279 ? 4.899 11.251 -32.218 1.00 32.56 279 ALA A N 1
ATOM 4388 C CA . ALA A 1 279 ? 5.096 11.450 -30.777 1.00 28.33 279 ALA A CA 1
ATOM 4389 C C . ALA A 1 279 ? 6.311 10.680 -30.260 1.00 29.46 279 ALA A C 1
ATOM 4390 O O . ALA A 1 279 ? 7.093 11.230 -29.471 1.00 28.18 279 ALA A O 1
ATOM 4397 N N . THR A 1 280 ? 6.493 9.414 -30.665 1.00 27.38 280 THR A N 1
ATOM 4398 C CA . THR A 1 280 ? 7.595 8.644 -30.092 1.00 27.54 280 THR A CA 1
ATOM 4399 C C . THR A 1 280 ? 8.952 9.176 -30.568 1.00 32.16 280 THR A C 1
ATOM 4400 O O . THR A 1 280 ? 9.922 9.152 -29.812 1.00 31.82 280 THR A O 1
ATOM 4411 N N . ARG A 1 281 ? 9.053 9.634 -31.811 1.00 31.07 281 ARG A N 1
ATOM 4412 C CA . ARG A 1 281 ? 10.291 10.257 -32.256 1.00 34.63 281 ARG A CA 1
ATOM 4413 C C . ARG A 1 281 ? 10.507 11.611 -31.536 1.00 34.28 281 ARG A C 1
ATOM 4414 O O . ARG A 1 281 ? 11.655 11.951 -31.213 1.00 38.08 281 ARG A O 1
ATOM 4435 N N . MET A 1 282 ? 9.431 12.398 -31.294 1.00 34.29 282 MET A N 1
ATOM 4436 C CA . MET A 1 282 ? 9.527 13.624 -30.499 1.00 32.47 282 MET A CA 1
ATOM 4437 C C . MET A 1 282 ? 10.110 13.357 -29.114 1.00 30.84 282 MET A C 1
ATOM 4438 O O . MET A 1 282 ? 10.918 14.157 -28.649 1.00 35.40 282 MET A O 1
ATOM 4452 N N . VAL A 1 283 ? 9.745 12.233 -28.488 1.00 31.30 283 VAL A N 1
ATOM 4453 C CA . VAL A 1 283 ? 10.251 11.915 -27.158 1.00 28.45 283 VAL A CA 1
ATOM 4454 C C . VAL A 1 283 ? 11.765 11.720 -27.234 1.00 30.84 283 VAL A C 1
ATOM 4455 O O . VAL A 1 283 ? 12.506 12.258 -26.411 1.00 29.77 283 VAL A O 1
ATOM 4468 N N . LEU A 1 284 ? 12.243 10.892 -28.179 1.00 33.58 284 LEU A N 1
ATOM 4469 C CA . LEU A 1 284 ? 13.684 10.659 -28.271 1.00 33.04 284 LEU A CA 1
ATOM 4470 C C . LEU A 1 284 ? 14.441 11.953 -28.618 1.00 35.04 284 LEU A C 1
ATOM 4471 O O . LEU A 1 284 ? 15.501 12.211 -28.050 1.00 35.71 284 LEU A O 1
ATOM 4487 N N . GLU A 1 285 ? 13.907 12.771 -29.529 1.00 31.58 285 GLU A N 1
ATOM 4488 C CA . GLU A 1 285 ? 14.539 14.039 -29.876 1.00 35.95 285 GLU A CA 1
ATOM 4489 C C . GLU A 1 285 ? 14.675 14.970 -28.675 1.00 36.51 285 GLU A C 1
ATOM 4490 O O . GLU A 1 285 ? 15.749 15.535 -28.463 1.00 34.47 285 GLU A O 1
ATOM 4502 N N . ARG A 1 286 ? 13.607 15.099 -27.871 1.00 34.27 286 ARG A N 1
ATOM 4503 C CA . ARG A 1 286 ? 13.624 15.947 -26.682 1.00 36.57 286 ARG A CA 1
ATOM 4504 C C . ARG A 1 286 ? 14.592 15.463 -25.607 1.00 36.22 286 ARG A C 1
ATOM 4505 O O . ARG A 1 286 ? 15.049 16.278 -24.811 1.00 36.45 286 ARG A O 1
ATOM 4526 N N . LEU A 1 287 ? 14.896 14.162 -25.581 1.00 30.52 287 LEU A N 1
ATOM 4527 C CA . LEU A 1 287 ? 15.877 13.609 -24.648 1.00 33.07 287 LEU A CA 1
ATOM 4528 C C . LEU A 1 287 ? 17.291 13.638 -25.226 1.00 37.83 287 LEU A C 1
ATOM 4529 O O . LEU A 1 287 ? 18.233 13.194 -24.567 1.00 42.77 287 LEU A O 1
ATOM 4545 N N . GLY A 1 288 ? 17.451 14.168 -26.449 1.00 37.21 288 GLY A N 1
ATOM 4546 C CA . GLY A 1 288 ? 18.762 14.295 -27.062 1.00 39.59 288 GLY A CA 1
ATOM 4547 C C . GLY A 1 288 ? 19.296 12.946 -27.542 1.00 43.29 288 GLY A C 1
ATOM 4548 O O . GLY A 1 288 ? 20.511 12.775 -27.657 1.00 48.11 288 GLY A O 1
ATOM 4552 N N . LEU A 1 289 ? 18.397 11.998 -27.848 1.00 47.72 289 LEU A N 1
ATOM 4553 C CA . LEU A 1 289 ? 18.806 10.625 -28.158 1.00 51.22 289 LEU A CA 1
ATOM 4554 C C . LEU A 1 289 ? 18.691 10.326 -29.654 1.00 49.88 289 LEU A C 1
ATOM 4555 O O . LEU A 1 289 ? 18.927 9.197 -30.066 1.00 53.60 289 LEU A O 1
ATOM 4571 N N . ARG A 1 290 ? 18.358 11.321 -30.476 1.00 47.82 290 ARG A N 1
ATOM 4572 C CA . ARG A 1 290 ? 18.508 11.188 -31.919 1.00 53.93 290 ARG A CA 1
ATOM 4573 C C . ARG A 1 290 ? 19.996 11.233 -32.289 1.00 57.76 290 ARG A C 1
ATOM 4574 O O . ARG A 1 290 ? 20.620 12.283 -32.142 1.00 63.72 290 ARG A O 1
ATOM 4595 N N . PRO A 1 291 ? 20.620 10.122 -32.770 1.00 64.57 291 PRO A N 1
ATOM 4596 C CA . PRO A 1 291 ? 22.047 10.118 -33.125 1.00 68.80 291 PRO A CA 1
ATOM 4597 C C . PRO A 1 291 ? 22.415 11.184 -34.172 1.00 62.72 291 PRO A C 1
ATOM 4598 O O . PRO A 1 291 ? 21.520 11.691 -34.848 1.00 73.71 291 PRO A O 1
ATOM 4609 N N . MET B 1 1 ? 10.253 -11.323 16.650 1.00 36.49 1 MET B N 1
ATOM 4610 C CA . MET B 1 1 ? 10.213 -12.150 15.439 1.00 28.59 1 MET B CA 1
ATOM 4611 C C . MET B 1 1 ? 11.415 -11.825 14.562 1.00 25.08 1 MET B C 1
ATOM 4612 O O . MET B 1 1 ? 11.900 -10.689 14.487 1.00 26.92 1 MET B O 1
ATOM 4627 N N . LYS B 1 2 ? 11.861 -12.864 13.864 1.00 24.39 2 LYS B N 1
ATOM 4628 C CA . LYS B 1 2 ? 12.925 -12.770 12.880 1.00 21.70 2 LYS B CA 1
ATOM 4629 C C . LYS B 1 2 ? 12.437 -11.923 11.705 1.00 20.22 2 LYS B C 1
ATOM 4630 O O . LYS B 1 2 ? 11.327 -12.119 11.204 1.00 22.84 2 LYS B O 1
ATOM 4649 N N . ILE B 1 3 ? 13.321 -11.039 11.249 1.00 21.31 3 ILE B N 1
ATOM 4650 C CA . ILE B 1 3 ? 12.969 -10.190 10.112 1.00 20.91 3 ILE B CA 1
ATOM 4651 C C . ILE B 1 3 ? 12.678 -11.044 8.863 1.00 20.59 3 ILE B C 1
ATOM 4652 O O . ILE B 1 3 ? 11.757 -10.704 8.140 1.00 22.65 3 ILE B O 1
ATOM 4668 N N . ARG B 1 4 ? 13.404 -12.153 8.623 1.00 19.44 4 ARG B N 1
ATOM 4669 C CA . ARG B 1 4 ? 13.043 -12.984 7.471 1.00 23.69 4 ARG B CA 1
ATOM 4670 C C . ARG B 1 4 ? 11.576 -13.421 7.528 1.00 25.34 4 ARG B C 1
ATOM 4671 O O . ARG B 1 4 ? 10.907 -13.511 6.506 1.00 25.11 4 ARG B O 1
ATOM 4692 N N . ASP B 1 5 ? 11.071 -13.747 8.724 1.00 25.56 5 ASP B N 1
ATOM 4693 C CA . ASP B 1 5 ? 9.692 -14.178 8.887 1.00 25.73 5 ASP B CA 1
ATOM 4694 C C . ASP B 1 5 ? 8.711 -13.004 8.722 1.00 23.82 5 ASP B C 1
ATOM 4695 O O . ASP B 1 5 ? 7.610 -13.172 8.178 1.00 24.74 5 ASP B O 1
ATOM 4704 N N . LEU B 1 6 ? 9.077 -11.830 9.281 1.00 22.65 6 LEU B N 1
ATOM 4705 C CA . LEU B 1 6 ? 8.217 -10.669 9.118 1.00 24.95 6 LEU B CA 1
ATOM 4706 C C . LEU B 1 6 ? 8.061 -10.321 7.622 1.00 22.88 6 LEU B C 1
ATOM 4707 O O . LEU B 1 6 ? 6.972 -9.930 7.177 1.00 25.16 6 LEU B O 1
ATOM 4723 N N . LEU B 1 7 ? 9.175 -10.415 6.876 1.00 21.99 7 LEU B N 1
ATOM 4724 C CA . LEU B 1 7 ? 9.158 -10.108 5.457 1.00 23.02 7 LEU B CA 1
ATOM 4725 C C . LEU B 1 7 ? 8.291 -11.124 4.699 1.00 25.99 7 LEU B C 1
ATOM 4726 O O . LEU B 1 7 ? 7.459 -10.715 3.888 1.00 27.83 7 LEU B O 1
ATOM 4742 N N . LYS B 1 8 ? 8.420 -12.427 5.013 1.00 24.74 8 LYS B N 1
ATOM 4743 C CA . LYS B 1 8 ? 7.643 -13.439 4.293 1.00 25.84 8 LYS B CA 1
ATOM 4744 C C . LYS B 1 8 ? 6.130 -13.254 4.510 1.00 28.16 8 LYS B C 1
ATOM 4745 O O . LYS B 1 8 ? 5.314 -13.468 3.607 1.00 32.90 8 LYS B O 1
ATOM 4764 N N . ALA B 1 9 ? 5.756 -12.826 5.717 1.00 29.98 9 ALA B N 1
ATOM 4765 C CA . ALA B 1 9 ? 4.368 -12.801 6.155 1.00 32.16 9 ALA B CA 1
ATOM 4766 C C . ALA B 1 9 ? 3.786 -11.406 6.043 1.00 26.64 9 ALA B C 1
ATOM 4767 O O . ALA B 1 9 ? 2.660 -11.193 6.513 1.00 28.91 9 ALA B O 1
ATOM 4774 N N . ARG B 1 10 ? 4.566 -10.467 5.470 1.00 27.40 10 ARG B N 1
ATOM 4775 C CA . ARG B 1 10 ? 4.174 -9.067 5.496 1.00 27.46 10 ARG B CA 1
ATOM 4776 C C . ARG B 1 10 ? 2.852 -8.863 4.752 1.00 24.06 10 ARG B C 1
ATOM 4777 O O . ARG B 1 10 ? 2.532 -9.588 3.823 1.00 28.02 10 ARG B O 1
ATOM 4798 N N . ARG B 1 11 ? 2.059 -7.888 5.238 1.00 24.07 11 ARG B N 1
ATOM 4799 C CA . ARG B 1 11 ? 0.816 -7.455 4.616 1.00 25.09 11 ARG B CA 1
ATOM 4800 C C . ARG B 1 11 ? 0.899 -5.950 4.433 1.00 33.76 11 ARG B C 1
ATOM 4801 O O . ARG B 1 11 ? 0.317 -5.160 5.156 1.00 44.53 11 ARG B O 1
ATOM 4822 N N . GLY B 1 12 ? 1.721 -5.575 3.496 1.00 30.05 12 GLY B N 1
ATOM 4823 C CA . GLY B 1 12 ? 2.110 -4.191 3.314 1.00 27.25 12 GLY B CA 1
ATOM 4824 C C . GLY B 1 12 ? 3.562 -3.972 3.720 1.00 27.46 12 GLY B C 1
ATOM 4825 O O . GLY B 1 12 ? 4.270 -4.861 4.154 1.00 29.50 12 GLY B O 1
ATOM 4829 N N . PRO B 1 13 ? 4.097 -2.760 3.512 1.00 25.09 13 PRO B N 1
ATOM 4830 C CA . PRO B 1 13 ? 5.504 -2.489 3.757 1.00 23.66 13 PRO B CA 1
ATOM 4831 C C . PRO B 1 13 ? 5.857 -2.497 5.242 1.00 23.78 13 PRO B C 1
ATOM 4832 O O . PRO B 1 13 ? 5.056 -2.083 6.109 1.00 24.57 13 PRO B O 1
ATOM 4843 N N . LEU B 1 14 ? 7.046 -3.005 5.523 1.00 22.38 14 LEU B N 1
ATOM 4844 C CA . LEU B 1 14 ? 7.617 -2.923 6.866 1.00 21.16 14 LEU B CA 1
ATOM 4845 C C . LEU B 1 14 ? 8.260 -1.537 7.062 1.00 20.98 14 LEU B C 1
ATOM 4846 O O . LEU B 1 14 ? 8.980 -1.071 6.211 1.00 27.72 14 LEU B O 1
ATOM 4862 N N . PHE B 1 15 ? 8.004 -0.883 8.188 1.00 19.80 15 PHE B N 1
ATOM 4863 C CA . PHE B 1 15 ? 8.663 0.370 8.499 1.00 20.81 15 PHE B CA 1
ATOM 4864 C C . PHE B 1 15 ? 9.635 0.166 9.654 1.00 19.40 15 PHE B C 1
ATOM 4865 O O . PHE B 1 15 ? 9.231 -0.342 10.706 1.00 23.12 15 PHE B O 1
ATOM 4882 N N . SER B 1 16 ? 10.869 0.590 9.461 1.00 19.56 16 SER B N 1
ATOM 4883 C CA . SER B 1 16 ? 11.897 0.456 10.479 1.00 19.13 16 SER B CA 1
ATOM 4884 C C . SER B 1 16 ? 12.583 1.787 10.712 1.00 18.68 16 SER B C 1
ATOM 4885 O O . SER B 1 16 ? 12.533 2.685 9.871 1.00 19.66 16 SER B O 1
ATOM 4893 N N . PHE B 1 17 ? 13.249 1.888 11.859 1.00 19.53 17 PHE B N 1
ATOM 4894 C CA . PHE B 1 17 ? 13.789 3.153 12.354 1.00 19.16 17 PHE B CA 1
ATOM 4895 C C . PHE B 1 17 ? 15.122 2.888 13.018 1.00 20.35 17 PHE B C 1
ATOM 4896 O O . PHE B 1 17 ? 15.212 2.019 13.883 1.00 21.67 17 PHE B O 1
ATOM 4913 N N . GLU B 1 18 ? 16.127 3.662 12.639 1.00 19.79 18 GLU B N 1
ATOM 4914 C CA . GLU B 1 18 ? 17.469 3.602 13.184 1.00 18.13 18 GLU B CA 1
ATOM 4915 C C . GLU B 1 18 ? 17.782 4.949 13.800 1.00 20.42 18 GLU B C 1
ATOM 4916 O O . GLU B 1 18 ? 17.804 5.958 13.105 1.00 21.35 18 GLU B O 1
ATOM 4928 N N . PHE B 1 19 ? 18.092 4.914 15.108 1.00 20.52 19 PHE B N 1
ATOM 4929 C CA . PHE B 1 19 ? 18.513 6.060 15.907 1.00 20.25 19 PHE B CA 1
ATOM 4930 C C . PHE B 1 19 ? 20.036 5.976 16.145 1.00 21.48 19 PHE B C 1
ATOM 4931 O O . PHE B 1 19 ? 20.757 5.116 15.606 1.00 21.82 19 PHE B O 1
ATOM 4948 N N . PHE B 1 20 ? 20.554 6.849 17.011 1.00 22.91 20 PHE B N 1
ATOM 4949 C CA . PHE B 1 20 ? 21.980 7.010 17.195 1.00 23.86 20 PHE B CA 1
ATOM 4950 C C . PHE B 1 20 ? 22.282 7.011 18.690 1.00 22.77 20 PHE B C 1
ATOM 4951 O O . PHE B 1 20 ? 21.398 7.268 19.525 1.00 23.62 20 PHE B O 1
ATOM 4968 N N . PRO B 1 21 ? 23.513 6.632 19.068 1.00 24.25 21 PRO B N 1
ATOM 4969 C CA . PRO B 1 21 ? 23.893 6.639 20.477 1.00 24.20 21 PRO B CA 1
ATOM 4970 C C . PRO B 1 21 ? 23.598 7.993 21.102 1.00 25.17 21 PRO B C 1
ATOM 4971 O O . PRO B 1 21 ? 24.033 9.025 20.587 1.00 27.17 21 PRO B O 1
ATOM 4982 N N . PRO B 1 22 ? 22.868 8.016 22.228 1.00 23.43 22 PRO B N 1
ATOM 4983 C CA . PRO B 1 22 ? 22.651 9.274 22.939 1.00 25.19 22 PRO B CA 1
ATOM 4984 C C . PRO B 1 22 ? 23.945 9.771 23.546 1.00 26.06 22 PRO B C 1
ATOM 4985 O O . PRO B 1 22 ? 24.842 8.973 23.807 1.00 28.01 22 PRO B O 1
ATOM 4996 N N . LYS B 1 23 ? 24.020 11.085 23.787 1.00 30.20 23 LYS B N 1
ATOM 4997 C CA . LYS B 1 23 ? 25.281 11.712 24.167 1.00 33.96 23 LYS B CA 1
ATOM 4998 C C . LYS B 1 23 ? 25.385 11.894 25.678 1.00 30.29 23 LYS B C 1
ATOM 4999 O O . LYS B 1 23 ? 26.500 12.071 26.154 1.00 36.53 23 LYS B O 1
ATOM 5018 N N . ASP B 1 24 ? 24.265 11.823 26.418 1.00 29.77 24 ASP B N 1
ATOM 5019 C CA . ASP B 1 24 ? 24.287 12.006 27.865 1.00 27.02 24 ASP B CA 1
ATOM 5020 C C . ASP B 1 24 ? 23.029 11.363 28.444 1.00 27.54 24 ASP B C 1
ATOM 5021 O O . ASP B 1 24 ? 22.132 10.898 27.701 1.00 26.59 24 ASP B O 1
ATOM 5030 N N . PRO B 1 25 ? 22.948 11.231 29.788 1.00 26.79 25 PRO B N 1
ATOM 5031 C CA . PRO B 1 25 ? 21.830 10.511 30.382 1.00 27.39 25 PRO B CA 1
ATOM 5032 C C . PRO B 1 25 ? 20.439 11.083 30.073 1.00 25.59 25 PRO B C 1
ATOM 5033 O O . PRO B 1 25 ? 19.510 10.296 29.883 1.00 27.21 25 PRO B O 1
ATOM 5044 N N A GLU B 1 26 ? 20.286 12.417 30.008 0.50 27.91 26 GLU B N 1
ATOM 5045 N N B GLU B 1 26 ? 20.303 12.427 30.027 0.50 27.63 26 GLU B N 1
ATOM 5046 C CA A GLU B 1 26 ? 18.974 12.963 29.696 0.50 31.26 26 GLU B CA 1
ATOM 5047 C CA B GLU B 1 26 ? 19.041 13.079 29.688 0.50 30.94 26 GLU B CA 1
ATOM 5048 C C A GLU B 1 26 ? 18.615 12.647 28.239 0.50 29.60 26 GLU B C 1
ATOM 5049 C C B GLU B 1 26 ? 18.635 12.682 28.261 0.50 29.36 26 GLU B C 1
ATOM 5050 O O A GLU B 1 26 ? 17.456 12.346 27.947 0.50 30.58 26 GLU B O 1
ATOM 5051 O O B GLU B 1 26 ? 17.476 12.339 28.018 0.50 30.26 26 GLU B O 1
ATOM 5074 N N . GLY B 1 27 ? 19.619 12.702 27.343 1.00 27.77 27 GLY B N 1
ATOM 5075 C CA . GLY B 1 27 ? 19.399 12.346 25.933 1.00 27.22 27 GLY B CA 1
ATOM 5076 C C . GLY B 1 27 ? 18.987 10.880 25.773 1.00 24.06 27 GLY B C 1
ATOM 5077 O O . GLY B 1 27 ? 18.173 10.524 24.910 1.00 26.36 27 GLY B O 1
ATOM 5082 N N . GLU B 1 28 ? 19.572 10.033 26.626 1.00 23.46 28 GLU B N 1
ATOM 5083 C CA . GLU B 1 28 ? 19.257 8.619 26.619 1.00 24.66 28 GLU B CA 1
ATOM 5084 C C . GLU B 1 28 ? 17.816 8.421 27.056 1.00 22.80 28 GLU B C 1
ATOM 5085 O O . GLU B 1 28 ? 17.063 7.685 26.424 1.00 24.32 28 GLU B O 1
ATOM 5097 N N . GLU B 1 29 ? 17.407 9.046 28.179 1.00 24.27 29 GLU B N 1
ATOM 5098 C CA . GLU B 1 29 ? 16.032 8.874 28.593 1.00 25.78 29 GLU B CA 1
ATOM 5099 C C . GLU B 1 29 ? 15.078 9.446 27.522 1.00 23.77 29 GLU B C 1
ATOM 5100 O O . GLU B 1 29 ? 14.022 8.886 27.253 1.00 25.36 29 GLU B O 1
ATOM 5112 N N . ALA B 1 30 ? 15.403 10.604 26.941 1.00 27.36 30 ALA B N 1
ATOM 5113 C CA . ALA B 1 30 ? 14.586 11.196 25.880 1.00 27.10 30 ALA B CA 1
ATOM 5114 C C . ALA B 1 30 ? 14.434 10.263 24.676 1.00 26.13 30 ALA B C 1
ATOM 5115 O O . ALA B 1 30 ? 13.320 10.129 24.131 1.00 26.40 30 ALA B O 1
ATOM 5122 N N . LEU B 1 31 ? 15.535 9.600 24.264 1.00 24.92 31 LEU B N 1
ATOM 5123 C CA . LEU B 1 31 ? 15.472 8.642 23.162 1.00 23.52 31 LEU B CA 1
ATOM 5124 C C . LEU B 1 31 ? 14.496 7.511 23.489 1.00 24.72 31 LEU B C 1
ATOM 5125 O O . LEU B 1 31 ? 13.682 7.119 22.652 1.00 23.40 31 LEU B O 1
ATOM 5141 N N . PHE B 1 32 ? 14.596 6.933 24.700 1.00 23.89 32 PHE B N 1
ATOM 5142 C CA . PHE B 1 32 ? 13.702 5.838 25.038 1.00 23.37 32 PHE B CA 1
ATOM 5143 C C . PHE B 1 32 ? 12.255 6.316 25.203 1.00 25.17 32 PHE B C 1
ATOM 5144 O O . PHE B 1 32 ? 11.328 5.530 24.973 1.00 25.96 32 PHE B O 1
ATOM 5161 N N . ARG B 1 33 ? 12.037 7.588 25.593 1.00 25.79 33 ARG B N 1
ATOM 5162 C CA . ARG B 1 33 ? 10.675 8.106 25.546 1.00 27.48 33 ARG B CA 1
ATOM 5163 C C . ARG B 1 33 ? 10.197 8.214 24.084 1.00 26.19 33 ARG B C 1
ATOM 5164 O O . ARG B 1 33 ? 9.053 7.893 23.809 1.00 27.99 33 ARG B O 1
ATOM 5185 N N . THR B 1 34 ? 11.075 8.596 23.142 1.00 26.79 34 THR B N 1
ATOM 5186 C CA . THR B 1 34 ? 10.702 8.620 21.725 1.00 24.52 34 THR B CA 1
ATOM 5187 C C . THR B 1 34 ? 10.343 7.202 21.224 1.00 25.20 34 THR B C 1
ATOM 5188 O O . THR B 1 34 ? 9.341 6.992 20.505 1.00 26.23 34 THR B O 1
ATOM 5199 N N . LEU B 1 35 ? 11.142 6.204 21.624 1.00 23.69 35 LEU B N 1
ATOM 5200 C CA . LEU B 1 35 ? 10.845 4.835 21.219 1.00 23.47 35 LEU B CA 1
ATOM 5201 C C . LEU B 1 35 ? 9.529 4.361 21.832 1.00 25.52 35 LEU B C 1
ATOM 5202 O O . LEU B 1 35 ? 8.763 3.655 21.157 1.00 25.49 35 LEU B O 1
ATOM 5218 N N . GLU B 1 36 ? 9.257 4.704 23.101 1.00 25.27 36 GLU B N 1
ATOM 5219 C CA . GLU B 1 36 ? 7.987 4.315 23.693 1.00 30.26 36 GLU B CA 1
ATOM 5220 C C . GLU B 1 36 ? 6.823 4.884 22.870 1.00 31.59 36 GLU B C 1
ATOM 5221 O O . GLU B 1 36 ? 5.850 4.180 22.618 1.00 30.73 36 GLU B O 1
ATOM 5233 N N . GLU B 1 37 ? 6.908 6.156 22.450 1.00 30.53 37 GLU B N 1
ATOM 5234 C CA . GLU B 1 37 ? 5.865 6.795 21.653 1.00 32.64 37 GLU B CA 1
ATOM 5235 C C . GLU B 1 37 ? 5.730 6.132 20.274 1.00 32.91 37 GLU B C 1
ATOM 5236 O O . GLU B 1 37 ? 4.629 6.075 19.718 1.00 34.55 37 GLU B O 1
ATOM 5248 N N . LEU B 1 38 ? 6.832 5.592 19.745 1.00 27.77 38 LEU B N 1
ATOM 5249 C CA . LEU B 1 38 ? 6.859 4.957 18.441 1.00 27.76 38 LEU B CA 1
ATOM 5250 C C . LEU B 1 38 ? 6.104 3.621 18.438 1.00 27.63 38 LEU B C 1
ATOM 5251 O O . LEU B 1 38 ? 5.701 3.180 17.365 1.00 28.10 38 LEU B O 1
ATOM 5267 N N . LYS B 1 39 ? 5.917 2.976 19.609 1.00 29.69 39 LYS B N 1
ATOM 5268 C CA . LYS B 1 39 ? 5.205 1.702 19.703 1.00 29.33 39 LYS B CA 1
ATOM 5269 C C . LYS B 1 39 ? 3.855 1.737 18.988 1.00 27.70 39 LYS B C 1
ATOM 5270 O O . LYS B 1 39 ? 3.493 0.736 18.356 1.00 30.38 39 LYS B O 1
ATOM 5289 N N . ALA B 1 40 ? 3.107 2.858 19.121 1.00 30.70 40 ALA B N 1
ATOM 5290 C CA . ALA B 1 40 ? 1.767 2.981 18.565 1.00 32.56 40 ALA B CA 1
ATOM 5291 C C . ALA B 1 40 ? 1.781 2.837 17.035 1.00 32.05 40 ALA B C 1
ATOM 5292 O O . ALA B 1 40 ? 0.777 2.434 16.432 1.00 33.07 40 ALA B O 1
ATOM 5299 N N . PHE B 1 41 ? 2.919 3.186 16.417 1.00 26.98 41 PHE B N 1
ATOM 5300 C CA . PHE B 1 41 ? 3.103 3.081 14.966 1.00 25.29 41 PHE B CA 1
ATOM 5301 C C . PHE B 1 41 ? 3.369 1.650 14.506 1.00 26.75 41 PHE B C 1
ATOM 5302 O O . PHE B 1 41 ? 3.270 1.368 13.315 1.00 29.19 41 PHE B O 1
ATOM 5319 N N . ARG B 1 42 ? 3.696 0.753 15.427 1.00 25.64 42 ARG B N 1
ATOM 5320 C CA . ARG B 1 42 ? 3.936 -0.663 15.100 1.00 28.41 42 ARG B CA 1
ATOM 5321 C C . ARG B 1 42 ? 5.080 -0.768 14.101 1.00 27.02 42 ARG B C 1
ATOM 5322 O O . ARG B 1 42 ? 4.932 -1.370 13.032 1.00 25.72 42 ARG B O 1
ATOM 5343 N N . PRO B 1 43 ? 6.281 -0.227 14.410 1.00 25.21 43 PRO B N 1
ATOM 5344 C CA . PRO B 1 43 ? 7.430 -0.433 13.543 1.00 21.46 43 PRO B CA 1
ATOM 5345 C C . PRO B 1 43 ? 7.756 -1.929 13.495 1.00 21.01 43 PRO B C 1
ATOM 5346 O O . PRO B 1 43 ? 7.559 -2.643 14.477 1.00 23.32 43 PRO B O 1
ATOM 5357 N N . ALA B 1 44 ? 8.225 -2.410 12.342 1.00 22.52 44 ALA B N 1
ATOM 5358 C CA . ALA B 1 44 ? 8.663 -3.800 12.232 1.00 22.98 44 ALA B CA 1
ATOM 5359 C C . ALA B 1 44 ? 9.900 -4.095 13.091 1.00 22.26 44 ALA B C 1
ATOM 5360 O O . ALA B 1 44 ? 10.065 -5.213 13.633 1.00 22.43 44 ALA B O 1
ATOM 5367 N N . PHE B 1 45 ? 10.820 -3.135 13.154 1.00 20.35 45 PHE B N 1
ATOM 5368 C CA . PHE B 1 45 ? 12.019 -3.258 13.947 1.00 20.19 45 PHE B CA 1
ATOM 5369 C C . PHE B 1 45 ? 12.629 -1.872 14.133 1.00 19.83 45 PHE B C 1
ATOM 5370 O O . PHE B 1 45 ? 12.321 -0.934 13.377 1.00 21.37 45 PHE B O 1
ATOM 5387 N N . VAL B 1 46 ? 13.433 -1.764 15.203 1.00 19.45 46 VAL B N 1
ATOM 5388 C CA A VAL B 1 46 ? 14.079 -0.515 15.541 0.50 21.18 46 VAL B CA 1
ATOM 5389 C CA B VAL B 1 46 ? 14.058 -0.524 15.595 0.50 22.28 46 VAL B CA 1
ATOM 5390 C C . VAL B 1 46 ? 15.504 -0.843 15.968 1.00 21.46 46 VAL B C 1
ATOM 5391 O O . VAL B 1 46 ? 15.781 -1.923 16.506 1.00 22.58 46 VAL B O 1
ATOM 5416 N N . SER B 1 47 ? 16.397 0.127 15.790 1.00 21.29 47 SER B N 1
ATOM 5417 C CA . SER B 1 47 ? 17.789 -0.061 16.111 1.00 21.48 47 SER B CA 1
ATOM 5418 C C . SER B 1 47 ? 18.417 1.240 16.564 1.00 21.15 47 SER B C 1
ATOM 5419 O O . SER B 1 47 ? 17.836 2.343 16.351 1.00 21.37 47 SER B O 1
ATOM 5427 N N . ILE B 1 48 ? 19.531 1.054 17.284 1.00 23.26 48 ILE B N 1
ATOM 5428 C CA . ILE B 1 48 ? 20.479 2.142 17.539 1.00 22.55 48 ILE B CA 1
ATOM 5429 C C . ILE B 1 48 ? 21.822 1.803 16.913 1.00 22.69 48 ILE B C 1
ATOM 5430 O O . ILE B 1 48 ? 22.359 0.716 17.064 1.00 23.33 48 ILE B O 1
ATOM 5446 N N . THR B 1 49 ? 22.349 2.769 16.159 1.00 22.17 49 THR B N 1
ATOM 5447 C CA . THR B 1 49 ? 23.629 2.652 15.480 1.00 21.38 49 THR B CA 1
ATOM 5448 C C . THR B 1 49 ? 24.707 2.216 16.473 1.00 22.16 49 THR B C 1
ATOM 5449 O O . THR B 1 49 ? 24.715 2.667 17.618 1.00 25.39 49 THR B O 1
ATOM 5460 N N . TYR B 1 50 ? 25.547 1.256 16.070 1.00 22.53 50 TYR B N 1
ATOM 5461 C CA . TYR B 1 50 ? 26.632 0.716 16.874 1.00 23.72 50 TYR B CA 1
ATOM 5462 C C . TYR B 1 50 ? 27.851 1.607 16.720 1.00 27.35 50 TYR B C 1
ATOM 5463 O O . TYR B 1 50 ? 28.278 1.967 15.618 1.00 27.03 50 TYR B O 1
ATOM 5481 N N . GLY B 1 51 ? 28.401 2.032 17.852 1.00 29.04 51 GLY B N 1
ATOM 5482 C CA . GLY B 1 51 ? 29.418 3.054 17.804 1.00 32.66 51 GLY B CA 1
ATOM 5483 C C . GLY B 1 51 ? 30.679 2.553 17.121 1.00 32.31 51 GLY B C 1
ATOM 5484 O O . GLY B 1 51 ? 31.000 1.340 17.152 1.00 30.78 51 GLY B O 1
ATOM 5488 N N . ALA B 1 52 ? 31.350 3.521 16.493 1.00 39.11 52 ALA B N 1
ATOM 5489 C CA . ALA B 1 52 ? 32.624 3.319 15.833 1.00 42.78 52 ALA B CA 1
ATOM 5490 C C . ALA B 1 52 ? 33.576 2.618 16.809 1.00 32.01 52 ALA B C 1
ATOM 5491 O O . ALA B 1 52 ? 33.663 3.014 18.029 1.00 32.96 52 ALA B O 1
ATOM 5498 N N . MET B 1 53 ? 34.152 1.513 16.242 1.00 29.33 53 MET B N 1
ATOM 5499 C CA . MET B 1 53 ? 35.351 0.845 16.707 1.00 31.13 53 MET B CA 1
ATOM 5500 C C . MET B 1 53 ? 35.062 0.102 18.019 1.00 33.52 53 MET B C 1
ATOM 5501 O O . MET B 1 53 ? 35.978 -0.167 18.782 1.00 39.37 53 MET B O 1
ATOM 5515 N N . GLY B 1 54 ? 33.793 -0.210 18.287 1.00 30.98 54 GLY B N 1
ATOM 5516 C CA . GLY B 1 54 ? 33.403 -0.917 19.508 1.00 34.33 54 GLY B CA 1
ATOM 5517 C C . GLY B 1 54 ? 33.136 -0.006 20.709 1.00 36.03 54 GLY B C 1
ATOM 5518 O O . GLY B 1 54 ? 32.934 -0.499 21.823 1.00 35.42 54 GLY B O 1
ATOM 5522 N N . SER B 1 55 ? 33.092 1.313 20.479 1.00 31.21 55 SER B N 1
ATOM 5523 C CA . SER B 1 55 ? 32.960 2.289 21.564 1.00 32.75 55 SER B CA 1
ATOM 5524 C C . SER B 1 55 ? 31.650 2.132 22.347 1.00 31.73 55 SER B C 1
ATOM 5525 O O . SER B 1 55 ? 31.540 2.687 23.421 1.00 33.98 55 SER B O 1
ATOM 5533 N N . THR B 1 56 ? 30.637 1.443 21.828 1.00 27.29 56 THR B N 1
ATOM 5534 C CA . THR B 1 56 ? 29.373 1.235 22.531 1.00 26.02 56 THR B CA 1
ATOM 5535 C C . THR B 1 56 ? 29.121 -0.254 22.785 1.00 27.51 56 THR B C 1
ATOM 5536 O O . THR B 1 56 ? 27.973 -0.648 22.934 1.00 29.52 56 THR B O 1
ATOM 5547 N N . ARG B 1 57 ? 30.176 -1.088 22.765 1.00 27.82 57 ARG B N 1
ATOM 5548 C CA . ARG B 1 57 ? 29.953 -2.524 22.723 1.00 28.92 57 ARG B CA 1
ATOM 5549 C C . ARG B 1 57 ? 29.119 -3.002 23.926 1.00 28.46 57 ARG B C 1
ATOM 5550 O O . ARG B 1 57 ? 28.291 -3.875 23.747 1.00 34.35 57 ARG B O 1
ATOM 5571 N N . GLU B 1 58 ? 29.287 -2.457 25.137 1.00 26.67 58 GLU B N 1
ATOM 5572 C CA . GLU B 1 58 ? 28.446 -2.878 26.258 1.00 29.20 58 GLU B CA 1
ATOM 5573 C C . GLU B 1 58 ? 27.090 -2.154 26.246 1.00 23.38 58 GLU B C 1
ATOM 5574 O O . GLU B 1 58 ? 26.004 -2.762 26.457 1.00 25.27 58 GLU B O 1
ATOM 5586 N N . ARG B 1 59 ? 27.133 -0.813 26.042 1.00 24.50 59 ARG B N 1
ATOM 5587 C CA . ARG B 1 59 ? 25.886 -0.071 25.984 1.00 25.86 59 ARG B CA 1
ATOM 5588 C C . ARG B 1 59 ? 24.946 -0.611 24.899 1.00 21.14 59 ARG B C 1
ATOM 5589 O O . ARG B 1 59 ? 23.747 -0.594 25.102 1.00 23.22 59 ARG B O 1
ATOM 5610 N N . SER B 1 60 ? 25.471 -1.068 23.737 1.00 22.05 60 SER B N 1
ATOM 5611 C CA . SER B 1 60 ? 24.608 -1.493 22.642 1.00 22.00 60 SER B CA 1
ATOM 5612 C C . SER B 1 60 ? 23.819 -2.739 23.009 1.00 19.26 60 SER B C 1
ATOM 5613 O O . SER B 1 60 ? 22.664 -2.893 22.611 1.00 21.28 60 SER B O 1
ATOM 5621 N N . VAL B 1 61 ? 24.457 -3.631 23.787 1.00 22.04 61 VAL B N 1
ATOM 5622 C CA . VAL B 1 61 ? 23.750 -4.820 24.223 1.00 22.02 61 VAL B CA 1
ATOM 5623 C C . VAL B 1 61 ? 22.626 -4.422 25.187 1.00 20.62 61 VAL B C 1
ATOM 5624 O O . VAL B 1 61 ? 21.506 -4.880 25.047 1.00 20.88 61 VAL B O 1
ATOM 5637 N N . ALA B 1 62 ? 22.921 -3.520 26.149 1.00 21.73 62 ALA B N 1
ATOM 5638 C CA . ALA B 1 62 ? 21.905 -3.037 27.075 1.00 23.28 62 ALA B CA 1
ATOM 5639 C C . ALA B 1 62 ? 20.758 -2.277 26.389 1.00 19.69 62 ALA B C 1
ATOM 5640 O O . ALA B 1 62 ? 19.571 -2.440 26.699 1.00 22.00 62 ALA B O 1
ATOM 5647 N N . TRP B 1 63 ? 21.111 -1.519 25.335 1.00 22.33 63 TRP B N 1
ATOM 5648 C CA . TRP B 1 63 ? 20.083 -0.850 24.584 1.00 23.12 63 TRP B CA 1
ATOM 5649 C C . TRP B 1 63 ? 19.177 -1.821 23.813 1.00 20.87 63 TRP B C 1
ATOM 5650 O O . TRP B 1 63 ? 17.979 -1.584 23.744 1.00 21.22 63 TRP B O 1
ATOM 5671 N N . ALA B 1 64 ? 19.745 -2.890 23.237 1.00 22.17 64 ALA B N 1
ATOM 5672 C CA . ALA B 1 64 ? 18.905 -3.870 22.577 1.00 22.83 64 ALA B CA 1
ATOM 5673 C C . ALA B 1 64 ? 17.952 -4.525 23.586 1.00 20.24 64 ALA B C 1
ATOM 5674 O O . ALA B 1 64 ? 16.789 -4.725 23.283 1.00 22.89 64 ALA B O 1
ATOM 5681 N N . GLN B 1 65 ? 18.451 -4.780 24.814 1.00 21.46 65 GLN B N 1
ATOM 5682 C CA . GLN B 1 65 ? 17.603 -5.307 25.883 1.00 23.93 65 GLN B CA 1
ATOM 5683 C C . GLN B 1 65 ? 16.508 -4.312 26.264 1.00 20.74 65 GLN B C 1
ATOM 5684 O O . GLN B 1 65 ? 15.346 -4.686 26.429 1.00 22.88 65 GLN B O 1
ATOM 5698 N N . ARG B 1 66 ? 16.829 -3.001 26.296 1.00 22.72 66 ARG B N 1
ATOM 5699 C CA . ARG B 1 66 ? 15.837 -2.016 26.702 1.00 23.77 66 ARG B CA 1
ATOM 5700 C C . ARG B 1 66 ? 14.761 -1.866 25.616 1.00 21.68 66 ARG B C 1
ATOM 5701 O O . ARG B 1 66 ? 13.588 -1.751 25.926 1.00 23.54 66 ARG B O 1
ATOM 5722 N N . ILE B 1 67 ? 15.164 -1.945 24.322 1.00 22.23 67 ILE B N 1
ATOM 5723 C CA . ILE B 1 67 ? 14.219 -1.954 23.219 1.00 21.90 67 ILE B CA 1
ATOM 5724 C C . ILE B 1 67 ? 13.265 -3.139 23.367 1.00 21.02 67 ILE B C 1
ATOM 5725 O O . ILE B 1 67 ? 12.053 -2.942 23.265 1.00 23.08 67 ILE B O 1
ATOM 5741 N N . GLN B 1 68 ? 13.798 -4.361 23.642 1.00 23.30 68 GLN B N 1
ATOM 5742 C CA . GLN B 1 68 ? 12.918 -5.510 23.814 1.00 25.88 68 GLN B CA 1
ATOM 5743 C C . GLN B 1 68 ? 11.919 -5.301 24.949 1.00 25.31 68 GLN B C 1
ATOM 5744 O O . GLN B 1 68 ? 10.770 -5.711 24.867 1.00 26.62 68 GLN B O 1
ATOM 5758 N N . SER B 1 69 ? 12.395 -4.718 26.056 1.00 28.38 69 SER B N 1
ATOM 5759 C CA . SER B 1 69 ? 11.547 -4.585 27.237 1.00 27.39 69 SER B CA 1
ATOM 5760 C C . SER B 1 69 ? 10.406 -3.596 27.006 1.00 26.72 69 SER B C 1
ATOM 5761 O O . SER B 1 69 ? 9.403 -3.638 27.716 1.00 29.00 69 SER B O 1
ATOM 5769 N N . LEU B 1 70 ? 10.550 -2.721 25.987 1.00 27.21 70 LEU B N 1
ATOM 5770 C CA . LEU B 1 70 ? 9.460 -1.841 25.570 1.00 27.29 70 LEU B CA 1
ATOM 5771 C C . LEU B 1 70 ? 8.466 -2.552 24.654 1.00 26.38 70 LEU B C 1
ATOM 5772 O O . LEU B 1 70 ? 7.456 -1.959 24.283 1.00 33.30 70 LEU B O 1
ATOM 5788 N N . GLY B 1 71 ? 8.734 -3.812 24.292 1.00 27.48 71 GLY B N 1
ATOM 5789 C CA . GLY B 1 71 ? 7.849 -4.542 23.391 1.00 29.18 71 GLY B CA 1
ATOM 5790 C C . GLY B 1 71 ? 8.143 -4.263 21.912 1.00 27.01 71 GLY B C 1
ATOM 5791 O O . GLY B 1 71 ? 7.319 -4.547 21.060 1.00 31.05 71 GLY B O 1
ATOM 5795 N N . LEU B 1 72 ? 9.297 -3.666 21.650 1.00 24.17 72 LEU B N 1
ATOM 5796 C CA . LEU B 1 72 ? 9.742 -3.389 20.291 1.00 23.33 72 LEU B CA 1
ATOM 5797 C C . LEU B 1 72 ? 10.711 -4.491 19.870 1.00 22.58 72 LEU B C 1
ATOM 5798 O O . LEU B 1 72 ? 11.256 -5.199 20.712 1.00 24.38 72 LEU B O 1
ATOM 5814 N N . ASN B 1 73 ? 10.873 -4.648 18.551 1.00 24.06 73 ASN B N 1
ATOM 5815 C CA . ASN B 1 73 ? 11.703 -5.697 17.998 1.00 22.32 73 ASN B CA 1
ATOM 5816 C C . ASN B 1 73 ? 13.085 -5.136 17.630 1.00 21.87 73 ASN B C 1
ATOM 5817 O O . ASN B 1 73 ? 13.215 -4.363 16.691 1.00 23.46 73 ASN B O 1
ATOM 5828 N N . PRO B 1 74 ? 14.168 -5.392 18.386 1.00 21.11 74 PRO B N 1
ATOM 5829 C CA . PRO B 1 74 ? 15.454 -4.785 18.059 1.00 21.86 74 PRO B CA 1
ATOM 5830 C C . PRO B 1 74 ? 16.125 -5.452 16.870 1.00 22.18 74 PRO B C 1
ATOM 5831 O O . PRO B 1 74 ? 16.137 -6.685 16.728 1.00 25.13 74 PRO B O 1
ATOM 5842 N N . LEU B 1 75 ? 16.765 -4.609 16.069 1.00 20.89 75 LEU B N 1
ATOM 5843 C CA . LEU B 1 75 ? 17.803 -5.036 15.135 1.00 20.51 75 LEU B CA 1
ATOM 5844 C C . LEU B 1 75 ? 19.152 -4.630 15.719 1.00 20.29 75 LEU B C 1
ATOM 5845 O O . LEU B 1 75 ? 19.387 -3.467 15.976 1.00 23.25 75 LEU B O 1
ATOM 5861 N N . ALA B 1 76 ? 20.017 -5.594 15.997 1.00 20.38 76 ALA B N 1
ATOM 5862 C CA . ALA B 1 76 ? 21.301 -5.311 16.595 1.00 18.83 76 ALA B CA 1
ATOM 5863 C C . ALA B 1 76 ? 22.358 -5.085 15.529 1.00 18.79 76 ALA B C 1
ATOM 5864 O O . ALA B 1 76 ? 22.751 -6.011 14.816 1.00 21.77 76 ALA B O 1
ATOM 5871 N N . HIS B 1 77 ? 22.833 -3.851 15.417 1.00 19.87 77 HIS B N 1
ATOM 5872 C CA . HIS B 1 77 ? 23.956 -3.552 14.545 1.00 20.11 77 HIS B CA 1
ATOM 5873 C C . HIS B 1 77 ? 25.231 -4.007 15.224 1.00 18.70 77 HIS B C 1
ATOM 5874 O O . HIS B 1 77 ? 25.393 -3.745 16.438 1.00 20.78 77 HIS B O 1
ATOM 5888 N N . LEU B 1 78 ? 26.134 -4.641 14.461 1.00 20.02 78 LEU B N 1
ATOM 5889 C CA . LEU B 1 78 ? 27.409 -5.116 14.961 1.00 19.02 78 LEU B CA 1
ATOM 5890 C C . LEU B 1 78 ? 28.470 -4.943 13.890 1.00 18.77 78 LEU B C 1
ATOM 5891 O O . LEU B 1 78 ? 28.251 -5.386 12.757 1.00 20.10 78 LEU B O 1
ATOM 5907 N N . THR B 1 79 ? 29.508 -4.227 14.241 1.00 19.47 79 THR B N 1
ATOM 5908 C CA . THR B 1 79 ? 30.646 -4.005 13.355 1.00 20.66 79 THR B CA 1
ATOM 5909 C C . THR B 1 79 ? 31.892 -4.805 13.730 1.00 22.45 79 THR B C 1
ATOM 5910 O O . THR B 1 79 ? 31.957 -5.391 14.802 1.00 22.48 79 THR B O 1
ATOM 5921 N N . VAL B 1 80 ? 32.895 -4.813 12.828 1.00 22.74 80 VAL B N 1
ATOM 5922 C CA . VAL B 1 80 ? 34.122 -5.563 13.049 1.00 24.09 80 VAL B CA 1
ATOM 5923 C C . VAL B 1 80 ? 35.333 -4.649 13.240 1.00 21.56 80 VAL B C 1
ATOM 5924 O O . VAL B 1 80 ? 36.374 -5.117 13.669 1.00 22.19 80 VAL B O 1
ATOM 5937 N N . ALA B 1 81 ? 35.212 -3.374 12.864 1.00 22.49 81 ALA B N 1
ATOM 5938 C CA . ALA B 1 81 ? 36.320 -2.439 12.938 1.00 24.57 81 ALA B CA 1
ATOM 5939 C C . ALA B 1 81 ? 36.857 -2.346 14.362 1.00 23.53 81 ALA B C 1
ATOM 5940 O O . ALA B 1 81 ? 36.080 -2.243 15.330 1.00 23.82 81 ALA B O 1
ATOM 5947 N N . GLY B 1 82 ? 38.179 -2.275 14.451 1.00 26.06 82 GLY B N 1
ATOM 5948 C CA . GLY B 1 82 ? 38.863 -1.886 15.688 1.00 25.96 82 GLY B CA 1
ATOM 5949 C C . GLY B 1 82 ? 38.754 -2.922 16.808 1.00 26.82 82 GLY B C 1
ATOM 5950 O O . GLY B 1 82 ? 39.101 -2.615 17.963 1.00 28.11 82 GLY B O 1
ATOM 5954 N N . GLN B 1 83 ? 38.321 -4.150 16.463 1.00 25.57 83 GLN B N 1
ATOM 5955 C CA . GLN B 1 83 ? 38.057 -5.193 17.444 1.00 25.49 83 GLN B CA 1
ATOM 5956 C C . GLN B 1 83 ? 38.612 -6.522 16.944 1.00 24.84 83 GLN B C 1
ATOM 5957 O O . GLN B 1 83 ? 38.664 -6.777 15.759 1.00 26.01 83 GLN B O 1
ATOM 5971 N N . SER B 1 84 ? 39.027 -7.387 17.856 1.00 27.03 84 SER B N 1
ATOM 5972 C CA . SER B 1 84 ? 39.498 -8.708 17.484 1.00 26.32 84 SER B CA 1
ATOM 5973 C C . SER B 1 84 ? 38.277 -9.535 17.070 1.00 23.53 84 SER B C 1
ATOM 5974 O O . SER B 1 84 ? 37.133 -9.270 17.500 1.00 24.13 84 SER B O 1
ATOM 5982 N N . ARG B 1 85 ? 38.558 -10.623 16.352 1.00 25.37 85 ARG B N 1
ATOM 5983 C CA . ARG B 1 85 ? 37.518 -11.601 16.087 1.00 26.67 85 ARG B CA 1
ATOM 5984 C C . ARG B 1 85 ? 36.897 -12.116 17.390 1.00 26.69 85 ARG B C 1
ATOM 5985 O O . ARG B 1 85 ? 35.671 -12.273 17.456 1.00 25.08 85 ARG B O 1
ATOM 6006 N N . LYS B 1 86 ? 37.723 -12.405 18.408 1.00 25.17 86 LYS B N 1
ATOM 6007 C CA . LYS B 1 86 ? 37.174 -12.918 19.656 1.00 27.56 86 LYS B CA 1
ATOM 6008 C C . LYS B 1 86 ? 36.254 -11.876 20.318 1.00 24.70 86 LYS B C 1
ATOM 6009 O O . LYS B 1 86 ? 35.195 -12.234 20.838 1.00 27.57 86 LYS B O 1
ATOM 6028 N N . GLU B 1 87 ? 36.654 -10.588 20.323 1.00 23.56 87 GLU B N 1
ATOM 6029 C CA . GLU B 1 87 ? 35.811 -9.534 20.885 1.00 25.84 87 GLU B CA 1
ATOM 6030 C C . GLU B 1 87 ? 34.457 -9.441 20.165 1.00 24.10 87 GLU B C 1
ATOM 6031 O O . GLU B 1 87 ? 33.400 -9.274 20.780 1.00 24.50 87 GLU B O 1
ATOM 6043 N N . VAL B 1 88 ? 34.483 -9.459 18.816 1.00 22.60 88 VAL B N 1
ATOM 6044 C CA . VAL B 1 88 ? 33.250 -9.386 18.046 1.00 24.01 88 VAL B CA 1
ATOM 6045 C C . VAL B 1 88 ? 32.355 -10.579 18.402 1.00 20.85 88 VAL B C 1
ATOM 6046 O O . VAL B 1 88 ? 31.143 -10.427 18.559 1.00 21.91 88 VAL B O 1
ATOM 6059 N N . ALA B 1 89 ? 32.956 -11.781 18.452 1.00 22.96 89 ALA B N 1
ATOM 6060 C CA . ALA B 1 89 ? 32.190 -12.979 18.748 1.00 24.76 89 ALA B CA 1
ATOM 6061 C C . ALA B 1 89 ? 31.560 -12.901 20.143 1.00 20.68 89 ALA B C 1
ATOM 6062 O O . ALA B 1 89 ? 30.433 -13.373 20.331 1.00 21.45 89 ALA B O 1
ATOM 6069 N N . GLU B 1 90 ? 32.258 -12.243 21.090 1.00 23.60 90 GLU B N 1
ATOM 6070 C CA . GLU B 1 90 ? 31.722 -12.068 22.448 1.00 24.77 90 GLU B CA 1
ATOM 6071 C C . GLU B 1 90 ? 30.504 -11.140 22.463 1.00 21.74 90 GLU B C 1
ATOM 6072 O O . GLU B 1 90 ? 29.488 -11.455 23.093 1.00 22.95 90 GLU B O 1
ATOM 6084 N N . VAL B 1 91 ? 30.554 -10.010 21.733 1.00 23.39 91 VAL B N 1
ATOM 6085 C CA . VAL B 1 91 ? 29.413 -9.107 21.690 1.00 22.95 91 VAL B CA 1
ATOM 6086 C C . VAL B 1 91 ? 28.240 -9.795 20.991 1.00 20.49 91 VAL B C 1
ATOM 6087 O O . VAL B 1 91 ? 27.091 -9.721 21.451 1.00 21.79 91 VAL B O 1
ATOM 6100 N N . LEU B 1 92 ? 28.554 -10.488 19.871 1.00 20.39 92 LEU B N 1
ATOM 6101 C CA . LEU B 1 92 ? 27.533 -11.246 19.184 1.00 21.25 92 LEU B CA 1
ATOM 6102 C C . LEU B 1 92 ? 26.819 -12.212 20.140 1.00 19.95 92 LEU B C 1
ATOM 6103 O O . LEU B 1 92 ? 25.602 -12.298 20.140 1.00 18.60 92 LEU B O 1
ATOM 6119 N N . HIS B 1 93 ? 27.613 -12.961 20.922 1.00 19.94 93 HIS B N 1
ATOM 6120 C CA . HIS B 1 93 ? 27.018 -13.912 21.851 1.00 19.67 93 HIS B CA 1
ATOM 6121 C C . HIS B 1 93 ? 26.130 -13.213 22.894 1.00 18.88 93 HIS B C 1
ATOM 6122 O O . HIS B 1 93 ? 25.053 -13.676 23.202 1.00 21.05 93 HIS B O 1
ATOM 6136 N N . ARG B 1 94 ? 26.559 -12.034 23.362 1.00 21.03 94 ARG B N 1
ATOM 6137 C CA . ARG B 1 94 ? 25.752 -11.282 24.328 1.00 22.03 94 ARG B CA 1
ATOM 6138 C C . ARG B 1 94 ? 24.397 -10.869 23.727 1.00 20.86 94 ARG B C 1
ATOM 6139 O O . ARG B 1 94 ? 23.348 -10.918 24.388 1.00 22.82 94 ARG B O 1
ATOM 6160 N N . PHE B 1 95 ? 24.404 -10.427 22.433 1.00 19.37 95 PHE B N 1
ATOM 6161 C CA . PHE B 1 95 ? 23.162 -10.117 21.780 1.00 19.74 95 PHE B CA 1
ATOM 6162 C C . PHE B 1 95 ? 22.276 -11.359 21.716 1.00 18.58 95 PHE B C 1
ATOM 6163 O O . PHE B 1 95 ? 21.093 -11.274 22.011 1.00 21.16 95 PHE B O 1
ATOM 6180 N N . VAL B 1 96 ? 22.820 -12.490 21.228 1.00 19.86 96 VAL B N 1
ATOM 6181 C CA . VAL B 1 96 ? 21.988 -13.673 21.049 1.00 21.53 96 VAL B CA 1
ATOM 6182 C C . VAL B 1 96 ? 21.417 -14.137 22.392 1.00 20.27 96 VAL B C 1
ATOM 6183 O O . VAL B 1 96 ? 20.235 -14.485 22.469 1.00 22.11 96 VAL B O 1
ATOM 6196 N N . GLU B 1 97 ? 22.239 -14.102 23.459 1.00 22.41 97 GLU B N 1
ATOM 6197 C CA . GLU B 1 97 ? 21.759 -14.561 24.765 1.00 24.16 97 GLU B CA 1
ATOM 6198 C C . GLU B 1 97 ? 20.759 -13.595 25.393 1.00 24.00 97 GLU B C 1
ATOM 6199 O O . GLU B 1 97 ? 19.993 -13.996 26.272 1.00 29.06 97 GLU B O 1
ATOM 6211 N N . SER B 1 98 ? 20.695 -12.362 24.876 1.00 22.38 98 SER B N 1
ATOM 6212 C CA . SER B 1 98 ? 19.695 -11.390 25.300 1.00 24.85 98 SER B CA 1
ATOM 6213 C C . SER B 1 98 ? 18.328 -11.634 24.638 1.00 26.09 98 SER B C 1
ATOM 6214 O O . SER B 1 98 ? 17.380 -10.920 24.906 1.00 32.27 98 SER B O 1
ATOM 6222 N N . GLY B 1 99 ? 18.267 -12.557 23.671 1.00 24.82 99 GLY B N 1
ATOM 6223 C CA . GLY B 1 99 ? 17.045 -12.842 22.946 1.00 27.80 99 GLY B CA 1
ATOM 6224 C C . GLY B 1 99 ? 16.897 -12.003 21.684 1.00 28.18 99 GLY B C 1
ATOM 6225 O O . GLY B 1 99 ? 15.836 -12.041 21.062 1.00 27.27 99 GLY B O 1
ATOM 6229 N N . VAL B 1 100 ? 17.959 -11.293 21.304 1.00 23.59 100 VAL B N 1
ATOM 6230 C CA . VAL B 1 100 ? 17.956 -10.647 20.006 1.00 24.06 100 VAL B CA 1
ATOM 6231 C C . VAL B 1 100 ? 17.977 -11.721 18.911 1.00 25.21 100 VAL B C 1
ATOM 6232 O O . VAL B 1 100 ? 18.802 -12.627 18.919 1.00 29.68 100 VAL B O 1
ATOM 6245 N N . GLU B 1 101 ? 17.067 -11.577 17.959 1.00 24.17 101 GLU B N 1
ATOM 6246 C CA . GLU B 1 101 ? 16.923 -12.527 16.875 1.00 26.82 101 GLU B CA 1
ATOM 6247 C C . GLU B 1 101 ? 17.420 -11.956 15.550 1.00 22.43 101 GLU B C 1
ATOM 6248 O O . GLU B 1 101 ? 17.423 -12.669 14.548 1.00 27.09 101 GLU B O 1
ATOM 6260 N N . ASN B 1 102 ? 17.741 -10.675 15.510 1.00 21.16 102 ASN B N 1
ATOM 6261 C CA . ASN B 1 102 ? 18.002 -9.934 14.276 1.00 21.36 102 ASN B CA 1
ATOM 6262 C C . ASN B 1 102 ? 19.336 -9.197 14.402 1.00 18.59 102 ASN B C 1
ATOM 6263 O O . ASN B 1 102 ? 19.483 -8.376 15.310 1.00 20.43 102 ASN B O 1
ATOM 6274 N N . LEU B 1 103 ? 20.289 -9.472 13.495 1.00 19.22 103 LEU B N 1
ATOM 6275 C CA . LEU B 1 103 ? 21.625 -8.874 13.481 1.00 19.41 103 LEU B CA 1
ATOM 6276 C C . LEU B 1 103 ? 21.848 -8.182 12.139 1.00 19.99 103 LEU B C 1
ATOM 6277 O O . LEU B 1 103 ? 21.494 -8.765 11.093 1.00 20.81 103 LEU B O 1
ATOM 6293 N N . LEU B 1 104 ? 22.432 -7.002 12.189 1.00 18.60 104 LEU B N 1
ATOM 6294 C CA . LEU B 1 104 ? 22.906 -6.324 10.977 1.00 20.23 104 LEU B CA 1
ATOM 6295 C C . LEU B 1 104 ? 24.434 -6.365 11.009 1.00 19.80 104 LEU B C 1
ATOM 6296 O O . LEU B 1 104 ? 25.052 -5.741 11.873 1.00 19.61 104 LEU B O 1
ATOM 6312 N N . ALA B 1 105 ? 25.023 -7.237 10.163 1.00 19.67 105 ALA B N 1
ATOM 6313 C CA . ALA B 1 105 ? 26.442 -7.477 10.131 1.00 18.37 105 ALA B CA 1
ATOM 6314 C C . ALA B 1 105 ? 27.118 -6.447 9.249 1.00 18.27 105 ALA B C 1
ATOM 6315 O O . ALA B 1 105 ? 26.783 -6.352 8.086 1.00 19.34 105 ALA B O 1
ATOM 6322 N N . LEU B 1 106 ? 27.988 -5.668 9.839 1.00 18.88 106 LEU B N 1
ATOM 6323 C CA . LEU B 1 106 ? 28.630 -4.519 9.208 1.00 19.41 106 LEU B CA 1
ATOM 6324 C C . LEU B 1 106 ? 30.134 -4.536 9.385 1.00 19.43 106 LEU B C 1
ATOM 6325 O O . LEU B 1 106 ? 30.651 -5.051 10.364 1.00 19.55 106 LEU B O 1
ATOM 6341 N N . ARG B 1 107 ? 30.853 -3.820 8.510 1.00 19.99 107 ARG B N 1
ATOM 6342 C CA . ARG B 1 107 ? 32.269 -3.643 8.741 1.00 22.00 107 ARG B CA 1
ATOM 6343 C C . ARG B 1 107 ? 32.546 -2.527 9.760 1.00 19.58 107 ARG B C 1
ATOM 6344 O O . ARG B 1 107 ? 33.394 -2.706 10.654 1.00 20.93 107 ARG B O 1
ATOM 6365 N N . GLY B 1 108 ? 31.935 -1.353 9.566 1.00 20.54 108 GLY B N 1
ATOM 6366 C CA . GLY B 1 108 ? 32.396 -0.133 10.209 1.00 20.74 108 GLY B CA 1
ATOM 6367 C C . GLY B 1 108 ? 33.223 0.735 9.270 1.00 20.44 108 GLY B C 1
ATOM 6368 O O . GLY B 1 108 ? 33.932 0.225 8.419 1.00 24.12 108 GLY B O 1
ATOM 6372 N N . ASP B 1 109 ? 33.178 2.055 9.469 1.00 26.73 109 ASP B N 1
ATOM 6373 C CA . ASP B 1 109 ? 34.071 2.961 8.753 1.00 27.86 109 ASP B CA 1
ATOM 6374 C C . ASP B 1 109 ? 35.453 2.976 9.412 1.00 26.43 109 ASP B C 1
ATOM 6375 O O . ASP B 1 109 ? 35.609 2.592 10.563 1.00 29.06 109 ASP B O 1
ATOM 6384 N N . PRO B 1 110 ? 36.491 3.520 8.727 1.00 31.40 110 PRO B N 1
ATOM 6385 C CA . PRO B 1 110 ? 37.757 3.869 9.391 1.00 34.35 110 PRO B CA 1
ATOM 6386 C C . PRO B 1 110 ? 37.442 4.899 10.472 1.00 38.98 110 PRO B C 1
ATOM 6387 O O . PRO B 1 110 ? 36.420 5.576 10.351 1.00 34.82 110 PRO B O 1
ATOM 6398 N N . PRO B 1 111 ? 38.275 5.039 11.535 1.00 42.69 111 PRO B N 1
ATOM 6399 C CA . PRO B 1 111 ? 38.017 5.980 12.633 1.00 46.58 111 PRO B CA 1
ATOM 6400 C C . PRO B 1 111 ? 37.897 7.432 12.190 1.00 53.33 111 PRO B C 1
ATOM 6401 O O . PRO B 1 111 ? 38.462 7.788 11.155 1.00 52.40 111 PRO B O 1
ATOM 6412 N N . ARG B 1 112 ? 37.213 8.244 13.027 1.00 61.95 112 ARG B N 1
ATOM 6413 C CA . ARG B 1 112 ? 36.927 9.643 12.743 1.00 76.86 112 ARG B CA 1
ATOM 6414 C C . ARG B 1 112 ? 38.216 10.276 12.232 1.00 73.75 112 ARG B C 1
ATOM 6415 O O . ARG B 1 112 ? 39.277 10.129 12.865 1.00 68.15 112 ARG B O 1
ATOM 6436 N N . GLY B 1 113 ? 38.115 10.898 11.047 1.00 82.14 113 GLY B N 1
ATOM 6437 C CA . GLY B 1 113 ? 39.201 11.673 10.469 1.00 80.17 113 GLY B CA 1
ATOM 6438 C C . GLY B 1 113 ? 40.234 10.817 9.740 1.00 69.64 113 GLY B C 1
ATOM 6439 O O . GLY B 1 113 ? 41.323 11.307 9.437 1.00 67.57 113 GLY B O 1
ATOM 6443 N N . GLU B 1 114 ? 39.904 9.548 9.458 1.00 58.84 114 GLU B N 1
ATOM 6444 C CA . GLU B 1 114 ? 40.785 8.712 8.650 1.00 43.29 114 GLU B CA 1
ATOM 6445 C C . GLU B 1 114 ? 40.039 8.181 7.428 1.00 47.51 114 GLU B C 1
ATOM 6446 O O . GLU B 1 114 ? 38.858 7.847 7.515 1.00 65.82 114 GLU B O 1
ATOM 6458 N N . ARG B 1 115 ? 40.779 8.038 6.315 1.00 44.69 115 ARG B N 1
ATOM 6459 C CA . ARG B 1 115 ? 40.172 7.768 5.023 1.00 55.74 115 ARG B CA 1
ATOM 6460 C C . ARG B 1 115 ? 40.399 6.336 4.548 1.00 50.12 115 ARG B C 1
ATOM 6461 O O . ARG B 1 115 ? 39.792 5.956 3.567 1.00 47.64 115 ARG B O 1
ATOM 6482 N N . VAL B 1 116 ? 41.220 5.535 5.244 1.00 49.75 116 VAL B N 1
ATOM 6483 C CA . VAL B 1 116 ? 41.585 4.212 4.763 1.00 51.00 116 VAL B CA 1
ATOM 6484 C C . VAL B 1 116 ? 41.177 3.199 5.823 1.00 44.87 116 VAL B C 1
ATOM 6485 O O . VAL B 1 116 ? 41.514 3.403 6.996 1.00 41.32 116 VAL B O 1
ATOM 6498 N N . PHE B 1 117 ? 40.456 2.139 5.422 1.00 36.72 117 PHE B N 1
ATOM 6499 C CA . PHE B 1 117 ? 40.119 1.071 6.359 1.00 30.54 117 PHE B CA 1
ATOM 6500 C C . PHE B 1 117 ? 41.286 0.111 6.539 1.00 26.02 117 PHE B C 1
ATOM 6501 O O . PHE B 1 117 ? 41.820 -0.413 5.591 1.00 29.33 117 PHE B O 1
ATOM 6518 N N . ARG B 1 118 ? 41.672 -0.162 7.781 1.00 26.37 118 ARG B N 1
ATOM 6519 C CA . ARG B 1 118 ? 42.706 -1.150 8.103 1.00 24.55 118 ARG B CA 1
ATOM 6520 C C . ARG B 1 118 ? 42.106 -2.087 9.144 1.00 24.31 118 ARG B C 1
ATOM 6521 O O . ARG B 1 118 ? 41.611 -1.639 10.18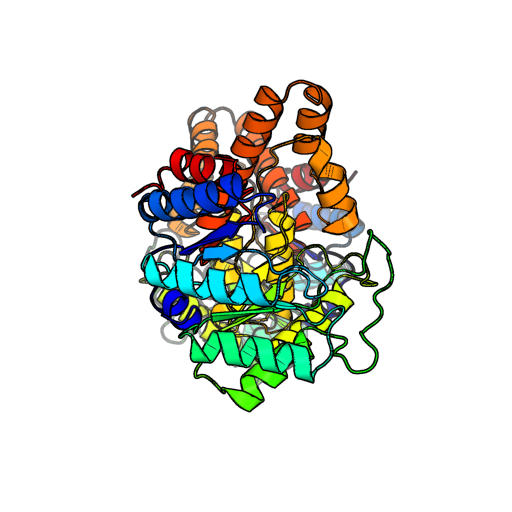8 1.00 26.38 118 ARG B O 1
ATOM 6542 N N . PRO B 1 119 ? 42.043 -3.412 8.903 1.00 22.90 119 PRO B N 1
ATOM 6543 C CA . PRO B 1 119 ? 41.431 -4.283 9.892 1.00 22.66 119 PRO B CA 1
ATOM 6544 C C . PRO B 1 119 ? 42.305 -4.322 11.146 1.00 26.90 119 PRO B C 1
ATOM 6545 O O . PRO B 1 119 ? 43.522 -4.163 11.087 1.00 27.74 119 PRO B O 1
ATOM 6556 N N . HIS B 1 120 ? 41.657 -4.543 12.290 1.00 24.31 120 HIS B N 1
ATOM 6557 C CA . HIS B 1 120 ? 42.385 -4.912 13.496 1.00 25.81 120 HIS B CA 1
ATOM 6558 C C . HIS B 1 120 ? 43.277 -6.105 13.166 1.00 25.82 120 HIS B C 1
ATOM 6559 O O . HIS B 1 120 ? 42.850 -7.000 12.433 1.00 26.97 120 HIS B O 1
ATOM 6573 N N . PRO B 1 121 ? 44.530 -6.171 13.658 1.00 26.87 121 PRO B N 1
ATOM 6574 C CA . PRO B 1 121 ? 45.440 -7.248 13.264 1.00 29.47 121 PRO B CA 1
ATOM 6575 C C . PRO B 1 121 ? 44.926 -8.648 13.574 1.00 27.67 121 PRO B C 1
ATOM 6576 O O . PRO B 1 121 ? 45.363 -9.596 12.922 1.00 31.73 121 PRO B O 1
ATOM 6587 N N . GLU B 1 122 ? 44.059 -8.783 14.580 1.00 26.38 122 GLU B N 1
ATOM 6588 C CA . GLU B 1 122 ? 43.406 -10.068 14.861 1.00 31.64 122 GLU B CA 1
ATOM 6589 C C . GLU B 1 122 ? 41.886 -10.010 14.638 1.00 26.09 122 GLU B C 1
ATOM 6590 O O . GLU B 1 122 ? 41.132 -10.784 15.223 1.00 27.95 122 GLU B O 1
ATOM 6602 N N . GLY B 1 123 ? 41.437 -9.079 13.783 1.00 24.20 123 GLY B N 1
ATOM 6603 C CA . GLY B 1 123 ? 40.039 -8.888 13.468 1.00 24.21 123 GLY B CA 1
ATOM 6604 C C . GLY B 1 123 ? 39.675 -9.223 12.023 1.00 24.53 123 GLY B C 1
ATOM 6605 O O . GLY B 1 123 ? 40.537 -9.543 11.191 1.00 25.47 123 GLY B O 1
ATOM 6609 N N . PHE B 1 124 ? 38.382 -9.089 11.788 1.00 23.70 124 PH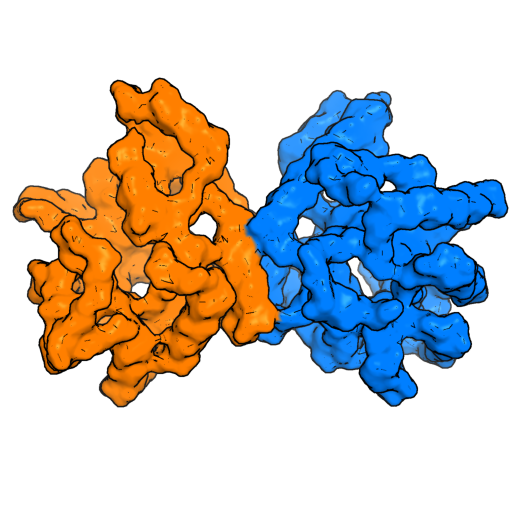E B N 1
ATOM 6610 C CA . PHE B 1 124 ? 37.769 -9.297 10.489 1.00 21.48 124 PHE B CA 1
ATOM 6611 C C . PHE B 1 124 ? 38.044 -8.116 9.576 1.00 22.53 124 PHE B C 1
ATOM 6612 O O . PHE B 1 124 ? 38.238 -6.995 10.030 1.00 22.80 124 PHE B O 1
ATOM 6629 N N . ARG B 1 125 ? 38.008 -8.380 8.267 1.00 22.29 125 ARG B N 1
ATOM 6630 C CA . ARG B 1 125 ? 38.244 -7.338 7.281 1.00 23.02 125 ARG B CA 1
ATOM 6631 C C . ARG B 1 125 ? 36.970 -6.938 6.542 1.00 19.55 125 ARG B C 1
ATOM 6632 O O . ARG B 1 125 ? 36.854 -5.779 6.125 1.00 21.98 125 ARG B O 1
ATOM 6653 N N . TYR B 1 126 ? 36.040 -7.888 6.395 1.00 20.02 126 TYR B N 1
ATOM 6654 C CA . TYR B 1 126 ? 34.827 -7.698 5.626 1.00 21.30 126 TYR B CA 1
ATOM 6655 C C . TYR B 1 126 ? 33.594 -8.140 6.403 1.00 19.28 126 TYR B C 1
ATOM 6656 O O . TYR B 1 126 ? 33.643 -9.139 7.153 1.00 21.46 126 TYR B O 1
ATOM 6674 N N . ALA B 1 127 ? 32.489 -7.439 6.224 1.00 20.03 127 ALA B N 1
ATOM 6675 C CA . ALA B 1 127 ? 31.200 -7.791 6.853 1.00 19.52 127 ALA B CA 1
ATOM 6676 C C . ALA B 1 127 ? 30.811 -9.234 6.545 1.00 18.99 127 ALA B C 1
ATOM 6677 O O . ALA B 1 127 ? 30.274 -9.948 7.395 1.00 19.16 127 ALA B O 1
ATOM 6684 N N . ALA B 1 128 ? 31.137 -9.709 5.338 1.00 18.93 128 ALA B N 1
ATOM 6685 C CA . ALA B 1 128 ? 30.789 -11.084 4.964 1.00 19.10 128 ALA B CA 1
ATOM 6686 C C . ALA B 1 128 ? 31.433 -12.116 5.896 1.00 17.88 128 ALA B C 1
ATOM 6687 O O . ALA B 1 128 ? 30.880 -13.211 6.072 1.00 20.55 128 ALA B O 1
ATOM 6694 N N . GLU B 1 129 ? 32.593 -11.795 6.476 1.00 19.44 129 GLU B N 1
ATOM 6695 C CA . GLU B 1 129 ? 33.249 -12.736 7.386 1.00 19.40 129 GLU B CA 1
ATOM 6696 C C . GLU B 1 129 ? 32.467 -12.842 8.687 1.00 20.34 129 GLU B C 1
ATOM 6697 O O . GLU B 1 129 ? 32.415 -13.928 9.295 1.00 21.44 129 GLU B O 1
ATOM 6709 N N . LEU B 1 130 ? 31.893 -11.730 9.132 1.00 18.99 130 LEU B N 1
ATOM 6710 C CA . LEU B 1 130 ? 30.972 -11.788 10.264 1.00 19.80 130 LEU B CA 1
ATOM 6711 C C . LEU B 1 130 ? 29.681 -12.542 9.930 1.00 18.09 130 LEU B C 1
ATOM 6712 O O . LEU B 1 130 ? 29.147 -13.280 10.762 1.00 19.66 130 LEU B O 1
ATOM 6728 N N . VAL B 1 131 ? 29.105 -12.321 8.740 1.00 18.68 131 VAL B N 1
ATOM 6729 C CA . VAL B 1 131 ? 27.919 -13.057 8.331 1.00 18.19 131 VAL B CA 1
ATOM 6730 C C . VAL B 1 131 ? 28.211 -14.558 8.425 1.00 19.64 131 VAL B C 1
ATOM 6731 O O . VAL B 1 131 ? 27.409 -15.315 8.935 1.00 19.60 131 VAL B O 1
ATOM 6744 N N . ALA B 1 132 ? 29.373 -14.949 7.934 1.00 19.07 132 ALA B N 1
ATOM 6745 C CA . ALA B 1 132 ? 29.759 -16.352 7.924 1.00 19.58 132 ALA B CA 1
ATOM 6746 C C . ALA B 1 132 ? 29.899 -16.901 9.348 1.00 21.58 132 ALA B C 1
ATOM 6747 O O . ALA B 1 132 ? 29.504 -18.050 9.606 1.00 21.10 132 ALA B O 1
ATOM 6754 N N . LEU B 1 133 ? 30.484 -16.100 10.246 1.00 19.77 133 LEU B N 1
ATOM 6755 C CA . LEU B 1 133 ? 30.620 -16.496 11.643 1.00 22.22 133 LEU B CA 1
ATOM 6756 C C . LEU B 1 133 ? 29.233 -16.735 12.208 1.00 20.91 133 LEU B C 1
ATOM 6757 O O . LEU B 1 133 ? 28.985 -17.742 12.865 1.00 20.94 133 LEU B O 1
ATOM 6773 N N . ILE B 1 134 ? 28.316 -15.787 12.015 1.00 19.91 134 ILE B N 1
ATOM 6774 C CA . ILE B 1 134 ? 26.995 -15.893 12.595 1.00 19.85 134 ILE B CA 1
ATOM 6775 C C . ILE B 1 134 ? 26.338 -17.183 12.098 1.00 20.17 134 ILE B C 1
ATOM 6776 O O . ILE B 1 134 ? 25.727 -17.904 12.899 1.00 22.66 134 ILE B O 1
ATOM 6792 N N . ARG B 1 135 ? 26.382 -17.427 10.778 1.00 20.23 135 ARG B N 1
ATOM 6793 C CA . ARG B 1 135 ? 25.753 -18.642 10.256 1.00 22.90 135 ARG B CA 1
ATOM 6794 C C . ARG B 1 135 ? 26.384 -19.902 10.828 1.00 21.52 135 ARG B C 1
ATOM 6795 O O . ARG B 1 135 ? 25.633 -20.855 11.165 1.00 24.51 135 ARG B O 1
ATOM 6816 N N . GLU B 1 136 ? 27.709 -19.925 10.958 1.00 20.54 136 GLU B N 1
ATOM 6817 C CA . GLU B 1 136 ? 28.404 -21.141 11.439 1.00 23.01 136 GLU B CA 1
ATOM 6818 C C . GLU B 1 136 ? 28.060 -21.412 12.910 1.00 22.88 136 GLU B C 1
ATOM 6819 O O . GLU B 1 136 ? 27.920 -22.564 13.353 1.00 24.51 136 GLU B O 1
ATOM 6831 N N . ARG B 1 137 ? 27.948 -20.337 13.707 1.00 20.79 137 ARG B N 1
ATOM 6832 C CA . ARG B 1 137 ? 27.840 -20.449 15.160 1.00 20.72 137 ARG B CA 1
ATOM 6833 C C . ARG B 1 137 ? 26.387 -20.511 15.651 1.00 21.70 137 ARG B C 1
ATOM 6834 O O . ARG B 1 137 ? 26.139 -21.160 16.695 1.00 22.37 137 ARG B O 1
ATOM 6855 N N . TYR B 1 138 ? 25.425 -19.888 14.919 1.00 20.75 138 TYR B N 1
ATOM 6856 C CA . TYR B 1 138 ? 24.028 -19.774 15.345 1.00 21.77 138 TYR B CA 1
ATOM 6857 C C . TYR B 1 138 ? 23.020 -20.298 14.318 1.00 19.90 138 TYR B C 1
ATOM 6858 O O . TYR B 1 138 ? 21.886 -20.549 14.648 1.00 20.36 138 TYR B O 1
ATOM 6876 N N . GLY B 1 139 ? 23.419 -20.376 13.027 1.00 24.06 139 GLY B N 1
ATOM 6877 C CA . GLY B 1 139 ? 22.498 -20.871 12.019 1.00 25.85 139 GLY B CA 1
ATOM 6878 C C . GLY B 1 139 ? 21.217 -20.032 11.995 1.00 22.94 139 GLY B C 1
ATOM 6879 O O . GLY B 1 139 ? 21.278 -18.805 12.025 1.00 29.50 139 GLY B O 1
ATOM 6883 N N . ASP B 1 140 ? 20.078 -20.698 11.915 1.00 23.77 140 ASP B N 1
ATOM 6884 C CA . ASP B 1 140 ? 18.754 -20.093 11.785 1.00 27.20 140 ASP B CA 1
ATOM 6885 C C . ASP B 1 140 ? 18.242 -19.526 13.123 1.00 25.18 140 ASP B C 1
ATOM 6886 O O . ASP B 1 140 ? 17.109 -19.088 13.198 1.00 25.53 140 ASP B O 1
ATOM 6895 N N . ARG B 1 141 ? 19.040 -19.557 14.198 1.00 23.62 141 ARG B N 1
ATOM 6896 C CA . ARG B 1 141 ? 18.596 -18.933 15.449 1.00 21.54 141 ARG B CA 1
ATOM 6897 C C . ARG B 1 141 ? 18.443 -17.424 15.292 1.00 22.64 141 ARG B C 1
ATOM 6898 O O . ARG B 1 141 ? 17.736 -16.808 16.075 1.00 24.61 141 ARG B O 1
ATOM 6919 N N . VAL B 1 142 ? 19.109 -16.853 14.287 1.00 22.30 142 VAL B N 1
ATOM 6920 C CA . VAL B 1 142 ? 19.032 -15.424 14.052 1.00 23.67 142 VAL B CA 1
ATOM 6921 C C . VAL B 1 142 ? 18.757 -15.188 12.578 1.00 22.63 142 VAL B C 1
ATOM 6922 O O . VAL B 1 142 ? 18.913 -16.088 11.746 1.00 26.95 142 VAL B O 1
ATOM 6935 N N . SER B 1 143 ? 18.242 -14.005 12.316 1.00 22.07 143 SER B N 1
ATOM 6936 C CA . SER B 1 143 ? 18.109 -13.515 10.949 1.00 19.64 143 SER B CA 1
ATOM 6937 C C . SER B 1 143 ? 19.156 -12.406 10.759 1.00 18.72 143 SER B C 1
ATOM 6938 O O . SER B 1 143 ? 19.271 -11.515 11.586 1.00 23.38 143 SER B O 1
ATOM 6946 N N . VAL B 1 144 ? 19.920 -12.468 9.669 1.00 19.73 144 VAL B N 1
ATOM 6947 C CA . VAL B 1 144 ? 21.060 -11.593 9.434 1.00 18.83 144 VAL B CA 1
ATOM 6948 C C . VAL B 1 144 ? 20.809 -10.719 8.219 1.00 18.03 144 VAL B C 1
ATOM 6949 O O . VAL B 1 144 ? 20.466 -11.212 7.131 1.00 20.60 144 VAL B O 1
ATOM 6962 N N . GLY B 1 145 ? 20.993 -9.414 8.431 1.00 18.29 145 GLY B N 1
ATOM 6963 C CA . GLY B 1 145 ? 21.012 -8.473 7.318 1.00 19.20 145 GLY B CA 1
ATOM 6964 C C . GLY B 1 145 ? 22.397 -7.883 7.137 1.00 18.40 145 GLY B C 1
ATOM 6965 O O . GLY B 1 145 ? 23.286 -8.007 7.994 1.00 18.97 145 GLY B O 1
ATOM 6969 N N . GLY B 1 146 ? 22.567 -7.218 5.996 1.00 18.42 146 GLY B N 1
ATOM 6970 C CA . GLY B 1 146 ? 23.773 -6.507 5.666 1.00 19.28 146 GLY B CA 1
ATOM 6971 C C . GLY B 1 146 ? 23.439 -5.196 4.952 1.00 18.15 146 GLY B C 1
ATOM 6972 O O . GLY B 1 146 ? 22.295 -4.999 4.523 1.00 18.18 146 GLY B O 1
ATOM 6976 N N . ALA B 1 147 ? 24.448 -4.317 4.882 1.00 17.73 147 ALA B N 1
ATOM 6977 C CA . ALA B 1 147 ? 24.328 -3.079 4.107 1.00 18.39 147 ALA B CA 1
ATOM 6978 C C . ALA B 1 147 ? 24.504 -3.323 2.599 1.00 17.87 147 ALA B C 1
ATOM 6979 O O . ALA B 1 147 ? 25.338 -4.134 2.174 1.00 19.31 147 ALA B O 1
ATOM 6986 N N . ALA B 1 148 ? 23.709 -2.594 1.812 1.00 19.24 148 ALA B N 1
ATOM 6987 C CA . ALA B 1 148 ? 23.832 -2.548 0.354 1.00 18.40 148 ALA B CA 1
ATOM 6988 C C . ALA B 1 148 ? 24.004 -1.106 -0.097 1.00 18.77 148 ALA B C 1
ATOM 6989 O O . ALA B 1 148 ? 23.423 -0.223 0.530 1.00 20.54 148 ALA B O 1
ATOM 6996 N N . TYR B 1 149 ? 24.674 -0.913 -1.253 1.00 19.67 149 TYR B N 1
ATOM 6997 C CA . TYR B 1 149 ? 25.072 0.432 -1.694 1.00 19.91 149 TYR B CA 1
ATOM 6998 C C . TYR B 1 149 ? 24.659 0.649 -3.141 1.00 21.20 149 TYR B C 1
ATOM 6999 O O . TYR B 1 149 ? 25.406 0.342 -4.084 1.00 20.80 149 TYR B O 1
ATOM 7017 N N . PRO B 1 150 ? 23.454 1.200 -3.350 1.00 19.98 150 PRO B N 1
ATOM 7018 C CA . PRO B 1 150 ? 22.974 1.429 -4.711 1.00 20.91 150 PRO B CA 1
ATOM 7019 C C . PRO B 1 150 ? 23.939 2.239 -5.574 1.00 20.29 150 PRO B C 1
ATOM 7020 O O . PRO B 1 150 ? 23.949 2.063 -6.804 1.00 21.72 150 PRO B O 1
ATOM 7031 N N . GLU B 1 151 ? 24.682 3.164 -4.930 1.00 19.39 151 GLU B N 1
ATOM 7032 C CA . GLU B 1 151 ? 25.639 3.998 -5.647 1.00 21.17 151 GLU B CA 1
ATOM 7033 C C . GLU B 1 151 ? 27.090 3.561 -5.415 1.00 22.89 151 GLU B C 1
ATOM 7034 O O . GLU B 1 151 ? 28.028 4.244 -5.879 1.00 25.09 151 GLU B O 1
ATOM 7046 N N . GLY B 1 152 ? 27.253 2.393 -4.749 1.00 20.26 152 GLY B N 1
ATOM 7047 C CA . GLY B 1 152 ? 28.562 1.817 -4.530 1.00 22.61 152 GLY B CA 1
ATOM 7048 C C . GLY B 1 152 ? 29.246 2.346 -3.273 1.00 22.36 152 GLY B C 1
ATOM 7049 O O . GLY B 1 152 ? 29.119 3.519 -2.943 1.00 24.46 152 GLY B O 1
ATOM 7053 N N . HIS B 1 153 ? 29.981 1.488 -2.574 1.00 21.62 153 HIS B N 1
ATOM 7054 C CA . HIS B 1 153 ? 30.864 2.013 -1.539 1.00 21.39 153 HIS B CA 1
ATOM 7055 C C . HIS B 1 153 ? 31.855 2.983 -2.166 1.00 21.65 153 HIS B C 1
ATOM 7056 O O . HIS B 1 153 ? 32.409 2.699 -3.232 1.00 22.91 153 HIS B O 1
ATOM 7071 N N . PRO B 1 154 ? 32.131 4.158 -1.553 1.00 23.06 154 PRO B N 1
ATOM 7072 C CA . PRO B 1 154 ? 33.151 5.048 -2.116 1.00 27.14 154 PRO B CA 1
ATOM 7073 C C . PRO B 1 154 ? 34.494 4.394 -2.430 1.00 28.13 154 PRO B C 1
ATOM 7074 O O . PRO B 1 154 ? 35.116 4.732 -3.420 1.00 29.57 154 PRO B O 1
ATOM 7085 N N . GLU B 1 155 ? 34.923 3.432 -1.604 1.00 26.60 155 GLU B N 1
ATOM 7086 C CA . GLU B 1 155 ? 36.230 2.835 -1.774 1.00 29.54 155 GLU B CA 1
ATOM 7087 C C . GLU B 1 155 ? 36.227 1.722 -2.815 1.00 27.30 155 GLU B C 1
ATOM 7088 O O . GLU B 1 155 ? 37.320 1.268 -3.156 1.00 30.21 155 GLU B O 1
ATOM 7100 N N . SER B 1 156 ? 35.058 1.285 -3.318 1.00 25.91 156 SER B N 1
ATOM 7101 C CA . SER B 1 156 ? 35.055 0.240 -4.350 1.00 25.52 156 SER B CA 1
ATOM 7102 C C . SER B 1 156 ? 35.616 0.768 -5.672 1.00 27.18 156 SER B C 1
ATOM 7103 O O . SER B 1 156 ? 35.446 1.933 -5.990 1.00 29.85 156 SER B O 1
ATOM 7111 N N . GLU B 1 157 ? 36.245 -0.117 -6.461 1.00 32.73 157 GLU B N 1
ATOM 7112 C CA . GLU B 1 157 ? 36.868 0.251 -7.735 1.00 38.33 157 GLU B CA 1
ATOM 7113 C C . GLU B 1 157 ? 35.832 0.651 -8.787 1.00 39.92 157 GLU B C 1
ATOM 7114 O O . GLU B 1 157 ? 36.120 1.476 -9.649 1.00 39.55 157 GLU B O 1
ATOM 7126 N N . SER B 1 158 ? 34.653 0.023 -8.747 1.00 31.76 158 SER B N 1
ATOM 7127 C CA . SER B 1 158 ? 33.630 0.162 -9.771 1.00 34.10 158 SER B CA 1
ATOM 7128 C C . SER B 1 158 ? 32.307 -0.346 -9.209 1.00 28.14 158 SER B C 1
ATOM 7129 O O . SER B 1 158 ? 32.321 -1.078 -8.207 1.00 27.49 158 SER B O 1
ATOM 7137 N N . LEU B 1 159 ? 31.172 0.018 -9.833 1.00 31.68 159 LEU B N 1
ATOM 7138 C CA . LEU B 1 159 ? 29.887 -0.557 -9.443 1.00 27.27 159 LEU B CA 1
ATOM 7139 C C . LEU B 1 159 ? 29.847 -2.067 -9.693 1.00 26.75 159 LEU B C 1
ATOM 7140 O O . LEU B 1 159 ? 29.188 -2.769 -8.936 1.00 25.31 159 LEU B O 1
ATOM 7156 N N . GLU B 1 160 ? 30.484 -2.560 -10.758 1.00 28.36 160 GLU B N 1
ATOM 7157 C CA . GLU B 1 160 ? 30.490 -3.988 -11.039 1.00 28.29 160 GLU B CA 1
ATOM 7158 C C . GLU B 1 160 ? 31.182 -4.759 -9.916 1.00 25.79 160 GLU B C 1
ATOM 7159 O O . GLU B 1 160 ? 30.617 -5.748 -9.437 1.00 26.66 160 GLU B O 1
ATOM 7171 N N . ALA B 1 161 ? 32.364 -4.286 -9.479 1.00 26.38 161 ALA B N 1
ATOM 7172 C CA . ALA B 1 161 ? 33.083 -4.908 -8.365 1.00 26.78 161 ALA B CA 1
ATOM 7173 C C . ALA B 1 161 ? 32.217 -4.832 -7.106 1.00 24.79 161 ALA B C 1
ATOM 7174 O O . ALA B 1 161 ? 32.110 -5.810 -6.344 1.00 25.35 161 ALA B O 1
ATOM 7181 N N . ASP B 1 162 ? 31.555 -3.689 -6.906 1.00 22.89 162 ASP B N 1
ATOM 7182 C CA . ASP B 1 162 ? 30.774 -3.508 -5.684 1.00 22.55 162 ASP B CA 1
ATOM 7183 C C . ASP B 1 162 ? 29.655 -4.559 -5.633 1.00 21.90 162 ASP B C 1
ATOM 7184 O O . ASP B 1 162 ? 29.361 -5.147 -4.593 1.00 20.97 162 ASP B O 1
ATOM 7193 N N . LEU B 1 163 ? 28.973 -4.773 -6.752 1.00 22.23 163 LEU B N 1
ATOM 7194 C CA . LEU B 1 163 ? 27.865 -5.706 -6.825 1.00 21.47 163 LEU B CA 1
ATOM 7195 C C . LEU B 1 163 ? 28.396 -7.116 -6.608 1.00 22.17 163 LEU B C 1
ATOM 7196 O O . LEU B 1 163 ? 27.719 -7.902 -5.930 1.00 22.65 163 LEU B O 1
ATOM 7212 N N . ARG B 1 164 ? 29.515 -7.474 -7.252 1.00 21.91 164 ARG B N 1
ATOM 7213 C CA . ARG B 1 164 ? 30.071 -8.819 -7.033 1.00 23.11 164 ARG B CA 1
ATOM 7214 C C . ARG B 1 164 ? 30.326 -9.076 -5.532 1.00 23.80 164 ARG B C 1
ATOM 7215 O O . ARG B 1 164 ? 30.075 -10.174 -5.021 1.00 25.30 164 ARG B O 1
ATOM 7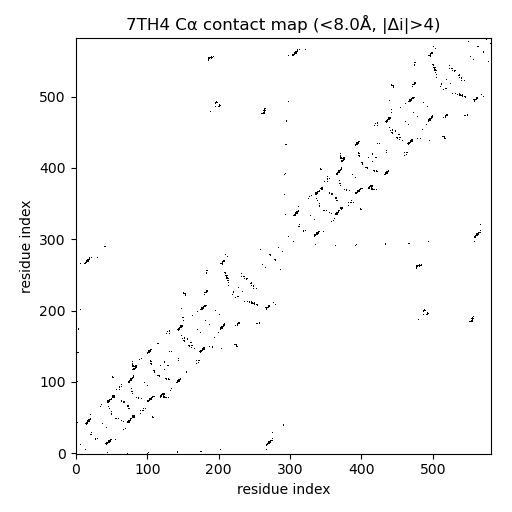236 N N . HIS B 1 165 ? 30.828 -8.071 -4.821 1.00 21.77 165 HIS B N 1
ATOM 7237 C CA . HIS B 1 165 ? 31.140 -8.244 -3.401 1.00 21.89 165 HIS B CA 1
ATOM 7238 C C . HIS B 1 165 ? 29.857 -8.289 -2.578 1.00 19.60 165 HIS B C 1
ATOM 7239 O O . HIS B 1 165 ? 29.798 -8.993 -1.561 1.00 22.10 165 HIS B O 1
ATOM 7253 N N . PHE B 1 166 ? 28.828 -7.534 -2.991 1.00 19.37 166 PHE B N 1
ATOM 7254 C CA . PHE B 1 166 ? 27.509 -7.601 -2.374 1.00 19.49 166 PHE B CA 1
ATOM 7255 C C . PHE B 1 166 ? 26.954 -9.036 -2.520 1.00 19.02 166 PHE B C 1
ATOM 7256 O O . PHE B 1 166 ? 26.473 -9.633 -1.564 1.00 20.12 166 PHE B O 1
ATOM 7273 N N . LYS B 1 167 ? 27.061 -9.600 -3.737 1.00 21.28 167 LYS B N 1
ATOM 7274 C CA . LYS B 1 167 ? 26.590 -10.955 -3.966 1.00 21.19 167 LYS B CA 1
ATOM 7275 C C . LYS B 1 167 ? 27.306 -11.945 -3.042 1.00 20.99 167 LYS B C 1
ATOM 7276 O O . LYS B 1 167 ? 26.639 -12.847 -2.487 1.00 22.19 167 LYS B O 1
ATOM 7295 N N . ALA B 1 168 ? 28.624 -11.795 -2.880 1.00 21.14 168 ALA B N 1
ATOM 7296 C CA . ALA B 1 168 ? 29.401 -12.703 -2.012 1.00 23.75 168 ALA B CA 1
ATOM 7297 C C . ALA B 1 168 ? 28.910 -12.581 -0.564 1.00 21.84 168 ALA B C 1
ATOM 7298 O O . ALA B 1 168 ? 28.767 -13.584 0.171 1.00 22.22 168 ALA B O 1
ATOM 7305 N N . LYS B 1 169 ? 28.593 -11.352 -0.153 1.00 18.94 169 LYS B N 1
ATOM 7306 C CA . LYS B 1 169 ? 28.036 -11.150 1.197 1.00 20.18 169 LYS B CA 1
ATOM 7307 C C . LYS B 1 169 ? 26.677 -11.823 1.362 1.00 20.05 169 LYS B C 1
ATOM 7308 O O . LYS B 1 169 ? 26.403 -12.462 2.397 1.00 20.46 169 LYS B O 1
ATOM 7327 N N . VAL B 1 170 ? 25.784 -11.658 0.377 1.00 20.18 170 VAL B N 1
ATOM 7328 C CA . VAL B 1 170 ? 24.506 -12.344 0.390 1.00 20.83 170 VAL B CA 1
ATOM 7329 C C . VAL B 1 170 ? 24.728 -13.846 0.517 1.00 21.35 170 VAL B C 1
ATOM 7330 O O . VAL B 1 170 ? 24.106 -14.523 1.351 1.00 20.01 170 VAL B O 1
ATOM 7343 N N . GLU B 1 171 ? 25.633 -14.369 -0.299 1.00 21.11 171 GLU B N 1
ATOM 7344 C CA . GLU B 1 171 ? 25.860 -15.819 -0.338 1.00 21.03 171 GLU B CA 1
ATOM 7345 C C . GLU B 1 171 ? 26.432 -16.350 0.983 1.00 23.62 171 GLU B C 1
ATOM 7346 O O . GLU B 1 171 ? 26.285 -17.531 1.283 1.00 24.34 171 GLU B O 1
ATOM 7358 N N . ALA B 1 172 ? 27.100 -15.488 1.758 1.00 20.70 172 ALA B N 1
ATOM 7359 C CA . ALA B 1 172 ? 27.650 -15.889 3.059 1.00 21.39 172 ALA B CA 1
ATOM 7360 C C . ALA B 1 172 ? 26.521 -16.169 4.051 1.00 20.59 172 ALA B C 1
ATOM 7361 O O . ALA B 1 172 ? 26.793 -16.815 5.096 1.00 22.95 172 ALA B O 1
ATOM 7368 N N . GLY B 1 173 ? 25.295 -15.668 3.778 1.00 20.10 173 GLY B N 1
ATOM 7369 C CA . GLY B 1 173 ? 24.133 -15.943 4.610 1.00 20.29 173 GLY B CA 1
ATOM 7370 C C . GLY B 1 173 ? 23.239 -14.776 5.002 1.00 21.08 173 GLY B C 1
ATOM 7371 O O . GLY B 1 173 ? 22.687 -14.792 6.094 1.00 24.89 173 GLY B O 1
ATOM 7375 N N . LEU B 1 174 ? 22.988 -13.819 4.112 1.00 19.93 174 LEU B N 1
ATOM 7376 C CA . LEU B 1 174 ? 22.034 -12.766 4.397 1.00 18.42 174 LEU B CA 1
ATOM 7377 C C . LEU B 1 174 ? 20.609 -13.211 4.125 1.00 19.14 174 LEU B C 1
ATOM 7378 O O . LEU B 1 174 ? 20.327 -13.810 3.070 1.00 21.60 174 LEU B O 1
ATOM 7394 N N . ASP B 1 175 ? 19.693 -12.800 5.007 1.00 20.86 175 ASP B N 1
ATOM 7395 C CA . ASP B 1 175 ? 18.267 -12.941 4.779 1.00 19.85 175 ASP B CA 1
ATOM 7396 C C . ASP B 1 175 ? 17.688 -11.695 4.096 1.00 19.22 175 ASP B C 1
ATOM 7397 O O . ASP B 1 175 ? 16.632 -11.754 3.481 1.00 21.43 175 ASP B O 1
ATOM 7406 N N . PHE B 1 176 ? 18.334 -10.544 4.295 1.00 19.01 176 PHE B N 1
ATOM 7407 C CA . PHE B 1 176 ? 17.837 -9.273 3.777 1.00 19.31 176 PHE B CA 1
ATOM 7408 C C . PHE B 1 176 ? 19.022 -8.297 3.735 1.00 17.26 176 PHE B C 1
ATOM 7409 O O . PHE B 1 176 ? 20.082 -8.522 4.308 1.00 17.86 176 PHE B O 1
ATOM 7426 N N . ALA B 1 177 ? 18.773 -7.137 3.092 1.00 19.15 177 ALA B N 1
ATOM 7427 C CA . ALA B 1 177 ? 19.738 -6.042 3.142 1.00 17.82 177 ALA B CA 1
ATOM 7428 C C . ALA B 1 177 ? 18.956 -4.748 3.313 1.00 18.11 177 ALA B C 1
ATOM 7429 O O . ALA B 1 177 ? 17.784 -4.683 2.975 1.00 19.35 177 ALA B O 1
ATOM 7436 N N . ILE B 1 178 ? 19.661 -3.740 3.836 1.00 17.36 178 ILE B N 1
ATOM 7437 C CA . ILE B 1 178 ? 19.144 -2.384 3.965 1.00 17.71 178 ILE B CA 1
ATOM 7438 C C . ILE B 1 178 ? 20.142 -1.471 3.254 1.00 16.83 178 ILE B C 1
ATOM 7439 O O . ILE B 1 178 ? 21.348 -1.628 3.395 1.00 18.18 178 ILE B O 1
ATOM 7455 N N . THR B 1 179 ? 19.611 -0.567 2.424 1.00 18.01 179 THR B N 1
ATOM 7456 C CA . THR B 1 179 ? 20.534 0.267 1.670 1.00 17.07 179 THR B CA 1
ATOM 7457 C C . THR B 1 179 ? 21.070 1.444 2.480 1.00 17.48 179 THR B C 1
ATOM 7458 O O . THR B 1 179 ? 20.379 2.036 3.312 1.00 19.33 179 THR B O 1
ATOM 7469 N N . GLN B 1 180 ? 22.220 1.882 2.020 1.00 17.93 180 GLN B N 1
ATOM 7470 C CA . GLN B 1 180 ? 22.752 3.206 2.268 1.00 19.27 180 GLN B CA 1
ATOM 7471 C C . GLN B 1 180 ? 21.680 4.216 1.892 1.00 18.45 180 GLN B C 1
ATOM 7472 O O . GLN B 1 180 ? 20.921 4.029 0.941 1.00 20.25 180 GLN B O 1
ATOM 7486 N N . LEU B 1 181 ? 21.698 5.351 2.573 1.00 19.53 181 LEU B N 1
ATOM 7487 C CA . LEU B 1 181 ? 20.778 6.423 2.243 1.00 19.13 181 LEU B CA 1
ATOM 7488 C C . LEU B 1 181 ? 21.023 6.878 0.793 1.00 19.55 181 LEU B C 1
ATOM 7489 O O . LEU B 1 181 ? 22.176 6.872 0.311 1.00 20.15 181 LEU B O 1
ATOM 7505 N N . PHE B 1 182 ? 19.914 7.281 0.148 1.00 19.76 182 PHE B N 1
ATOM 7506 C CA . PHE B 1 182 ? 20.012 7.833 -1.197 1.00 18.60 182 PHE B CA 1
ATOM 7507 C C . PHE B 1 182 ? 18.953 8.906 -1.349 1.00 18.83 182 PHE B C 1
ATOM 7508 O O . PHE B 1 182 ? 17.929 8.901 -0.661 1.00 19.43 182 PHE B O 1
ATOM 7525 N N . PHE B 1 183 ? 19.201 9.783 -2.341 1.00 20.11 183 PHE B N 1
ATOM 7526 C CA . PHE B 1 183 ? 18.320 10.898 -2.619 1.00 20.47 183 PHE B CA 1
ATOM 7527 C C . PHE B 1 183 ? 17.707 10.835 -4.020 1.00 19.99 183 PHE B C 1
ATOM 7528 O O . PHE B 1 183 ? 16.759 11.561 -4.295 1.00 22.32 183 PHE B O 1
ATOM 7545 N N . ASN B 1 184 ? 18.248 9.974 -4.872 1.00 21.08 184 ASN B N 1
ATOM 7546 C CA . ASN B 1 184 ? 17.765 9.814 -6.241 1.00 22.23 184 ASN B CA 1
ATOM 7547 C C . ASN B 1 184 ? 17.204 8.392 -6.370 1.00 19.63 184 ASN B C 1
ATOM 7548 O O . ASN B 1 184 ? 17.984 7.431 -6.380 1.00 21.63 184 ASN B O 1
ATOM 7559 N N . ASN B 1 185 ? 15.887 8.273 -6.378 1.00 20.04 185 ASN B N 1
ATOM 7560 C CA . ASN B 1 185 ? 15.246 6.958 -6.425 1.00 19.80 185 ASN B CA 1
ATOM 7561 C C . ASN B 1 185 ? 15.704 6.135 -7.619 1.00 19.88 185 ASN B C 1
ATOM 7562 O O . ASN B 1 185 ? 15.770 4.896 -7.509 1.00 20.75 185 ASN B O 1
ATOM 7573 N N . ALA B 1 186 ? 16.001 6.786 -8.752 1.00 20.77 186 ALA B N 1
ATOM 7574 C CA . ALA B 1 186 ? 16.412 6.013 -9.911 1.00 22.44 186 ALA B CA 1
ATOM 7575 C C . ALA B 1 186 ? 17.660 5.183 -9.633 1.00 22.64 186 ALA B C 1
ATOM 7576 O O . ALA B 1 186 ? 17.829 4.118 -10.223 1.00 21.94 186 ALA B O 1
ATOM 7583 N N . HIS B 1 187 ? 18.542 5.635 -8.735 1.00 20.38 187 HIS B N 1
ATOM 7584 C CA . HIS B 1 187 ? 19.754 4.893 -8.435 1.00 21.05 187 HIS B CA 1
ATOM 7585 C C . HIS B 1 187 ? 19.424 3.661 -7.592 1.00 19.70 187 HIS B C 1
ATOM 7586 O O . HIS B 1 187 ? 20.086 2.640 -7.757 1.00 22.39 187 HIS B O 1
ATOM 7600 N N . TYR B 1 188 ? 18.391 3.753 -6.757 1.00 17.87 188 TYR B N 1
ATOM 7601 C CA . TYR B 1 188 ? 17.931 2.596 -5.993 1.00 19.15 188 TYR B CA 1
ATOM 7602 C C . TYR B 1 188 ? 17.318 1.597 -6.968 1.00 19.34 188 TYR B C 1
ATOM 7603 O O . TYR B 1 188 ? 17.630 0.396 -6.931 1.00 20.53 188 TYR B O 1
ATOM 7621 N N . PHE B 1 189 ? 16.380 2.055 -7.803 1.00 19.70 189 PHE B N 1
ATOM 7622 C CA . PHE B 1 189 ? 15.771 1.148 -8.776 1.00 19.55 189 PHE B CA 1
ATOM 7623 C C . PHE B 1 189 ? 16.809 0.520 -9.703 1.00 19.90 189 PHE B C 1
ATOM 7624 O O . PHE B 1 189 ? 16.702 -0.680 -10.045 1.00 21.45 189 PHE B O 1
ATOM 7641 N N . GLY B 1 190 ? 17.811 1.273 -10.115 1.00 20.36 190 GLY B N 1
ATOM 7642 C CA . GLY B 1 190 ? 18.857 0.737 -10.966 1.00 20.23 190 GLY B CA 1
ATOM 7643 C C . GLY B 1 190 ? 19.683 -0.344 -10.295 1.00 20.88 190 GLY B C 1
ATOM 7644 O O . GLY B 1 190 ? 20.047 -1.362 -10.904 1.00 22.75 190 GLY B O 1
ATOM 7648 N N . PHE B 1 191 ? 19.942 -0.131 -9.007 1.00 21.83 191 PHE B N 1
ATOM 7649 C CA . PHE B 1 191 ? 20.665 -1.116 -8.217 1.00 20.49 191 PHE B CA 1
ATOM 7650 C C . PHE B 1 191 ? 19.848 -2.409 -8.155 1.00 20.89 191 PHE B C 1
ATOM 7651 O O . PHE B 1 191 ? 20.429 -3.497 -8.300 1.00 22.26 191 PHE B O 1
ATOM 7668 N N . LEU B 1 192 ? 18.534 -2.299 -7.905 1.00 20.96 192 LEU B N 1
ATOM 7669 C CA . LEU B 1 192 ? 17.680 -3.494 -7.871 1.00 21.15 192 LEU B CA 1
ATOM 7670 C C . LEU B 1 192 ? 17.739 -4.232 -9.205 1.00 21.34 192 LEU B C 1
ATOM 7671 O O . LEU B 1 192 ? 17.728 -5.475 -9.205 1.00 21.86 192 LEU B O 1
ATOM 7687 N N . GLU B 1 193 ? 17.754 -3.484 -10.328 1.00 21.43 193 GLU B N 1
ATOM 7688 C CA . GLU B 1 193 ? 17.839 -4.157 -11.624 1.00 23.13 193 GLU B CA 1
ATOM 7689 C C . GLU B 1 193 ? 19.183 -4.871 -11.790 1.00 21.54 193 GLU B C 1
ATOM 7690 O O . GLU B 1 193 ? 19.228 -6.015 -12.312 1.00 22.68 193 GLU B O 1
ATOM 7702 N N . ARG B 1 194 ? 20.305 -4.245 -11.382 1.00 22.23 194 ARG B N 1
ATOM 7703 C CA . ARG B 1 194 ? 21.616 -4.891 -11.450 1.00 23.79 194 ARG B CA 1
ATOM 7704 C C . ARG B 1 194 ? 21.582 -6.147 -10.583 1.00 20.51 194 ARG B C 1
ATOM 7705 O O . ARG B 1 194 ? 22.100 -7.182 -10.979 1.00 22.83 194 ARG B O 1
ATOM 7726 N N . ALA B 1 195 ? 20.952 -6.043 -9.397 1.00 21.69 195 ALA B N 1
ATOM 7727 C CA . ALA B 1 195 ? 20.881 -7.184 -8.504 1.00 20.18 195 ALA B CA 1
ATOM 7728 C C . ALA B 1 195 ? 20.058 -8.310 -9.126 1.00 19.70 195 ALA B C 1
ATOM 7729 O O . ALA B 1 195 ? 20.457 -9.483 -9.051 1.00 21.51 195 ALA B O 1
ATOM 7736 N N . ARG B 1 196 ? 18.934 -7.947 -9.756 1.00 19.08 196 ARG B N 1
ATOM 7737 C CA . ARG B 1 196 ? 18.101 -8.924 -10.442 1.00 19.49 196 ARG B CA 1
ATOM 7738 C C . ARG B 1 196 ? 18.856 -9.663 -11.554 1.00 20.28 196 ARG B C 1
ATOM 7739 O O . ARG B 1 196 ? 18.825 -10.905 -11.648 1.00 23.61 196 ARG B O 1
ATOM 7760 N N . ARG B 1 197 ? 19.621 -8.943 -12.355 1.00 22.19 197 ARG B N 1
ATOM 7761 C CA . ARG B 1 197 ? 20.337 -9.585 -13.455 1.00 23.80 197 ARG B CA 1
ATOM 7762 C C . ARG B 1 197 ? 21.460 -10.473 -12.898 1.00 25.19 197 ARG B C 1
ATOM 7763 O O . ARG B 1 197 ? 21.825 -11.448 -13.561 1.00 29.35 197 ARG B O 1
ATOM 7784 N N . ALA B 1 198 ? 21.965 -10.180 -11.673 1.00 23.99 198 ALA B N 1
ATOM 7785 C CA . ALA B 1 198 ? 22.999 -10.991 -11.005 1.00 25.07 198 ALA B CA 1
ATOM 7786 C C . ALA B 1 198 ? 22.405 -12.138 -10.177 1.00 26.26 198 ALA B C 1
ATOM 7787 O O . ALA B 1 198 ? 23.156 -12.843 -9.454 1.00 26.98 198 ALA B O 1
ATOM 7794 N N . GLY B 1 199 ? 21.088 -12.308 -10.246 1.00 22.75 199 GLY B N 1
ATOM 7795 C CA . GLY B 1 199 ? 20.419 -13.425 -9.572 1.00 21.97 199 GLY B CA 1
ATOM 7796 C C . GLY B 1 199 ? 20.256 -13.252 -8.051 1.00 22.29 199 GLY B C 1
ATOM 7797 O O . GLY B 1 199 ? 20.122 -14.253 -7.356 1.00 25.94 199 GLY B O 1
ATOM 7801 N N . ILE B 1 200 ? 20.198 -12.030 -7.565 1.00 23.75 200 ILE B N 1
ATOM 7802 C CA . ILE B 1 200 ? 20.007 -11.764 -6.144 1.00 21.65 200 ILE B CA 1
ATOM 7803 C C . ILE B 1 200 ? 18.526 -11.503 -5.913 1.00 21.56 200 ILE B C 1
ATOM 7804 O O . ILE B 1 200 ? 18.007 -10.500 -6.389 1.00 22.42 200 ILE B O 1
ATOM 7820 N N . GLY B 1 201 ? 17.893 -12.369 -5.100 1.00 21.76 201 GLY B N 1
ATOM 7821 C CA . GLY B 1 201 ? 16.475 -12.301 -4.877 1.00 21.80 201 GLY B CA 1
ATOM 7822 C C . GLY B 1 201 ? 16.068 -11.877 -3.454 1.00 20.20 201 GLY B C 1
ATOM 7823 O O . GLY B 1 201 ? 14.876 -11.700 -3.238 1.00 22.22 201 GLY B O 1
ATOM 7827 N N . ILE B 1 202 ? 17.037 -11.671 -2.543 1.00 21.88 202 ILE B N 1
ATOM 7828 C CA . ILE B 1 202 ? 16.670 -11.384 -1.162 1.00 20.32 202 ILE B CA 1
ATOM 7829 C C . ILE B 1 202 ? 16.007 -10.014 -1.077 1.00 18.34 202 ILE B C 1
ATOM 7830 O O . ILE B 1 202 ? 16.266 -9.122 -1.902 1.00 21.23 202 ILE B O 1
ATOM 7846 N N . PRO B 1 203 ? 15.130 -9.800 -0.073 1.00 19.42 203 PRO B N 1
ATOM 7847 C CA . PRO B 1 203 ? 14.592 -8.455 0.157 1.00 19.91 203 PRO B CA 1
ATOM 7848 C C . PRO B 1 203 ? 15.678 -7.417 0.390 1.00 20.54 203 PRO B C 1
ATOM 7849 O O . PRO B 1 203 ? 16.635 -7.656 1.126 1.00 19.56 203 PRO B O 1
ATOM 7860 N N . ILE B 1 204 ? 15.482 -6.250 -0.239 1.00 20.38 204 ILE B N 1
ATOM 7861 C CA . ILE B 1 204 ? 16.438 -5.152 -0.140 1.00 20.35 204 ILE B CA 1
ATOM 7862 C C . ILE B 1 204 ? 15.650 -3.900 0.176 1.00 22.19 204 ILE B C 1
ATOM 7863 O O . ILE B 1 204 ? 14.942 -3.390 -0.675 1.00 26.42 204 ILE B O 1
ATOM 7879 N N . LEU B 1 205 ? 15.820 -3.426 1.416 1.00 18.63 205 LEU B N 1
ATOM 7880 C CA . LEU B 1 205 ? 14.992 -2.351 1.968 1.00 18.04 205 LEU B CA 1
ATOM 7881 C C . LEU B 1 205 ? 15.688 -1.010 1.747 1.00 17.82 205 LEU B C 1
ATOM 7882 O O . LEU B 1 205 ? 16.837 -0.862 2.128 1.00 19.61 205 LEU B O 1
ATOM 7898 N N . PRO B 1 206 ? 15.003 -0.005 1.124 1.00 18.59 206 PRO B N 1
ATOM 7899 C CA . PRO B 1 206 ? 15.623 1.312 0.933 1.00 18.15 206 PRO B CA 1
ATOM 7900 C C . PRO B 1 206 ? 15.758 2.001 2.289 1.00 17.55 206 PRO B C 1
ATOM 7901 O O . PRO B 1 206 ? 14.752 2.090 3.037 1.00 19.48 206 PRO B O 1
ATOM 7912 N N . GLY B 1 207 ? 16.938 2.578 2.465 1.00 18.67 207 GLY B N 1
ATOM 7913 C CA . GLY B 1 207 ? 17.250 3.458 3.590 1.00 17.93 207 GLY B CA 1
ATOM 7914 C C . GLY B 1 207 ? 17.109 4.937 3.177 1.00 20.37 207 GLY B C 1
ATOM 7915 O O . GLY B 1 207 ? 17.685 5.369 2.177 1.00 20.83 207 GLY B O 1
ATOM 7919 N N . ILE B 1 208 ? 16.362 5.690 4.004 1.00 18.34 208 ILE B N 1
ATOM 7920 C CA . ILE B 1 208 ? 16.038 7.094 3.731 1.00 19.90 208 ILE B CA 1
ATOM 7921 C C . ILE B 1 208 ? 16.478 7.931 4.923 1.00 21.13 208 ILE B C 1
ATOM 7922 O O . ILE B 1 208 ? 16.064 7.638 6.055 1.00 21.59 208 ILE B O 1
ATOM 7938 N N . MET B 1 209 ? 17.244 8.986 4.638 1.00 20.88 209 MET B N 1
ATOM 7939 C CA . MET B 1 209 ? 17.548 9.983 5.640 1.00 20.29 209 MET B CA 1
ATOM 7940 C C . MET B 1 209 ? 17.206 11.355 5.055 1.00 20.19 209 MET B C 1
ATOM 7941 O O . MET B 1 209 ? 17.882 11.842 4.153 1.00 24.15 209 MET B O 1
ATOM 7955 N N . PRO B 1 210 ? 16.208 12.058 5.597 1.00 21.48 210 PRO B N 1
ATOM 7956 C CA . PRO B 1 210 ? 15.865 13.386 5.104 1.00 24.21 210 PRO B CA 1
ATOM 7957 C C . PRO B 1 210 ? 17.031 14.321 5.388 1.00 24.98 210 PRO B C 1
ATOM 7958 O O . PRO B 1 210 ? 17.655 14.226 6.449 1.00 24.70 210 PRO B O 1
ATOM 7969 N N . VAL B 1 211 ? 17.296 15.263 4.468 1.00 22.78 211 VAL B N 1
ATOM 7970 C CA . VAL B 1 211 ? 18.306 16.276 4.716 1.00 24.63 211 VAL B CA 1
ATOM 7971 C C . VAL B 1 211 ? 17.758 17.222 5.782 1.00 27.03 211 VAL B C 1
ATOM 7972 O O . VAL B 1 211 ? 16.668 17.752 5.616 1.00 25.74 211 VAL B O 1
ATOM 7985 N N . THR B 1 212 ? 18.503 17.386 6.894 1.00 25.70 212 THR B N 1
ATOM 7986 C CA . THR B 1 212 ? 18.098 18.316 7.936 1.00 24.59 212 THR B CA 1
ATOM 7987 C C . THR B 1 212 ? 19.053 19.507 8.082 1.00 24.08 212 THR B C 1
ATOM 7988 O O . THR B 1 212 ? 18.689 20.504 8.691 1.00 30.79 212 THR B O 1
ATOM 7999 N N . SER B 1 213 ? 20.291 19.405 7.598 1.00 25.03 213 SER B N 1
ATOM 8000 C CA . SER B 1 213 ? 21.180 20.557 7.622 1.00 25.97 213 SER B CA 1
ATOM 8001 C C . SER B 1 213 ? 22.122 20.530 6.416 1.00 26.18 213 SER B C 1
ATOM 8002 O O . SER B 1 213 ? 22.536 19.477 5.936 1.00 28.21 213 SER B O 1
ATOM 8010 N N . TYR B 1 214 ? 22.478 21.711 5.925 1.00 28.40 214 TYR B N 1
ATOM 8011 C CA . TYR B 1 214 ? 23.426 21.836 4.831 1.00 29.39 214 TYR B CA 1
ATOM 8012 C C . TYR B 1 214 ? 24.769 21.181 5.168 1.00 26.49 214 TYR B C 1
ATOM 8013 O O . TYR B 1 214 ? 25.378 20.585 4.270 1.00 27.73 214 TYR B O 1
ATOM 8031 N N . ARG B 1 215 ? 25.244 21.286 6.430 1.00 28.61 215 ARG B N 1
ATOM 8032 C CA . ARG B 1 215 ? 26.505 20.701 6.872 1.00 32.11 215 ARG B CA 1
ATOM 8033 C C . ARG B 1 215 ? 26.564 19.189 6.645 1.00 28.85 215 ARG B C 1
ATOM 8034 O O . ARG B 1 215 ? 27.665 18.654 6.493 1.00 29.81 215 ARG B O 1
ATOM 8055 N N . GLN B 1 216 ? 25.406 18.510 6.616 1.00 24.68 216 GLN B N 1
ATOM 8056 C CA . GLN B 1 216 ? 25.368 17.057 6.423 1.00 27.42 216 GLN B CA 1
ATOM 8057 C C . GLN B 1 216 ? 25.859 16.642 5.048 1.00 27.79 216 GLN B C 1
ATOM 8058 O O . GLN B 1 216 ? 26.241 15.486 4.875 1.00 27.14 216 GLN B O 1
ATOM 8072 N N . LEU B 1 217 ? 25.799 17.532 4.051 1.00 29.13 217 LEU B N 1
ATOM 8073 C CA . LEU B 1 217 ? 26.062 17.078 2.681 1.00 29.22 217 LEU B CA 1
ATOM 8074 C C . LEU B 1 217 ? 27.481 16.516 2.510 1.00 29.78 217 LEU B C 1
ATOM 8075 O O . LEU B 1 217 ? 27.667 15.611 1.693 1.00 28.40 217 LEU B O 1
ATOM 8091 N N . ARG B 1 218 ? 28.485 17.078 3.210 1.00 31.01 218 ARG B N 1
ATOM 8092 C CA . ARG B 1 218 ? 29.846 16.565 3.181 1.00 33.40 218 ARG B CA 1
ATOM 8093 C C . ARG B 1 218 ? 29.854 15.073 3.548 1.00 30.22 218 ARG B C 1
ATOM 8094 O O . ARG B 1 218 ? 30.453 14.283 2.834 1.00 30.15 218 ARG B O 1
ATOM 8115 N N . ARG B 1 219 ? 29.250 14.719 4.688 1.00 27.18 219 ARG B N 1
ATOM 8116 C CA A ARG B 1 219 ? 29.210 13.330 5.147 0.55 29.96 219 ARG B CA 1
ATOM 8117 C CA B ARG B 1 219 ? 29.200 13.336 5.146 0.45 29.97 219 ARG B CA 1
ATOM 8118 C C . ARG B 1 219 ? 28.426 12.502 4.124 1.00 25.95 219 ARG B C 1
ATOM 8119 O O . ARG B 1 219 ? 28.841 11.390 3.734 1.00 25.54 219 ARG B O 1
ATOM 8160 N N . PHE B 1 220 ? 27.284 13.018 3.692 1.00 24.24 220 PHE B N 1
ATOM 8161 C CA . PHE B 1 220 ? 26.466 12.227 2.767 1.00 21.67 220 PHE B CA 1
ATOM 8162 C C . PHE B 1 220 ? 27.239 11.857 1.491 1.00 23.87 220 PHE B C 1
ATOM 8163 O O . PHE B 1 220 ? 27.083 10.749 0.978 1.00 24.68 220 PHE B O 1
ATOM 8180 N N . THR B 1 221 ? 27.971 12.806 0.917 1.00 25.06 221 THR B N 1
ATOM 8181 C CA . THR B 1 221 ? 28.659 12.571 -0.341 1.00 27.12 221 THR B CA 1
ATOM 8182 C C . THR B 1 221 ? 29.978 11.833 -0.116 1.00 27.77 221 THR B C 1
ATOM 8183 O O . THR B 1 221 ? 30.252 10.878 -0.829 1.00 31.90 221 THR B O 1
ATOM 8194 N N . GLU B 1 222 ? 30.809 12.283 0.834 1.00 30.65 222 GLU B N 1
ATOM 8195 C CA . GLU B 1 222 ? 32.172 11.798 0.931 1.00 31.73 222 GLU B CA 1
ATOM 8196 C C . GLU B 1 222 ? 32.243 10.493 1.710 1.00 30.76 222 GLU B C 1
ATOM 8197 O O . GLU B 1 222 ? 33.051 9.620 1.352 1.00 36.09 222 GLU B O 1
ATOM 8209 N N . VAL B 1 223 ? 31.414 10.337 2.759 1.00 28.69 223 VAL B N 1
ATOM 8210 C CA . VAL B 1 223 ? 31.493 9.140 3.598 1.00 28.83 223 VAL B CA 1
ATOM 8211 C C . VAL B 1 223 ? 30.454 8.108 3.135 1.00 25.81 223 VAL B C 1
ATOM 8212 O O . VAL B 1 223 ? 30.780 6.934 2.882 1.00 26.77 223 VAL B O 1
ATOM 8225 N N . CYS B 1 224 ? 29.198 8.535 2.980 1.00 24.28 224 CYS B N 1
ATOM 8226 C CA . CYS B 1 224 ? 28.122 7.627 2.604 1.00 22.99 224 CYS B CA 1
ATOM 8227 C C . CYS B 1 224 ? 28.157 7.320 1.095 1.00 24.99 224 CYS B C 1
ATOM 8228 O O . CYS B 1 224 ? 27.687 6.260 0.680 1.00 25.35 224 CYS B O 1
ATOM 8236 N N . GLY B 1 225 ? 28.709 8.232 0.277 1.00 25.95 225 GLY B N 1
ATOM 8237 C CA . GLY B 1 225 ? 28.833 7.974 -1.159 1.00 24.77 225 GLY B CA 1
ATOM 8238 C C . GLY B 1 225 ? 27.564 8.293 -1.945 1.00 23.30 225 GLY B C 1
ATOM 8239 O O . GLY B 1 225 ? 27.445 7.870 -3.105 1.00 27.82 225 GLY B O 1
ATOM 8243 N N . ALA B 1 226 ? 26.628 9.041 -1.342 1.00 24.45 226 ALA B N 1
ATOM 8244 C CA . ALA B 1 226 ? 25.358 9.323 -1.982 1.00 23.50 226 ALA B CA 1
ATOM 8245 C C . ALA B 1 226 ? 25.510 10.548 -2.871 1.00 26.45 226 ALA B C 1
ATOM 8246 O O . ALA B 1 226 ? 26.169 11.514 -2.510 1.00 31.82 226 ALA B O 1
ATOM 8253 N N . SER B 1 227 ? 24.804 10.538 -3.998 1.00 25.19 227 SER B N 1
ATOM 8254 C CA . SER B 1 227 ? 24.772 11.705 -4.871 1.00 26.47 227 SER B CA 1
ATOM 8255 C C . SER B 1 227 ? 23.581 12.582 -4.467 1.00 24.16 227 SER B C 1
ATOM 8256 O O . SER B 1 227 ? 22.551 12.077 -3.999 1.00 25.62 227 SER B O 1
ATOM 8264 N N . ILE B 1 228 ? 23.734 13.894 -4.663 1.00 26.05 228 ILE B N 1
ATOM 8265 C CA . ILE B 1 228 ? 22.673 14.858 -4.398 1.00 25.50 228 ILE B CA 1
ATOM 8266 C C . ILE B 1 228 ? 22.190 15.360 -5.743 1.00 27.61 228 ILE B C 1
ATOM 8267 O O . ILE B 1 228 ? 22.964 16.008 -6.465 1.00 30.72 228 ILE B O 1
ATOM 8283 N N . PRO B 1 229 ? 20.936 15.021 -6.118 1.00 27.77 229 PRO B N 1
ATOM 8284 C CA . PRO B 1 229 ? 20.386 15.461 -7.400 1.00 32.78 229 PRO B CA 1
ATOM 8285 C C . PRO B 1 229 ? 20.470 16.973 -7.524 1.00 34.69 229 PRO B C 1
ATOM 8286 O O . PRO B 1 229 ? 20.336 17.679 -6.534 1.00 35.90 229 PRO B O 1
ATOM 8297 N N . GLY B 1 230 ? 20.609 17.446 -8.770 1.00 38.12 230 GLY B N 1
ATOM 8298 C CA . GLY B 1 230 ? 20.940 18.841 -9.017 1.00 43.22 230 GLY B CA 1
ATOM 8299 C C . GLY B 1 230 ? 19.939 19.813 -8.362 1.00 41.56 230 GLY B C 1
ATOM 8300 O O . GLY B 1 230 ? 20.345 20.796 -7.720 1.00 50.55 230 GLY B O 1
ATOM 8304 N N . PRO B 1 231 ? 18.607 19.603 -8.604 1.00 43.61 231 PRO B N 1
ATOM 8305 C CA . PRO B 1 231 ? 17.571 20.510 -8.096 1.00 46.44 231 PRO B CA 1
ATOM 8306 C C . PRO B 1 231 ? 17.573 20.599 -6.577 1.00 39.61 231 PRO B C 1
ATOM 8307 O O . PRO B 1 231 ? 17.401 21.668 -6.008 1.00 44.09 231 PRO B O 1
ATOM 8318 N N . LEU B 1 232 ? 17.758 19.452 -5.917 1.00 36.45 232 LEU B N 1
ATOM 8319 C CA . LEU B 1 232 ? 17.857 19.446 -4.466 1.00 34.71 232 LEU B CA 1
ATOM 8320 C C . LEU B 1 232 ? 19.090 20.235 -4.028 1.00 35.24 232 LEU B C 1
ATOM 8321 O O . LEU B 1 232 ? 19.041 20.986 -3.051 1.00 35.12 232 LEU B O 1
ATOM 8337 N N . LEU B 1 233 ? 20.223 19.965 -4.677 1.00 35.01 233 LEU B N 1
ATOM 8338 C CA . LEU B 1 233 ? 21.470 20.598 -4.285 1.00 36.45 233 LEU B CA 1
ATOM 8339 C C . LEU B 1 233 ? 21.361 22.118 -4.466 1.00 43.34 233 LEU B C 1
ATOM 8340 O O . LEU B 1 233 ? 21.820 22.841 -3.592 1.00 43.68 233 LEU B O 1
ATOM 8356 N N . ALA B 1 234 ? 20.665 22.550 -5.531 1.00 46.25 234 ALA B N 1
ATOM 8357 C CA . ALA B 1 234 ? 20.453 23.974 -5.803 1.00 49.44 234 ALA B CA 1
ATOM 8358 C C . ALA B 1 234 ? 19.715 24.652 -4.650 1.00 49.46 234 ALA B C 1
ATOM 8359 O O . ALA B 1 234 ? 20.148 25.698 -4.149 1.00 53.13 234 ALA B O 1
ATOM 8366 N N . LYS B 1 235 ? 18.586 24.054 -4.251 1.00 42.48 235 LYS B N 1
ATOM 8367 C CA . LYS B 1 235 ? 17.756 24.589 -3.189 1.00 39.56 235 LYS B CA 1
ATOM 8368 C C . LYS B 1 235 ? 18.546 24.689 -1.890 1.00 48.42 235 LYS B C 1
ATOM 8369 O O . LYS B 1 235 ? 18.443 25.673 -1.155 1.00 46.28 235 LYS B O 1
ATOM 8388 N N . LEU B 1 236 ? 19.350 23.663 -1.603 1.00 42.10 236 LEU B N 1
ATOM 8389 C CA . LEU B 1 236 ? 20.059 23.651 -0.338 1.00 49.43 236 LEU B CA 1
ATOM 8390 C C . LEU B 1 236 ? 21.125 24.742 -0.327 1.00 36.08 236 LEU B C 1
ATOM 8391 O O . LEU B 1 236 ? 21.300 25.367 0.716 1.00 49.37 236 LEU B O 1
ATOM 8407 N N . GLU B 1 237 ? 21.873 24.855 -1.436 1.00 38.22 237 GLU B N 1
ATOM 8408 C CA . GLU B 1 237 ? 22.942 25.839 -1.593 1.00 46.68 237 GLU B CA 1
ATOM 8409 C C . GLU B 1 237 ? 22.426 27.247 -1.309 1.00 56.16 237 GLU B C 1
ATOM 8410 O O . GLU B 1 237 ? 23.140 28.045 -0.710 1.00 64.77 237 GLU B O 1
ATOM 8422 N N . ARG B 1 238 ? 21.166 27.494 -1.661 1.00 44.93 238 ARG B N 1
ATOM 8423 C CA . ARG B 1 238 ? 20.563 28.817 -1.586 1.00 58.33 238 ARG B CA 1
ATOM 8424 C C . ARG B 1 238 ? 20.057 29.113 -0.176 1.00 60.70 238 ARG B C 1
ATOM 8425 O O . ARG B 1 238 ? 19.937 30.282 0.190 1.00 83.94 238 ARG B O 1
ATOM 8431 N N . HIS B 1 239 ? 19.701 28.059 0.579 1.00 52.54 239 HIS B N 1
ATOM 8432 C CA . HIS B 1 239 ? 19.061 28.200 1.886 1.00 45.37 239 HIS B CA 1
ATOM 8433 C C . HIS B 1 239 ? 19.931 27.737 3.067 1.00 42.17 239 HIS B C 1
ATOM 8434 O O . HIS B 1 239 ? 19.395 27.578 4.175 1.00 53.76 239 HIS B O 1
ATOM 8448 N N . GLN B 1 240 ? 21.268 27.592 2.823 1.00 50.67 240 GLN B N 1
ATOM 8449 C CA . GLN B 1 240 ? 22.229 27.033 3.815 1.00 50.60 240 GLN B CA 1
ATOM 8450 C C . GLN B 1 240 ? 22.011 27.678 5.190 1.00 65.43 240 GLN B C 1
ATOM 8451 O O . GLN B 1 240 ? 22.102 27.004 6.233 1.00 48.79 240 GLN B O 1
ATOM 8465 N N . ASP B 1 241 ? 21.776 29.003 5.193 1.00 64.70 241 ASP B N 1
ATOM 8466 C CA . ASP B 1 241 ? 21.777 29.747 6.447 1.00 58.59 241 ASP B CA 1
ATOM 8467 C C . ASP B 1 241 ? 20.365 29.908 6.990 1.00 61.65 241 ASP B C 1
ATOM 8468 O O . ASP B 1 241 ? 20.173 30.649 7.953 1.00 61.22 241 ASP B O 1
ATOM 8477 N N . ASP B 1 242 ? 19.396 29.247 6.346 1.00 52.23 242 ASP B N 1
ATOM 8478 C CA . ASP B 1 242 ? 18.009 29.237 6.797 1.00 54.30 242 ASP B CA 1
ATOM 8479 C C . ASP B 1 242 ? 17.669 27.806 7.231 1.00 57.48 242 ASP B C 1
ATOM 8480 O O . ASP B 1 242 ? 17.067 27.052 6.464 1.00 51.47 242 ASP B O 1
ATOM 8489 N N . PRO B 1 243 ? 18.038 27.351 8.449 1.00 45.54 243 PRO B N 1
ATOM 8490 C CA . PRO B 1 243 ? 17.778 25.959 8.833 1.00 47.03 243 PRO B CA 1
ATOM 8491 C C . PRO B 1 243 ? 16.324 25.509 8.732 1.00 52.45 243 PRO B C 1
ATOM 8492 O O . PRO B 1 243 ? 16.047 24.349 8.434 1.00 46.38 243 PRO B O 1
ATOM 8503 N N . LYS B 1 244 ? 15.387 26.419 8.987 1.00 53.67 244 LYS B N 1
ATOM 8504 C CA . LYS B 1 244 ? 13.981 26.045 8.941 1.00 50.53 244 LYS B CA 1
ATOM 8505 C C . LYS B 1 244 ? 13.602 25.643 7.521 1.00 54.98 244 LYS B C 1
ATOM 8506 O O . LYS B 1 244 ? 12.793 24.700 7.330 1.00 52.83 244 LYS B O 1
ATOM 8525 N N . ALA B 1 245 ? 14.169 26.410 6.569 1.00 41.91 245 ALA B N 1
ATOM 8526 C CA . ALA B 1 245 ? 13.933 26.188 5.155 1.00 42.50 245 ALA B CA 1
ATOM 8527 C C . ALA B 1 245 ? 14.639 24.907 4.713 1.00 37.87 245 ALA B C 1
ATOM 8528 O O . ALA B 1 245 ? 14.102 24.187 3.877 1.00 33.31 245 ALA B O 1
ATOM 8535 N N . VAL B 1 246 ? 15.854 24.666 5.195 1.00 36.15 246 VAL B N 1
ATOM 8536 C CA . VAL B 1 246 ? 16.561 23.422 4.877 1.00 36.08 246 VAL B CA 1
ATOM 8537 C C . VAL B 1 246 ? 15.760 22.216 5.351 1.00 36.85 246 VAL B C 1
ATOM 8538 O O . VAL B 1 246 ? 15.609 21.260 4.587 1.00 35.26 246 VAL B O 1
ATOM 8551 N N . LEU B 1 247 ? 15.181 22.272 6.546 1.00 36.04 247 LEU B N 1
ATOM 8552 C CA . LEU B 1 247 ? 14.399 21.156 7.074 1.00 33.00 247 LEU B CA 1
ATOM 8553 C C . LEU B 1 247 ? 13.210 20.891 6.150 1.00 33.20 247 LEU B C 1
ATOM 8554 O O . LEU B 1 247 ? 12.899 19.756 5.834 1.00 31.10 247 LEU B O 1
ATOM 8570 N N . GLU B 1 248 ? 12.536 21.947 5.710 1.00 31.21 248 GLU B N 1
ATOM 8571 C CA . GLU B 1 248 ? 11.385 21.853 4.837 1.00 33.63 248 GLU B CA 1
ATOM 8572 C C . GLU B 1 248 ? 11.770 21.228 3.492 1.00 31.53 248 GLU B C 1
ATOM 8573 O O . GLU B 1 248 ? 11.044 20.357 3.012 1.00 28.86 248 GLU B O 1
ATOM 8585 N N . ILE B 1 249 ? 12.896 21.684 2.900 1.00 29.41 249 ILE B N 1
ATOM 8586 C CA . ILE B 1 249 ? 13.427 21.127 1.660 1.00 30.26 249 ILE B CA 1
ATOM 8587 C C . ILE B 1 249 ? 13.683 19.626 1.829 1.00 25.78 249 ILE B C 1
ATOM 8588 O O . ILE B 1 249 ? 13.254 18.808 1.007 1.00 26.36 249 ILE B O 1
ATOM 8604 N N . GLY B 1 250 ? 14.397 19.247 2.875 1.00 25.97 250 GLY B N 1
ATOM 8605 C CA . GLY B 1 250 ? 14.706 17.845 3.116 1.00 27.16 250 GLY B CA 1
ATOM 8606 C C . GLY B 1 250 ? 13.466 16.997 3.327 1.00 27.65 250 GLY B C 1
ATOM 8607 O O . GLY B 1 250 ? 13.370 15.852 2.840 1.00 24.66 250 GLY B O 1
ATOM 8611 N N . VAL B 1 251 ? 12.536 17.503 4.115 1.00 25.60 251 VAL B N 1
ATOM 8612 C CA . VAL B 1 251 ? 11.325 16.762 4.396 1.00 23.99 251 VAL B CA 1
ATOM 8613 C C . VAL B 1 251 ? 10.522 16.546 3.116 1.00 23.01 251 VAL B C 1
ATOM 8614 O O . VAL B 1 251 ? 10.086 15.420 2.836 1.00 25.69 251 VAL B O 1
ATOM 8627 N N . GLU B 1 252 ? 10.313 17.608 2.350 1.00 24.47 252 GLU B N 1
ATOM 8628 C CA . GLU B 1 252 ? 9.542 17.475 1.118 1.00 24.44 252 GLU B CA 1
ATOM 8629 C C . GLU B 1 252 ? 10.232 16.501 0.148 1.00 24.35 252 GLU B C 1
ATOM 8630 O O . GLU B 1 252 ? 9.557 15.688 -0.513 1.00 24.14 252 GLU B O 1
ATOM 8642 N N . HIS B 1 253 ? 11.568 16.578 0.053 1.00 23.55 253 HIS B N 1
ATOM 8643 C CA . HIS B 1 253 ? 12.287 15.683 -0.852 1.00 21.26 253 HIS B CA 1
ATOM 8644 C C . HIS B 1 253 ? 12.073 14.221 -0.457 1.00 21.99 253 HIS B C 1
ATOM 8645 O O . HIS B 1 253 ? 11.739 13.384 -1.276 1.00 22.16 253 HIS B O 1
ATOM 8659 N N . ALA B 1 254 ? 12.221 13.939 0.828 1.00 22.00 254 ALA B N 1
ATOM 8660 C CA . ALA B 1 254 ? 12.017 12.600 1.358 1.00 20.15 254 ALA B CA 1
ATOM 8661 C C . ALA B 1 254 ? 10.570 12.134 1.160 1.00 22.13 254 ALA B C 1
ATOM 8662 O O . ALA B 1 254 ? 10.337 10.959 0.836 1.00 22.12 254 ALA B O 1
ATOM 8669 N N . VAL B 1 255 ? 9.579 13.012 1.360 1.00 22.09 255 VAL B N 1
ATOM 8670 C CA . VAL B 1 255 ? 8.190 12.640 1.134 1.00 22.44 255 VAL B CA 1
ATOM 8671 C C . VAL B 1 255 ? 8.030 12.147 -0.305 1.00 22.79 255 VAL B C 1
ATOM 8672 O O . VAL B 1 255 ? 7.372 11.128 -0.547 1.00 22.94 255 VAL B O 1
ATOM 8685 N N . ARG B 1 256 ? 8.532 12.944 -1.275 1.00 21.91 256 ARG B N 1
ATOM 8686 C CA . ARG B 1 256 ? 8.316 12.565 -2.680 1.00 23.72 256 ARG B CA 1
ATOM 8687 C C . ARG B 1 256 ? 9.040 11.237 -2.962 1.00 22.06 256 ARG B C 1
ATOM 8688 O O . ARG B 1 256 ? 8.514 10.404 -3.712 1.00 23.01 256 ARG B O 1
ATOM 8709 N N . GLN B 1 257 ? 10.252 11.053 -2.409 1.00 20.32 257 GLN B N 1
ATOM 8710 C CA . GLN B 1 257 ? 10.980 9.801 -2.606 1.00 20.23 257 GLN B CA 1
ATOM 8711 C C . GLN B 1 257 ? 10.137 8.641 -2.095 1.00 21.24 257 GLN B C 1
ATOM 8712 O O . GLN B 1 257 ? 9.977 7.608 -2.773 1.00 20.86 257 GLN B O 1
ATOM 8726 N N . VAL B 1 258 ? 9.710 8.748 -0.839 1.00 18.76 258 VAL B N 1
ATOM 8727 C CA . VAL B 1 258 ? 9.042 7.618 -0.210 1.00 19.74 258 VAL B CA 1
ATOM 8728 C C . VAL B 1 258 ? 7.698 7.344 -0.908 1.00 21.91 258 VAL B C 1
ATOM 8729 O O . VAL B 1 258 ? 7.289 6.180 -1.013 1.00 20.19 258 VAL B O 1
ATOM 8742 N N . ALA B 1 259 ? 6.948 8.384 -1.315 1.00 21.41 259 ALA B N 1
ATOM 8743 C CA . ALA B 1 259 ? 5.679 8.175 -2.003 1.00 20.11 259 ALA B CA 1
ATOM 8744 C C . ALA B 1 259 ? 5.907 7.245 -3.203 1.00 20.30 259 ALA B C 1
ATOM 8745 O O . ALA B 1 259 ? 5.149 6.311 -3.439 1.00 22.59 259 ALA B O 1
ATOM 8752 N N . GLU B 1 260 ? 6.962 7.505 -3.969 1.00 19.66 260 GLU B N 1
ATOM 8753 C CA . GLU B 1 260 ? 7.222 6.715 -5.163 1.00 20.99 260 GLU B CA 1
ATOM 8754 C C . GLU B 1 260 ? 7.675 5.303 -4.770 1.00 20.37 260 GLU B C 1
ATOM 8755 O O . GLU B 1 260 ? 7.225 4.343 -5.405 1.00 22.38 260 GLU B O 1
ATOM 8767 N N . LEU B 1 261 ? 8.537 5.167 -3.750 1.00 19.99 261 LEU B N 1
ATOM 8768 C CA . LEU B 1 261 ? 8.975 3.837 -3.330 1.00 19.62 261 LEU B CA 1
ATOM 8769 C C . LEU B 1 261 ? 7.780 2.995 -2.888 1.00 20.27 261 LEU B C 1
ATOM 8770 O O . LEU B 1 261 ? 7.672 1.811 -3.225 1.00 20.88 261 LEU B O 1
ATOM 8786 N N . LEU B 1 262 ? 6.840 3.598 -2.168 1.00 19.30 262 LEU B N 1
ATOM 8787 C CA . LEU B 1 262 ? 5.677 2.884 -1.695 1.00 21.92 262 LEU B CA 1
ATOM 8788 C C . LEU B 1 262 ? 4.781 2.493 -2.870 1.00 22.03 262 LEU B C 1
ATOM 8789 O O . LEU B 1 262 ? 4.234 1.407 -2.911 1.00 25.91 262 LEU B O 1
ATOM 8805 N N . GLU B 1 263 ? 4.671 3.368 -3.869 1.00 22.52 263 GLU B N 1
ATOM 8806 C CA . GLU B 1 263 ? 3.870 3.039 -5.058 1.00 25.26 263 GLU B CA 1
ATOM 8807 C C . GLU B 1 263 ? 4.539 1.893 -5.842 1.00 25.67 263 GLU B C 1
ATOM 8808 O O . GLU B 1 263 ? 3.849 1.145 -6.556 1.00 27.74 263 GLU B O 1
ATOM 8820 N N . ALA B 1 264 ? 5.867 1.754 -5.685 1.00 23.33 264 ALA B N 1
ATOM 8821 C CA . ALA B 1 264 ? 6.651 0.711 -6.348 1.00 23.87 264 ALA B CA 1
ATOM 8822 C C . ALA B 1 264 ? 6.685 -0.591 -5.545 1.00 28.73 264 ALA B C 1
ATOM 8823 O O . ALA B 1 264 ? 7.482 -1.484 -5.877 1.00 34.16 264 ALA B O 1
ATOM 8830 N N . GLY B 1 265 ? 5.902 -0.634 -4.447 1.00 26.66 265 GLY B N 1
ATOM 8831 C CA . GLY B 1 265 ? 5.699 -1.852 -3.672 1.00 28.38 265 GLY B CA 1
ATOM 8832 C C . GLY B 1 265 ? 6.976 -2.360 -2.995 1.00 27.30 265 GLY B C 1
ATOM 8833 O O . GLY B 1 265 ? 7.136 -3.570 -2.852 1.00 30.55 265 GLY B O 1
ATOM 8837 N N . VAL B 1 266 ? 7.863 -1.453 -2.547 1.00 21.50 266 VAL B N 1
ATOM 8838 C CA . VAL B 1 266 ? 9.029 -1.878 -1.780 1.00 22.24 266 VAL B CA 1
ATOM 8839 C C . VAL B 1 266 ? 8.577 -2.701 -0.562 1.00 24.45 266 VAL B C 1
ATOM 8840 O O . VAL B 1 266 ? 7.467 -2.489 -0.030 1.00 23.53 266 VAL B O 1
ATOM 8853 N N . GLU B 1 267 ? 9.455 -3.628 -0.132 1.00 21.61 267 GLU B N 1
ATOM 8854 C CA . GLU B 1 267 ? 9.097 -4.513 0.990 1.00 21.21 267 GLU B CA 1
ATOM 8855 C C . GLU B 1 267 ? 9.039 -3.736 2.301 1.00 20.27 267 GLU B C 1
ATOM 8856 O O . GLU B 1 267 ? 8.390 -4.193 3.220 1.00 23.48 267 GLU B O 1
ATOM 8868 N N . GLY B 1 268 ? 9.688 -2.573 2.364 1.00 21.01 268 GLY B N 1
ATOM 8869 C CA . GLY B 1 268 ? 9.688 -1.736 3.558 1.00 22.10 268 GLY B CA 1
ATOM 8870 C C . GLY B 1 268 ? 10.466 -0.453 3.288 1.00 19.89 268 GLY B C 1
ATOM 8871 O O . GLY B 1 268 ? 11.056 -0.288 2.214 1.00 22.61 268 GLY B O 1
ATOM 8875 N N . VAL B 1 269 ? 10.455 0.452 4.276 1.00 19.78 269 VAL B N 1
ATOM 8876 C CA . VAL B 1 269 ? 11.301 1.633 4.250 1.00 19.92 269 VAL B CA 1
ATOM 8877 C C . VAL B 1 269 ? 11.982 1.702 5.612 1.00 20.40 269 VAL B C 1
ATOM 8878 O O . VAL B 1 269 ? 11.277 1.591 6.639 1.00 20.70 269 VAL B O 1
ATOM 8891 N N . HIS B 1 270 ? 13.293 1.935 5.579 1.00 18.73 270 HIS B N 1
ATOM 8892 C CA . HIS B 1 270 ? 14.133 2.100 6.770 1.00 17.89 270 HIS B CA 1
ATOM 8893 C C . HIS B 1 270 ? 14.498 3.577 6.913 1.00 18.97 270 HIS B C 1
ATOM 8894 O O . HIS B 1 270 ? 15.124 4.143 6.028 1.00 20.33 270 HIS B O 1
ATOM 8908 N N . PHE B 1 271 ? 14.112 4.204 8.032 1.00 18.91 271 PHE B N 1
ATOM 8909 C CA . PHE B 1 271 ? 14.383 5.616 8.223 1.00 19.76 271 PHE B CA 1
ATOM 8910 C C . PHE B 1 271 ? 15.553 5.804 9.187 1.00 20.00 271 PHE B C 1
ATOM 8911 O O . PHE B 1 271 ? 15.508 5.386 10.334 1.00 23.03 271 PHE B O 1
ATOM 8928 N N . TYR B 1 272 ? 16.547 6.529 8.732 1.00 20.39 272 TYR B N 1
ATOM 8929 C CA . TYR B 1 272 ? 17.639 6.998 9.561 1.00 20.06 272 TYR B CA 1
ATOM 8930 C C . TYR B 1 272 ? 17.198 8.291 10.226 1.00 19.94 272 TYR B C 1
ATOM 8931 O O . TYR B 1 272 ? 16.924 9.289 9.579 1.00 23.23 272 TYR B O 1
ATOM 8949 N N . THR B 1 273 ? 17.091 8.236 11.544 1.00 21.39 273 THR B N 1
ATOM 8950 C CA . THR B 1 273 ? 16.451 9.281 12.311 1.00 23.26 273 THR B CA 1
ATOM 8951 C C . THR B 1 273 ? 17.391 9.830 13.376 1.00 23.45 273 THR B C 1
ATOM 8952 O O . THR B 1 273 ? 17.607 9.158 14.380 1.00 23.82 273 THR B O 1
ATOM 8963 N N . LEU B 1 274 ? 17.845 11.088 13.230 1.00 22.55 274 LEU B N 1
ATOM 8964 C CA . LEU B 1 274 ? 18.557 11.751 14.315 1.00 23.86 274 LEU B CA 1
ATOM 8965 C C . LEU B 1 274 ? 17.625 11.857 15.521 1.00 23.43 274 LEU B C 1
ATOM 8966 O O . LEU B 1 274 ? 16.432 12.123 15.401 1.00 25.74 274 LEU B O 1
ATOM 8982 N N . ASN B 1 275 ? 18.183 11.571 16.698 1.00 26.10 275 ASN B N 1
ATOM 8983 C CA . ASN B 1 275 ? 17.371 11.363 17.873 1.00 25.73 275 ASN B CA 1
ATOM 8984 C C . ASN B 1 275 ? 16.479 12.564 18.184 1.00 26.77 275 ASN B C 1
ATOM 8985 O O . ASN B 1 275 ? 15.329 12.381 18.602 1.00 28.10 275 ASN B O 1
ATOM 8996 N N . LYS B 1 276 ? 16.997 13.786 17.952 1.00 29.88 276 LYS B N 1
ATOM 8997 C CA . LYS B 1 276 ? 16.275 14.982 18.355 1.00 30.35 276 LYS B CA 1
ATOM 8998 C C . LYS B 1 276 ? 15.604 15.646 17.144 1.00 27.79 276 LYS B C 1
ATOM 8999 O O . LYS B 1 276 ? 15.021 16.724 17.282 1.00 35.97 276 LYS B O 1
ATOM 9018 N N . SER B 1 277 ? 15.688 15.053 15.958 1.00 26.79 277 SER B N 1
ATOM 9019 C CA . SER B 1 277 ? 15.115 15.667 14.758 1.00 32.25 277 SER B CA 1
ATOM 9020 C C . SER B 1 277 ? 13.661 15.220 14.578 1.00 27.70 277 SER B C 1
ATOM 9021 O O . SER B 1 277 ? 13.353 14.018 14.688 1.00 28.58 277 SER B O 1
ATOM 9029 N N . PRO B 1 278 ? 12.736 16.163 14.276 1.00 27.85 278 PRO B N 1
ATOM 9030 C CA . PRO B 1 278 ? 11.366 15.803 13.920 1.00 28.86 278 PRO B CA 1
ATOM 9031 C C . PRO B 1 278 ? 11.192 15.422 12.447 1.00 26.54 278 PRO B C 1
ATOM 9032 O O . PRO B 1 278 ? 10.068 15.167 12.062 1.00 27.72 278 PRO B O 1
ATOM 9043 N N . ALA B 1 279 ? 12.279 15.377 11.657 1.00 25.05 279 ALA B N 1
ATOM 9044 C CA . ALA B 1 279 ? 12.125 15.240 10.202 1.00 25.31 279 ALA B CA 1
ATOM 9045 C C . ALA B 1 279 ? 11.419 13.941 9.817 1.00 25.88 279 ALA B C 1
ATOM 9046 O O . ALA B 1 279 ? 10.548 13.933 8.942 1.00 25.82 279 ALA B O 1
ATOM 9053 N N . THR B 1 280 ? 11.789 12.824 10.453 1.00 26.38 280 THR B N 1
ATOM 9054 C CA . THR B 1 280 ? 11.150 11.571 10.095 1.00 25.51 280 THR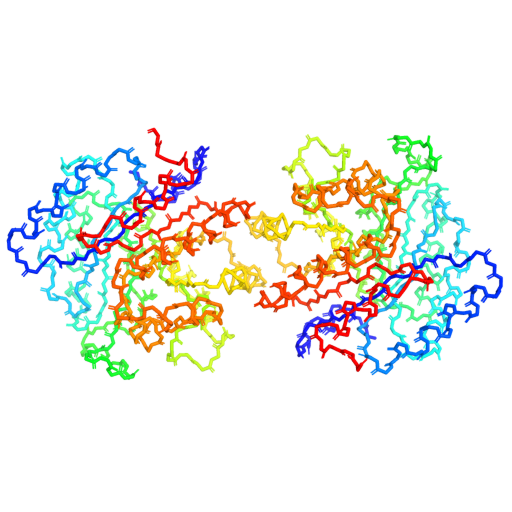 B CA 1
ATOM 9055 C C . THR B 1 280 ? 9.655 11.591 10.426 1.00 24.76 280 THR B C 1
ATOM 9056 O O . THR B 1 280 ? 8.808 11.138 9.645 1.00 26.91 280 THR B O 1
ATOM 9067 N N . ARG B 1 281 ? 9.318 12.147 11.584 1.00 26.40 281 ARG B N 1
ATOM 9068 C CA . ARG B 1 281 ? 7.927 12.248 12.006 1.00 28.78 281 ARG B CA 1
ATOM 9069 C C . ARG B 1 281 ? 7.164 13.114 11.006 1.00 26.81 281 ARG B C 1
ATOM 9070 O O . ARG B 1 281 ? 6.034 12.771 10.639 1.00 30.55 281 ARG B O 1
ATOM 9091 N N . MET B 1 282 ? 7.787 14.222 10.548 1.00 27.74 282 MET B N 1
ATOM 9092 C CA . MET B 1 282 ? 7.135 15.101 9.579 1.00 27.45 282 MET B CA 1
ATOM 9093 C C . MET B 1 282 ? 6.905 14.374 8.244 1.00 25.02 282 MET B C 1
ATOM 9094 O O . MET B 1 282 ? 5.872 14.554 7.619 1.00 29.40 282 MET B O 1
ATOM 9108 N N . VAL B 1 283 ? 7.861 13.559 7.822 1.00 24.82 283 VAL B N 1
ATOM 9109 C CA . VAL B 1 283 ? 7.720 12.775 6.598 1.00 25.55 283 VAL B CA 1
ATOM 9110 C C . VAL B 1 283 ? 6.518 11.838 6.715 1.00 28.54 283 VAL B C 1
ATOM 9111 O O . VAL B 1 283 ? 5.680 11.790 5.818 1.00 25.83 283 VAL B O 1
ATOM 9124 N N . LEU B 1 284 ? 6.419 11.119 7.843 1.00 25.23 284 LEU B N 1
ATOM 9125 C CA . LEU B 1 284 ? 5.351 10.155 8.036 1.00 27.38 284 LEU B CA 1
ATOM 9126 C C . LEU B 1 284 ? 3.983 10.851 8.091 1.00 27.57 284 LEU B C 1
ATOM 9127 O O . LEU B 1 284 ? 2.990 10.314 7.582 1.00 29.30 284 LEU B O 1
ATOM 9143 N N . GLU B 1 285 ? 3.920 12.045 8.723 1.00 27.10 285 GLU B N 1
ATOM 9144 C CA . GLU B 1 285 ? 2.680 12.815 8.772 1.00 29.23 285 GLU B CA 1
ATOM 9145 C C . GLU B 1 285 ? 2.260 13.233 7.355 1.00 26.91 285 GLU B C 1
ATOM 9146 O O . GLU B 1 285 ? 1.120 13.056 6.972 1.00 30.63 285 GLU B O 1
ATOM 9158 N N . ARG B 1 286 ? 3.208 13.699 6.542 1.00 26.51 286 ARG B N 1
ATOM 9159 C CA . ARG B 1 286 ? 2.854 14.234 5.232 1.00 31.36 286 ARG B CA 1
ATOM 9160 C C . ARG B 1 286 ? 2.395 13.125 4.296 1.00 30.44 286 ARG B C 1
ATOM 9161 O O . ARG B 1 286 ? 1.663 13.395 3.351 1.00 32.59 286 ARG B O 1
ATOM 9182 N N . LEU B 1 287 ? 2.864 11.909 4.545 1.00 28.41 287 LEU B N 1
ATOM 9183 C CA . LEU B 1 287 ? 2.458 10.716 3.803 1.00 31.64 287 LEU B CA 1
ATOM 9184 C C . LEU B 1 287 ? 1.152 10.117 4.311 1.00 27.90 287 LEU B C 1
ATOM 9185 O O . LEU B 1 287 ? 0.686 9.143 3.727 1.00 33.14 287 LEU B O 1
ATOM 9201 N N . GLY B 1 288 ? 0.599 10.629 5.420 1.00 28.61 288 GLY B N 1
ATOM 9202 C CA . GLY B 1 288 ? -0.634 10.102 5.954 1.00 31.42 288 GLY B CA 1
ATOM 9203 C C . GLY B 1 288 ? -0.434 8.823 6.763 1.00 31.60 288 GLY B C 1
ATOM 9204 O O . GLY B 1 288 ? -1.382 8.054 6.934 1.00 35.00 288 GLY B O 1
ATOM 9208 N N . LEU B 1 289 ? 0.798 8.578 7.219 1.00 31.23 289 LEU B N 1
ATOM 9209 C CA . LEU B 1 289 ? 1.089 7.369 7.985 1.00 30.66 289 LEU B CA 1
ATOM 9210 C C . LEU B 1 289 ? 0.984 7.603 9.488 1.00 33.80 289 LEU B C 1
ATOM 9211 O O . LEU B 1 289 ? 0.882 6.636 10.232 1.00 34.85 289 LEU B O 1
ATOM 9227 N N . ARG B 1 290 ? 0.987 8.856 9.922 1.00 31.57 290 ARG B N 1
ATOM 9228 C CA . ARG B 1 290 ? 0.857 9.159 11.345 1.00 34.54 290 ARG B CA 1
ATOM 9229 C C . ARG B 1 290 ? -0.083 10.337 11.429 1.00 43.52 290 ARG B C 1
ATOM 9230 O O . ARG B 1 290 ? -0.135 11.093 10.471 1.00 43.03 290 ARG B O 1
ATOM 9251 N N . PRO B 1 291 ? -0.832 10.513 12.539 1.00 41.02 291 PRO B N 1
ATOM 9252 C CA . PRO B 1 291 ? -1.738 11.655 12.689 1.00 49.26 291 PRO B CA 1
ATOM 9253 C C . PRO B 1 291 ? -0.942 12.971 12.704 1.00 56.45 291 PRO B C 1
ATOM 9254 O O . PRO B 1 291 ? 0.176 12.972 13.220 1.00 45.65 291 PRO B O 1
#

Radius of gyration: 26.81 Å; Cα contacts (8 Å, |Δi|>4): 1081; chains: 2; bounding box: 61×57×80 Å

Nearest PDB structures (foldseek):
  8eac-assembly1_A  TM=1.001E+00  e=3.100E-56  Thermus thermophilus HB8
  1v93-assembly1_A  TM=9.766E-01  e=9.827E-53  Thermus thermophilus HB8
  8uy1-assembly1_A  TM=9.265E-01  e=1.125E-31  Thermochaetoides thermophila DSM 1495
  8uy2-assembly1_A  TM=9.127E-01  e=5.126E-29  Thermochaetoides thermophila DSM 1495
  8uy2-assembly1_D  TM=9.075E-01  e=4.274E-29  Thermochaetoides thermophila DSM 1495